Protein AF-A0A0N1HFM9-F1 (afdb_monomer_lite)

Sequence (389 aa):
MPGCRHRLQLLIASIRVRVDARHYHVRADRNLSPAQSTENRLKDEYAALIDPKDLRGTLESIRGANRANVIRKIGDTTERLSLPELEGIALEKPSKDALAIRRVESRLQRAERQEQRSRELRDPRNLDDALNRFQLHADRRRSRKGIPPNLLKSIMRRQKQQIEGLALLGVKGEASQKSLANDMGSEKRPAGMAPRLLPDWRHDRSLHIHRRAPWLRSLVDSDGGPRKVSHERLLTEIQAFEDFITPSAAEESAAEQAFADFQRMLQPLRPELDAELIGSRASGLASALSDIDINVRVRGQERYDTYEDREGALQLLSTVWKNLHNQVYRKTFSPMNYVSRPKVPILKLWHTNTGLRMDVQSSNGAFNSLVYIKSYQREFQQSSGYFWY

Secondary structure (DSSP, 8-state):
--STTHHHHHHHHHHHHHHHTTT--S--------HHHHHHHHHHHHHHHS-HHHHHHHHHHHHHHHHTT-----SSS------S--TT---PPPPHHHHHHHHHHHHHHHHHHHHHHHHHHHSHHHHHHHHHHHHHHHHHHHHHHT--HHHHHHHHHHHHHHHHHHHHHTTTHHHHTTSSSSSS------TT-PPPPPTT----TTS-HHHH-GGGHHHHTTTTS----HHHHHHHHHHHHHHHHSPPHHHHHHHHHHHHHHHHHHTTT-TTEEEEE-HHHHTT---TT--EEEEEEETT----SS---HHHHHHHHHHHHHHHTSHHHHTTEEEEEEE-SSSS-EEEEEETTT--EEEEE--SSHHHHHHHHHHHHHHHHHHTTSS--

Organism: NCBI:txid1664694

Radius of gyration: 28.78 Å; chains: 1; bounding box: 57×74×89 Å

Foldseek 3Di:
DPPQLALLVVVVVVVVVVVVVVVPDDDDDDDDDDPPVVVVVVVVVVVVVDDPVVVVVVVLVVVVVLVVQDDFDDDPDPDRPPDPPPPDDDDDDPDPVNVVVVVVVVVVVVVVVVVVVVVLCVPPVSVVVVVVVVVVVLVVVCVVPVDDPVVSVVVVVVVVVVSVVVVVVVVVVVVPVVVVVPPDPDPPDDPPDDPDDPPPSPPPPVDDVCVVQVLCPVVPVVVPDDDDDPVVVVSSSSSSVSVQFQADPVLLVLLVVLVVLLQVLCCVLDVQKDKDWFDCVLLVNHTSSDATEIAIDGHPDAQDQDQPPLVVFVVVVVSVVVSCPPPVNCCQKDWDDWASPDSWTWTWIAGNNGRGIYIYTYGSNRVPVSVVSNVVSVVSVVVVVDDDD

InterPro domains:
  IPR043519 Nucleotidyltransferase superfamily [G3DSA:3.30.460.10] (248-378)
  IPR043519 Nucleotidyltransferase superfamily [SSF81301] (237-360)
  IPR045862 Nucleotidyltransferase Trf4-like [PTHR23092] (172-380)
  IPR054708 Poly(A) RNA polymerase, mitochondrial-like, central palm domain [PF22600] (236-364)

pLDDT: mean 71.63, std 22.34, range [27.53, 98.44]

Structure (mmCIF, N/CA/C/O backbone):
data_AF-A0A0N1HFM9-F1
#
_entry.id   AF-A0A0N1HFM9-F1
#
loop_
_atom_site.group_PDB
_atom_site.id
_atom_site.type_symbol
_atom_site.label_atom_id
_atom_site.label_alt_id
_atom_site.label_comp_id
_atom_site.label_asym_id
_atom_site.label_entity_id
_atom_site.label_seq_id
_atom_site.pdbx_PDB_ins_code
_atom_site.Cartn_x
_atom_site.Cartn_y
_atom_site.Cartn_z
_atom_site.occupancy
_atom_site.B_iso_or_equiv
_atom_site.auth_seq_id
_atom_site.auth_comp_id
_atom_site.auth_asym_id
_atom_site.auth_atom_id
_atom_site.pdbx_PDB_model_num
ATOM 1 N N . MET A 1 1 ? 0.856 -1.833 -28.025 1.00 34.69 1 MET A N 1
ATOM 2 C CA . MET A 1 1 ? 0.875 -1.689 -26.551 1.00 34.69 1 MET A CA 1
ATOM 3 C C . MET A 1 1 ? 1.595 -0.383 -26.193 1.00 34.69 1 MET A C 1
ATOM 5 O O . MET A 1 1 ? 2.817 -0.398 -26.145 1.00 34.69 1 MET A O 1
ATOM 9 N N . PRO A 1 2 ? 0.901 0.761 -26.020 1.00 37.09 2 PRO A N 1
ATOM 10 C CA . PRO A 1 2 ? 1.545 2.063 -25.790 1.00 37.09 2 PRO A CA 1
ATOM 11 C C . PRO A 1 2 ? 1.796 2.418 -24.306 1.00 37.09 2 PRO A C 1
ATOM 13 O O . PRO A 1 2 ? 2.280 3.505 -24.018 1.00 37.09 2 PRO A O 1
ATOM 16 N N . GLY A 1 3 ? 1.507 1.525 -23.351 1.00 39.38 3 GLY A N 1
ATOM 17 C CA . GLY A 1 3 ? 1.581 1.836 -21.912 1.00 39.38 3 GLY A CA 1
ATOM 18 C C . GLY A 1 3 ? 2.984 1.860 -21.283 1.00 39.38 3 GLY A C 1
ATOM 19 O O . GLY A 1 3 ? 3.142 2.422 -20.204 1.00 39.38 3 GLY A O 1
ATOM 20 N N . CYS A 1 4 ? 3.999 1.278 -21.932 1.00 43.56 4 CYS A N 1
ATOM 21 C CA . CYS A 1 4 ? 5.268 0.933 -21.274 1.00 43.56 4 CYS A CA 1
ATOM 22 C C . CYS A 1 4 ? 6.333 2.043 -21.263 1.00 43.56 4 CYS A C 1
ATOM 24 O O . CYS A 1 4 ? 7.207 1.995 -20.420 1.00 43.56 4 CYS A O 1
ATOM 26 N N . ARG A 1 5 ? 6.278 3.060 -22.136 1.00 46.22 5 ARG A N 1
ATOM 27 C CA . ARG A 1 5 ? 7.275 4.163 -22.139 1.00 46.22 5 ARG A CA 1
ATOM 28 C C . ARG A 1 5 ? 6.978 5.267 -21.112 1.00 46.22 5 ARG A C 1
ATOM 30 O O . ARG A 1 5 ? 7.710 6.250 -21.006 1.00 46.22 5 ARG A O 1
ATOM 37 N N . HIS A 1 6 ? 5.857 5.147 -20.408 1.00 52.28 6 HIS A N 1
ATOM 38 C CA . HIS A 1 6 ? 5.193 6.260 -19.745 1.00 52.28 6 HIS A CA 1
ATOM 39 C C . HIS A 1 6 ? 5.456 6.325 -18.228 1.00 52.28 6 HIS A C 1
ATOM 41 O O . HIS A 1 6 ? 5.488 7.426 -17.670 1.00 52.28 6 HIS A O 1
ATOM 47 N N . ARG A 1 7 ? 5.722 5.204 -17.531 1.00 51.88 7 ARG A N 1
ATOM 48 C CA . ARG A 1 7 ? 6.036 5.270 -16.087 1.00 51.88 7 ARG A CA 1
ATOM 49 C C . ARG A 1 7 ? 7.465 5.746 -15.852 1.00 51.88 7 ARG A C 1
ATOM 51 O O . ARG A 1 7 ? 7.711 6.362 -14.815 1.00 51.88 7 ARG A O 1
ATOM 58 N N . LEU A 1 8 ? 8.381 5.583 -16.811 1.00 50.03 8 LEU A N 1
ATOM 59 C CA . LEU A 1 8 ? 9.713 6.182 -16.733 1.00 50.03 8 LEU A CA 1
ATOM 60 C C . LEU A 1 8 ? 9.683 7.715 -16.637 1.00 50.03 8 LEU A C 1
ATOM 62 O O . LEU A 1 8 ? 10.388 8.296 -15.808 1.00 50.03 8 LEU A O 1
ATOM 66 N N . GLN A 1 9 ? 8.865 8.383 -17.452 1.00 51.34 9 GLN A N 1
ATOM 67 C CA . GLN A 1 9 ? 8.758 9.846 -17.413 1.00 51.34 9 GLN A CA 1
ATOM 68 C C . GLN A 1 9 ? 8.193 10.327 -16.071 1.00 51.34 9 GLN A C 1
ATOM 70 O O . GLN A 1 9 ? 8.678 11.309 -15.511 1.00 51.34 9 GLN A O 1
ATOM 75 N N . LEU A 1 10 ? 7.246 9.579 -15.496 1.00 53.56 10 LEU A N 1
ATOM 76 C CA . LEU A 1 10 ? 6.689 9.856 -14.170 1.00 53.56 10 LEU A CA 1
ATOM 77 C C . LEU A 1 10 ? 7.699 9.602 -13.043 1.00 53.56 10 LEU A C 1
ATOM 79 O O . LEU A 1 10 ? 7.739 10.367 -12.080 1.00 53.56 10 LEU A O 1
ATOM 83 N N . LEU A 1 11 ? 8.561 8.587 -13.167 1.00 47.72 11 LEU A N 1
ATOM 84 C CA . LEU A 1 11 ? 9.645 8.332 -12.217 1.00 47.72 11 LEU A CA 1
ATOM 85 C C . LEU A 1 11 ? 10.658 9.490 -12.222 1.00 47.72 11 LEU A C 1
ATOM 87 O O . LEU A 1 11 ? 10.974 10.023 -11.158 1.00 47.72 11 LEU A O 1
ATOM 91 N N . ILE A 1 12 ? 11.099 9.937 -13.403 1.00 47.59 12 ILE A N 1
ATOM 92 C CA . ILE A 1 12 ? 12.038 11.061 -13.565 1.00 47.59 12 ILE A CA 1
ATOM 93 C C . ILE A 1 12 ? 11.411 12.382 -13.081 1.00 47.59 12 ILE A C 1
ATOM 95 O O . ILE A 1 12 ? 12.056 13.140 -12.352 1.00 47.59 12 ILE A O 1
ATOM 99 N N . ALA A 1 13 ? 10.140 12.640 -13.404 1.00 45.72 13 ALA A N 1
ATOM 100 C CA . ALA A 1 13 ? 9.417 13.827 -12.942 1.00 45.72 13 ALA A CA 1
ATOM 101 C C . ALA A 1 13 ? 9.186 13.825 -11.416 1.00 45.72 13 ALA A C 1
ATOM 103 O O . ALA A 1 13 ? 9.359 14.853 -10.761 1.00 45.72 13 ALA A O 1
ATOM 104 N N . SER A 1 14 ? 8.881 12.667 -10.814 1.00 38.31 14 SER A N 1
ATOM 105 C CA . SER A 1 14 ? 8.689 12.543 -9.358 1.00 38.31 14 SER A CA 1
ATOM 106 C C . SER A 1 14 ? 9.976 12.784 -8.556 1.00 38.31 14 SER A C 1
ATOM 108 O O . SER A 1 14 ? 9.923 13.303 -7.437 1.00 38.31 14 SER A O 1
ATOM 110 N N . ILE A 1 15 ? 11.139 12.460 -9.137 1.00 41.62 15 ILE A N 1
ATOM 111 C CA . ILE A 1 15 ? 12.453 12.771 -8.563 1.00 41.62 15 ILE A CA 1
ATOM 112 C C . ILE A 1 15 ? 12.701 14.288 -8.595 1.00 41.62 15 ILE A C 1
ATOM 114 O O . ILE A 1 15 ? 13.168 14.827 -7.592 1.00 41.62 15 ILE A O 1
ATOM 118 N N . ARG A 1 16 ? 12.310 14.993 -9.671 1.00 35.84 16 ARG A N 1
ATOM 119 C CA . ARG A 1 16 ? 12.398 16.467 -9.761 1.00 35.84 16 ARG A CA 1
ATOM 120 C C . ARG A 1 16 ? 11.520 17.184 -8.726 1.00 35.84 16 ARG A C 1
ATOM 122 O O . ARG A 1 16 ? 12.019 18.032 -7.994 1.00 35.84 16 ARG A O 1
ATOM 129 N N . VAL A 1 17 ? 10.258 16.778 -8.557 1.00 45.94 17 VAL A N 1
ATOM 130 C CA . VAL A 1 17 ? 9.325 17.431 -7.609 1.00 45.94 17 VAL A CA 1
ATOM 131 C C . VAL A 1 17 ? 9.800 17.347 -6.147 1.00 45.94 17 VAL A C 1
ATOM 133 O O . VAL A 1 17 ? 9.584 18.273 -5.364 1.00 45.94 17 VAL A O 1
ATOM 136 N N . ARG A 1 18 ? 10.504 16.273 -5.752 1.00 39.19 18 ARG A N 1
ATOM 137 C CA . ARG A 1 18 ? 11.087 16.154 -4.398 1.00 39.19 18 ARG A CA 1
ATOM 138 C C . ARG A 1 18 ? 12.249 17.118 -4.132 1.00 39.19 18 ARG A C 1
ATOM 140 O O . ARG A 1 18 ? 12.548 17.361 -2.961 1.00 39.19 18 ARG A O 1
ATOM 147 N N . VAL A 1 19 ? 12.892 17.638 -5.175 1.00 42.84 19 VAL A N 1
ATOM 148 C CA . VAL A 1 19 ? 13.980 18.623 -5.076 1.00 42.84 19 VAL A CA 1
ATOM 149 C C . VAL A 1 19 ? 13.409 20.045 -4.997 1.00 42.84 19 VAL A C 1
ATOM 151 O O . VAL A 1 19 ? 13.855 20.834 -4.160 1.00 42.84 19 VAL A O 1
ATOM 154 N N . ASP A 1 20 ? 12.349 20.334 -5.754 1.00 37.62 20 ASP A N 1
ATOM 155 C CA . ASP A 1 20 ? 11.724 21.666 -5.799 1.00 37.62 20 ASP A CA 1
ATOM 156 C C . ASP A 1 20 ? 10.836 21.967 -4.581 1.00 37.62 20 ASP A C 1
ATOM 158 O O . ASP A 1 20 ? 10.830 23.087 -4.068 1.00 37.62 20 ASP A O 1
ATOM 162 N N . ALA A 1 21 ? 10.167 20.958 -4.010 1.00 38.56 21 ALA A N 1
ATOM 163 C CA . ALA A 1 21 ? 9.354 21.130 -2.799 1.00 38.56 21 ALA A CA 1
ATOM 164 C C . ALA A 1 21 ? 10.172 21.503 -1.541 1.00 38.56 21 ALA A C 1
ATOM 166 O O . ALA A 1 21 ? 9.596 21.888 -0.526 1.00 38.56 21 ALA A O 1
ATOM 167 N N . ARG A 1 22 ? 11.512 21.415 -1.588 1.00 41.31 22 ARG A N 1
ATOM 168 C CA . ARG A 1 22 ? 12.402 21.907 -0.519 1.00 41.31 22 ARG A CA 1
ATOM 169 C C . ARG A 1 22 ? 12.775 23.387 -0.659 1.00 41.31 22 ARG A C 1
ATOM 171 O O . ARG A 1 22 ? 13.313 23.942 0.292 1.00 41.31 22 ARG A O 1
ATOM 178 N N . HIS A 1 23 ? 12.479 24.021 -1.795 1.00 40.00 23 HIS A N 1
ATOM 179 C CA . HIS A 1 23 ? 12.863 25.409 -2.077 1.00 40.00 23 HIS A CA 1
ATOM 180 C C . HIS A 1 23 ? 11.726 26.427 -1.890 1.00 40.00 23 HIS A C 1
ATOM 182 O O . HIS A 1 23 ? 11.983 27.625 -1.798 1.00 40.00 23 HIS A O 1
ATOM 188 N N . TYR A 1 24 ? 10.477 25.982 -1.731 1.00 33.81 24 TYR A N 1
ATOM 189 C CA . TYR A 1 24 ? 9.323 26.865 -1.527 1.00 33.81 24 TYR A CA 1
ATOM 190 C C . TYR A 1 24 ? 9.049 27.162 -0.046 1.00 33.81 24 TYR A C 1
ATOM 192 O O . TYR A 1 24 ? 7.992 26.842 0.483 1.00 33.81 24 TYR A O 1
ATOM 200 N N . HIS A 1 25 ? 10.003 27.800 0.634 1.00 36.66 25 HIS A N 1
ATOM 201 C CA . HIS A 1 25 ? 9.728 28.553 1.865 1.00 36.66 25 HIS A CA 1
ATOM 202 C C . HIS A 1 25 ? 10.740 29.688 2.091 1.00 36.66 25 HIS A C 1
ATOM 204 O O . HIS A 1 25 ? 11.240 29.860 3.194 1.00 36.66 25 HIS A O 1
ATOM 210 N N . VAL A 1 26 ? 11.027 30.512 1.074 1.00 36.47 26 VAL A N 1
ATOM 211 C CA . VAL A 1 26 ? 11.635 31.840 1.289 1.00 36.47 26 VAL A CA 1
ATOM 212 C C . VAL A 1 26 ? 11.100 32.859 0.269 1.00 36.47 26 VAL A C 1
ATOM 214 O O . VAL A 1 26 ? 11.393 32.770 -0.913 1.00 36.47 26 VAL A O 1
ATOM 217 N N . ARG A 1 27 ? 10.351 33.835 0.806 1.00 34.50 27 ARG A N 1
ATOM 218 C CA . ARG A 1 27 ? 10.067 35.216 0.351 1.00 34.50 27 ARG A CA 1
ATOM 219 C C . ARG A 1 27 ? 9.450 35.489 -1.032 1.00 34.50 27 ARG A C 1
ATOM 221 O O . ARG A 1 27 ? 10.050 35.283 -2.077 1.00 34.50 27 ARG A O 1
ATOM 228 N N . ALA A 1 28 ? 8.300 36.161 -0.965 1.00 37.34 28 ALA A N 1
ATOM 229 C CA . ALA A 1 28 ? 7.833 37.126 -1.951 1.00 37.34 28 ALA A CA 1
ATOM 230 C C . ALA A 1 28 ? 8.576 38.464 -1.768 1.00 37.34 28 ALA A C 1
ATOM 232 O O . ALA A 1 28 ? 8.609 38.980 -0.654 1.00 37.34 28 ALA A O 1
ATOM 233 N N . ASP A 1 29 ? 9.182 38.990 -2.834 1.00 32.34 29 ASP A N 1
ATOM 234 C CA . ASP A 1 29 ? 8.923 40.346 -3.342 1.00 32.34 29 ASP A CA 1
ATOM 235 C C . ASP A 1 29 ? 9.618 40.584 -4.699 1.00 32.34 29 ASP A C 1
ATOM 237 O O . ASP A 1 29 ? 10.552 39.890 -5.091 1.00 32.34 29 ASP A O 1
ATOM 241 N N . ARG A 1 30 ? 9.045 41.528 -5.448 1.00 38.53 30 ARG A N 1
ATOM 242 C CA . ARG A 1 30 ? 9.076 41.748 -6.906 1.00 38.53 30 ARG A CA 1
ATOM 243 C C . ARG A 1 30 ? 10.425 42.200 -7.504 1.00 38.53 30 ARG A C 1
ATOM 245 O O . ARG A 1 30 ? 11.045 43.113 -6.973 1.00 38.53 30 ARG A O 1
ATOM 252 N N . ASN A 1 31 ? 10.774 41.699 -8.699 1.00 34.38 31 ASN A N 1
ATOM 253 C CA . ASN A 1 31 ? 10.812 42.436 -9.989 1.00 34.38 31 ASN A CA 1
ATOM 254 C C . ASN A 1 31 ? 11.522 41.627 -11.106 1.00 34.38 31 ASN A C 1
ATOM 256 O O . ASN A 1 31 ? 12.396 40.807 -10.849 1.00 34.38 31 ASN A O 1
ATOM 260 N N . LEU A 1 32 ? 11.071 41.835 -12.347 1.00 40.59 32 LEU A N 1
ATOM 261 C CA . LEU A 1 32 ? 11.263 41.000 -13.544 1.00 40.59 32 LEU A CA 1
ATOM 262 C C . LEU A 1 32 ? 12.635 41.111 -14.256 1.00 40.59 32 LEU A C 1
ATOM 264 O O . LEU A 1 32 ? 13.117 42.212 -14.482 1.00 40.59 32 LEU A O 1
ATOM 268 N N . SER A 1 33 ? 13.095 39.939 -14.740 1.00 42.78 33 SER A N 1
ATOM 269 C CA . SER A 1 33 ? 13.937 39.596 -15.923 1.00 42.78 33 SER A CA 1
ATOM 270 C C . SER A 1 33 ? 15.376 40.154 -16.033 1.00 42.78 33 SER A C 1
ATOM 272 O O . SER A 1 33 ? 15.570 41.364 -16.004 1.00 42.78 33 SER A O 1
ATOM 274 N N . PRO A 1 34 ? 16.400 39.282 -16.206 1.00 42.62 34 PRO A N 1
ATOM 275 C CA . PRO A 1 34 ? 16.613 38.521 -17.445 1.00 42.62 34 PRO A CA 1
ATOM 276 C C . PRO A 1 34 ? 16.749 37.012 -17.172 1.00 42.62 34 PRO A C 1
ATOM 278 O O . PRO A 1 34 ? 17.836 36.506 -16.909 1.00 42.62 34 PRO A O 1
ATOM 281 N N . ALA A 1 35 ? 15.632 36.280 -17.206 1.00 48.03 35 ALA A N 1
ATOM 282 C CA . ALA A 1 35 ? 15.567 34.902 -16.694 1.00 48.03 35 ALA A CA 1
ATOM 283 C C . ALA A 1 35 ? 15.968 33.796 -17.694 1.00 48.03 35 ALA A C 1
ATOM 285 O O . ALA A 1 35 ? 16.076 32.640 -17.302 1.00 48.03 35 ALA A O 1
ATOM 286 N N . GLN A 1 36 ? 16.219 34.107 -18.969 1.00 43.84 36 GLN A N 1
ATOM 287 C CA . GLN A 1 36 ? 16.431 33.060 -19.982 1.00 43.84 36 GLN A CA 1
ATOM 288 C C . GLN A 1 36 ? 17.900 32.642 -20.181 1.00 43.84 36 GLN A C 1
ATOM 290 O O . GLN A 1 36 ? 18.143 31.553 -20.694 1.00 43.84 36 GLN A O 1
ATOM 295 N N . SER A 1 37 ? 18.892 33.432 -19.738 1.00 46.72 37 SER A N 1
ATOM 296 C CA . SER A 1 37 ? 20.311 33.023 -19.824 1.00 46.72 37 SER A CA 1
ATOM 297 C C . SER A 1 37 ? 20.819 32.319 -18.559 1.00 46.72 37 SER A C 1
ATOM 299 O O . SER A 1 37 ? 21.687 31.451 -18.637 1.00 46.72 37 SER A O 1
ATOM 301 N N . THR A 1 38 ? 20.235 32.619 -17.397 1.00 47.47 38 THR A N 1
ATOM 302 C CA . THR A 1 38 ? 20.556 31.977 -16.114 1.00 47.47 38 THR A CA 1
ATOM 303 C C . THR A 1 38 ? 19.943 30.588 -15.982 1.00 47.47 38 THR A C 1
ATOM 305 O O . THR A 1 38 ? 20.563 29.722 -15.375 1.00 47.47 38 THR A O 1
ATOM 308 N N . GLU A 1 39 ? 18.779 30.329 -16.584 1.00 47.09 39 GLU A N 1
ATOM 309 C CA . GLU A 1 39 ? 18.129 29.014 -16.497 1.00 47.09 39 GLU A CA 1
ATOM 310 C C . GLU A 1 39 ? 18.936 27.913 -17.208 1.00 47.09 39 GLU A C 1
ATOM 312 O O . GLU A 1 39 ? 19.044 26.798 -16.700 1.00 47.09 39 GLU A O 1
ATOM 317 N N . ASN A 1 40 ? 19.572 28.232 -18.340 1.00 42.47 40 ASN A N 1
ATOM 318 C CA . ASN A 1 40 ? 20.451 27.288 -19.039 1.00 42.47 40 ASN A CA 1
ATOM 319 C C . ASN A 1 40 ? 21.778 27.086 -18.292 1.00 42.47 40 ASN A C 1
ATOM 321 O O . ASN A 1 40 ? 22.250 25.960 -18.182 1.00 42.47 40 ASN A O 1
ATOM 325 N N . ARG A 1 41 ? 22.323 28.142 -17.674 1.00 40.16 41 ARG A N 1
ATOM 326 C CA . ARG A 1 41 ? 23.550 28.054 -16.868 1.00 40.16 41 ARG A CA 1
ATOM 327 C C . ARG A 1 41 ? 23.350 27.260 -15.569 1.00 40.16 41 ARG A C 1
ATOM 329 O O . ARG A 1 41 ? 24.219 26.485 -15.189 1.00 40.16 41 ARG A O 1
ATOM 336 N N . LEU A 1 42 ? 22.184 27.394 -14.932 1.00 45.66 42 LEU A N 1
ATOM 337 C CA . LEU A 1 42 ? 21.816 26.608 -13.753 1.00 45.66 42 LEU A CA 1
ATOM 338 C C . LEU A 1 42 ? 21.543 25.142 -14.114 1.00 45.66 42 LEU A C 1
ATOM 340 O O . LEU A 1 42 ? 21.947 24.262 -13.364 1.00 45.66 42 LEU A O 1
ATOM 344 N N . LYS A 1 43 ? 20.919 24.841 -15.263 1.00 46.12 43 LYS A N 1
ATOM 345 C CA . LYS A 1 43 ? 20.729 23.447 -15.716 1.00 46.12 43 LYS A CA 1
ATOM 346 C C . LYS A 1 43 ? 22.063 22.712 -15.895 1.00 46.12 43 LYS A C 1
ATOM 348 O O . LYS A 1 43 ? 22.154 21.552 -15.490 1.00 46.12 43 LYS A O 1
ATOM 353 N N . ASP A 1 44 ? 23.088 23.398 -16.395 1.00 45.19 44 ASP A N 1
ATOM 354 C CA . ASP A 1 44 ? 24.433 22.836 -16.553 1.00 45.19 44 ASP A CA 1
ATOM 355 C C . ASP A 1 44 ? 25.194 22.731 -15.213 1.00 45.19 44 ASP A C 1
ATOM 357 O O . ASP A 1 44 ? 25.846 21.717 -14.954 1.00 45.19 44 ASP A O 1
ATOM 361 N N . GLU A 1 45 ? 25.048 23.704 -14.303 1.00 43.56 45 GLU A N 1
ATOM 362 C CA . GLU A 1 45 ? 25.639 23.641 -12.952 1.00 43.56 45 GLU A CA 1
ATOM 363 C C . GLU A 1 45 ? 24.973 22.574 -12.056 1.00 43.56 45 GLU A C 1
ATOM 365 O O . GLU A 1 45 ? 25.663 21.867 -11.319 1.00 43.56 45 GLU A O 1
ATOM 370 N N . TYR A 1 46 ? 23.653 22.375 -12.149 1.00 45.56 46 TYR A N 1
ATOM 371 C CA . TYR A 1 46 ? 22.939 21.332 -11.398 1.00 45.56 46 TYR A CA 1
ATOM 372 C C . TYR A 1 46 ? 23.210 19.921 -11.934 1.00 45.56 46 TYR A C 1
ATOM 374 O O . TYR A 1 46 ? 23.270 18.975 -11.146 1.00 45.56 46 TYR A O 1
ATOM 382 N N . ALA A 1 47 ? 23.423 19.760 -13.245 1.00 45.72 47 ALA A N 1
ATOM 383 C CA . ALA A 1 47 ? 23.849 18.486 -13.826 1.00 45.72 47 ALA A CA 1
ATOM 384 C C . ALA A 1 47 ? 25.260 18.078 -13.360 1.00 45.72 47 ALA A C 1
ATOM 386 O O . ALA A 1 47 ? 25.536 16.886 -13.225 1.00 45.72 47 ALA A O 1
ATOM 387 N N . ALA A 1 48 ? 26.123 19.051 -13.047 1.00 46.72 48 ALA A N 1
ATOM 388 C CA . ALA A 1 48 ? 27.452 18.819 -12.482 1.00 46.72 48 ALA A CA 1
ATOM 389 C C . ALA A 1 48 ? 27.449 18.522 -10.964 1.00 46.72 48 ALA A C 1
ATOM 391 O O . ALA A 1 48 ? 28.418 17.963 -10.452 1.00 46.72 48 ALA A O 1
ATOM 392 N N . LEU A 1 49 ? 26.371 18.864 -10.244 1.00 40.34 49 LEU A N 1
ATOM 393 C CA . LEU A 1 49 ? 26.235 18.687 -8.787 1.00 40.34 49 LEU A CA 1
ATOM 394 C C . LEU A 1 49 ? 25.602 17.351 -8.362 1.00 40.34 49 LEU A C 1
ATOM 396 O O . LEU A 1 49 ? 25.663 16.992 -7.186 1.00 40.34 49 LEU A O 1
ATOM 400 N N . ILE A 1 50 ? 24.999 16.599 -9.286 1.00 41.00 50 ILE A N 1
ATOM 401 C CA . ILE A 1 50 ? 24.490 15.252 -9.003 1.00 41.00 50 ILE A CA 1
ATOM 402 C C . ILE A 1 50 ? 25.614 14.256 -9.290 1.00 41.00 50 ILE A C 1
ATOM 404 O O . ILE A 1 50 ? 25.785 13.844 -10.435 1.00 41.00 50 ILE A O 1
ATOM 408 N N . ASP A 1 51 ? 26.370 13.839 -8.265 1.00 47.03 51 ASP A N 1
ATOM 409 C CA . ASP A 1 51 ? 27.315 12.726 -8.419 1.00 47.03 51 ASP A CA 1
ATOM 410 C C . ASP A 1 51 ? 26.515 11.451 -8.765 1.00 47.03 51 ASP A C 1
ATOM 412 O O . ASP A 1 51 ? 25.725 10.962 -7.944 1.00 47.03 51 ASP A O 1
ATOM 416 N N . PRO A 1 52 ? 26.699 10.857 -9.960 1.00 42.53 52 PRO A N 1
ATOM 417 C CA . PRO A 1 52 ? 26.014 9.625 -10.345 1.00 42.53 52 PRO A CA 1
ATOM 418 C C . PRO A 1 52 ? 26.270 8.471 -9.363 1.00 42.53 52 PRO A C 1
ATOM 420 O O . PRO A 1 52 ? 25.486 7.519 -9.303 1.00 42.53 52 PRO A O 1
ATOM 423 N N . LYS A 1 53 ? 27.357 8.535 -8.583 1.00 42.34 53 LYS A N 1
ATOM 424 C CA . LYS A 1 53 ? 27.692 7.555 -7.545 1.00 42.34 53 LYS A CA 1
ATOM 425 C C . LYS A 1 53 ? 26.772 7.655 -6.321 1.00 42.34 53 LYS A C 1
ATOM 427 O O . LYS A 1 53 ? 26.444 6.608 -5.760 1.00 42.34 53 LYS A O 1
ATOM 432 N N . ASP A 1 54 ? 26.277 8.844 -5.972 1.00 41.72 54 ASP A N 1
ATOM 433 C CA . ASP A 1 54 ? 25.371 9.062 -4.830 1.00 41.72 54 ASP A CA 1
ATOM 434 C C . ASP A 1 54 ? 23.939 8.589 -5.120 1.00 41.72 54 ASP A C 1
ATOM 436 O O . ASP A 1 54 ? 23.294 7.934 -4.289 1.00 41.72 54 ASP A O 1
ATOM 440 N N . LEU A 1 55 ? 23.450 8.836 -6.341 1.00 41.28 55 LEU A N 1
ATOM 441 C CA . LEU A 1 55 ? 22.142 8.341 -6.783 1.00 41.28 55 LEU A CA 1
ATOM 442 C C . LEU A 1 55 ? 22.140 6.806 -6.871 1.00 41.28 55 LEU A C 1
ATOM 444 O O . LEU A 1 55 ? 21.186 6.135 -6.467 1.00 41.28 55 LEU A O 1
ATOM 448 N N . ARG A 1 56 ? 23.255 6.248 -7.353 1.00 44.22 56 ARG A N 1
ATOM 449 C CA . ARG A 1 56 ? 23.485 4.809 -7.448 1.00 44.22 56 ARG A CA 1
ATOM 450 C C . ARG A 1 56 ? 23.514 4.146 -6.071 1.00 44.22 56 ARG A C 1
ATOM 452 O O . ARG A 1 56 ? 22.778 3.183 -5.867 1.00 44.22 56 ARG A O 1
ATOM 459 N N . GLY A 1 57 ? 24.269 4.694 -5.117 1.00 45.12 57 GLY A N 1
ATOM 460 C CA . GLY A 1 57 ? 24.318 4.175 -3.746 1.00 45.12 57 GLY A CA 1
ATOM 461 C C . GLY A 1 57 ? 22.954 4.204 -3.045 1.00 45.12 57 GLY A C 1
ATOM 462 O O . GLY A 1 57 ? 22.577 3.249 -2.364 1.00 45.12 57 GLY A O 1
ATOM 463 N N . THR A 1 58 ? 22.160 5.252 -3.283 1.00 39.06 58 THR A N 1
ATOM 464 C CA . THR A 1 58 ? 20.815 5.400 -2.701 1.00 39.06 58 THR A CA 1
ATOM 465 C C . THR A 1 58 ? 19.819 4.381 -3.269 1.00 39.06 58 THR A C 1
ATOM 467 O O . THR A 1 58 ? 19.089 3.733 -2.516 1.00 39.06 58 THR A O 1
ATOM 470 N N . LEU A 1 59 ? 19.811 4.177 -4.590 1.00 46.41 59 LEU A N 1
ATOM 471 C CA . LEU A 1 59 ? 18.942 3.188 -5.241 1.00 46.41 59 LEU A CA 1
ATOM 472 C C . LEU A 1 59 ? 19.351 1.744 -4.914 1.00 46.41 59 LEU A C 1
ATOM 474 O O . LEU A 1 59 ? 18.498 0.861 -4.808 1.00 46.41 59 LEU A O 1
ATOM 478 N N . GLU A 1 60 ? 20.643 1.494 -4.720 1.00 46.12 60 GLU A N 1
ATOM 479 C CA . GLU A 1 60 ? 21.177 0.186 -4.334 1.00 46.12 60 GLU A CA 1
ATOM 480 C C . GLU A 1 60 ? 20.865 -0.151 -2.865 1.00 46.12 60 GLU A C 1
ATOM 482 O O . GLU A 1 60 ? 20.489 -1.289 -2.577 1.00 46.12 60 GLU A O 1
ATOM 487 N N . SER A 1 61 ? 20.881 0.842 -1.969 1.00 40.53 61 SER A N 1
ATOM 488 C CA . SER A 1 61 ? 20.433 0.713 -0.572 1.00 40.53 61 SER A CA 1
ATOM 489 C C . SER A 1 61 ? 18.952 0.311 -0.470 1.00 40.53 61 SER A C 1
ATOM 491 O O . SER A 1 61 ? 18.592 -0.624 0.251 1.00 40.53 61 SER A O 1
ATOM 493 N N . ILE A 1 62 ? 18.087 0.937 -1.279 1.00 44.78 62 ILE A N 1
ATOM 494 C CA . ILE A 1 62 ? 16.645 0.639 -1.317 1.00 44.78 62 ILE A CA 1
ATOM 495 C C . ILE A 1 62 ? 16.374 -0.763 -1.892 1.00 44.78 62 ILE A C 1
ATOM 497 O O . ILE A 1 62 ? 15.552 -1.511 -1.361 1.00 44.78 62 ILE A O 1
ATOM 501 N N . ARG A 1 63 ? 17.087 -1.167 -2.953 1.00 52.22 63 ARG A N 1
ATOM 502 C CA . ARG A 1 63 ? 16.951 -2.509 -3.558 1.00 52.22 63 ARG A CA 1
ATOM 503 C C . ARG A 1 63 ? 17.454 -3.622 -2.633 1.00 52.22 63 ARG A C 1
ATOM 505 O O . ARG A 1 63 ? 16.891 -4.718 -2.631 1.00 52.22 63 ARG A O 1
ATOM 512 N N . GLY A 1 64 ? 18.489 -3.341 -1.846 1.00 42.97 64 GLY A N 1
ATOM 513 C CA . GLY A 1 64 ? 19.069 -4.263 -0.879 1.00 42.97 64 GLY A CA 1
ATOM 514 C C . GLY A 1 64 ? 18.132 -4.613 0.277 1.00 42.97 64 GLY A C 1
ATOM 515 O O . GLY A 1 64 ? 17.866 -5.791 0.525 1.00 42.97 64 GLY A O 1
ATOM 516 N N . ALA A 1 65 ? 17.561 -3.597 0.927 1.00 38.94 65 ALA A N 1
ATOM 517 C CA . ALA A 1 65 ? 16.627 -3.772 2.043 1.00 38.94 65 ALA A CA 1
ATOM 518 C C . ALA A 1 65 ? 15.384 -4.609 1.673 1.00 38.94 65 ALA A C 1
ATOM 520 O O . ALA A 1 65 ? 14.818 -5.311 2.517 1.00 38.94 65 ALA A O 1
ATOM 521 N N . ASN A 1 66 ? 14.996 -4.578 0.396 1.00 45.53 66 ASN A N 1
ATOM 522 C CA . ASN A 1 66 ? 13.801 -5.253 -0.095 1.00 45.53 66 ASN A CA 1
ATOM 523 C C . ASN A 1 66 ? 14.066 -6.691 -0.579 1.00 45.53 66 ASN A C 1
ATOM 525 O O . ASN A 1 66 ? 13.180 -7.533 -0.468 1.00 45.53 66 ASN A O 1
ATOM 529 N N . ARG A 1 67 ? 15.283 -7.028 -1.037 1.00 43.56 67 ARG A N 1
ATOM 530 C CA . ARG A 1 67 ? 15.638 -8.406 -1.446 1.00 43.56 67 ARG A CA 1
ATOM 531 C C . ARG A 1 67 ? 15.769 -9.389 -0.280 1.00 43.56 67 ARG A C 1
ATOM 533 O O . ARG A 1 67 ? 15.498 -10.569 -0.467 1.00 43.56 67 ARG A O 1
ATOM 540 N N . ALA A 1 68 ? 16.142 -8.927 0.912 1.00 37.22 68 ALA A N 1
ATOM 541 C CA . ALA A 1 68 ? 16.323 -9.797 2.077 1.00 37.22 68 ALA A CA 1
ATOM 542 C C . ALA A 1 68 ? 15.006 -10.343 2.675 1.00 37.22 68 ALA A C 1
ATOM 544 O O . ALA A 1 68 ? 15.054 -11.229 3.521 1.00 37.22 68 ALA A O 1
ATOM 545 N N . ASN A 1 69 ? 13.838 -9.836 2.253 1.00 36.41 69 ASN A N 1
ATOM 546 C CA . ASN A 1 69 ? 12.561 -10.094 2.931 1.00 36.41 69 ASN A CA 1
ATOM 547 C C . ASN A 1 69 ? 11.481 -10.775 2.072 1.00 36.41 69 ASN A C 1
ATOM 549 O O . ASN A 1 69 ? 10.376 -10.980 2.560 1.00 36.41 69 ASN A O 1
ATOM 553 N N . VAL A 1 70 ? 11.749 -11.158 0.822 1.00 38.41 70 VAL A N 1
ATOM 554 C CA . VAL A 1 70 ? 10.710 -11.746 -0.045 1.00 38.41 70 VAL A CA 1
ATOM 555 C C . VAL A 1 70 ? 10.800 -13.274 -0.029 1.00 38.41 70 VAL A C 1
ATOM 557 O O . VAL A 1 70 ? 11.532 -13.876 -0.809 1.00 38.41 70 VAL A O 1
ATOM 560 N N . ILE A 1 71 ? 10.031 -13.907 0.860 1.00 43.25 71 ILE A N 1
ATOM 561 C CA . ILE A 1 71 ? 9.673 -15.330 0.765 1.00 43.25 71 ILE A CA 1
ATOM 562 C C . ILE A 1 71 ? 8.320 -15.389 0.047 1.00 43.25 71 ILE A C 1
ATOM 564 O O . ILE A 1 71 ? 7.321 -14.920 0.587 1.00 43.25 71 ILE A O 1
ATOM 568 N N . ARG A 1 72 ? 8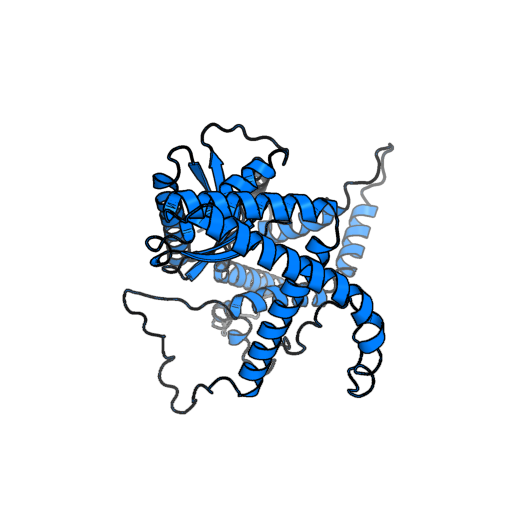.282 -15.929 -1.177 1.00 40.56 72 ARG A N 1
ATOM 569 C CA . ARG A 1 72 ? 7.033 -16.150 -1.928 1.00 40.56 72 ARG A CA 1
ATOM 570 C C . ARG A 1 72 ? 6.476 -17.535 -1.596 1.00 40.56 72 ARG A C 1
ATOM 572 O O . ARG A 1 72 ? 7.230 -18.503 -1.561 1.00 40.56 72 ARG A O 1
ATOM 579 N N . LYS A 1 73 ? 5.165 -17.615 -1.369 1.00 34.66 73 LYS A N 1
ATOM 580 C CA . LYS A 1 73 ? 4.395 -18.852 -1.196 1.00 34.66 73 LYS A CA 1
ATOM 581 C C . LYS A 1 73 ? 3.551 -19.049 -2.462 1.00 34.66 73 LYS A C 1
ATOM 583 O O . LYS A 1 73 ? 2.885 -18.105 -2.876 1.00 34.66 73 LYS A O 1
ATOM 588 N N . ILE A 1 74 ? 3.618 -20.220 -3.098 1.00 35.16 74 ILE A N 1
ATOM 589 C CA . ILE A 1 74 ? 2.828 -20.567 -4.293 1.00 35.16 74 ILE A CA 1
ATOM 590 C C . ILE A 1 74 ? 2.028 -21.835 -3.956 1.00 35.16 74 ILE A C 1
ATOM 592 O O . ILE A 1 74 ? 2.633 -22.880 -3.749 1.00 35.16 74 ILE A O 1
ATOM 596 N N . GLY A 1 75 ? 0.694 -21.736 -3.889 1.00 47.41 75 GLY A N 1
ATOM 597 C CA . GLY A 1 75 ? -0.226 -22.867 -3.666 1.00 47.41 75 GLY A CA 1
ATOM 598 C C . GLY A 1 75 ? -0.617 -23.166 -2.204 1.00 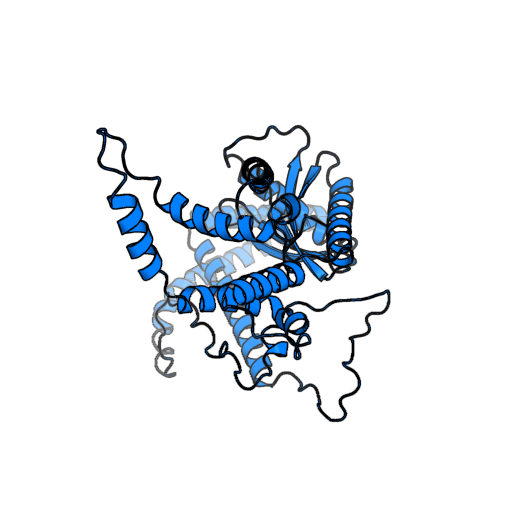47.41 75 GLY A C 1
ATOM 599 O O . GLY A 1 75 ? -0.272 -22.425 -1.280 1.00 47.41 75 GLY A O 1
ATOM 600 N N . ASP A 1 76 ? -1.357 -24.270 -2.016 1.00 39.66 76 ASP A N 1
ATOM 601 C CA . ASP A 1 76 ? -1.892 -24.751 -0.722 1.00 39.66 76 ASP A CA 1
ATOM 602 C C . ASP A 1 76 ? -0.894 -25.580 0.107 1.00 39.66 76 ASP A C 1
ATOM 604 O O . ASP A 1 76 ? -1.159 -25.932 1.259 1.00 39.66 76 ASP A O 1
ATOM 608 N N . THR A 1 77 ? 0.300 -25.837 -0.423 1.00 27.53 77 THR A N 1
ATOM 609 C CA . THR A 1 77 ? 1.406 -26.459 0.305 1.00 27.53 77 THR A CA 1
ATOM 610 C C . THR A 1 77 ? 2.423 -25.393 0.724 1.00 27.53 77 THR A C 1
ATOM 612 O O . THR A 1 77 ? 2.922 -24.604 -0.075 1.00 27.53 77 THR A O 1
ATOM 615 N N . THR A 1 78 ? 2.778 -25.344 2.014 1.00 36.47 78 THR A N 1
ATOM 616 C CA . THR A 1 78 ? 4.025 -24.697 2.464 1.00 36.47 78 THR A CA 1
ATOM 617 C C . THR A 1 78 ? 5.204 -25.601 2.118 1.00 36.47 78 THR A C 1
ATOM 619 O O . THR A 1 78 ? 5.884 -26.105 3.009 1.00 36.47 78 THR A O 1
ATOM 622 N N . GLU A 1 79 ? 5.446 -25.832 0.833 1.00 30.00 79 GLU A N 1
ATOM 623 C CA . GLU A 1 79 ? 6.742 -26.334 0.404 1.00 30.00 79 GLU A CA 1
ATOM 624 C C . GLU A 1 79 ? 7.677 -25.138 0.294 1.00 30.00 79 GLU A C 1
ATOM 626 O O . GLU A 1 79 ? 7.486 -24.203 -0.486 1.00 30.00 79 GLU A O 1
ATOM 631 N N . ARG A 1 80 ? 8.694 -25.135 1.157 1.00 32.22 80 ARG A N 1
ATOM 632 C CA . ARG A 1 80 ? 9.881 -24.320 0.941 1.00 32.22 80 ARG A CA 1
ATOM 633 C C . ARG A 1 80 ? 10.389 -24.772 -0.423 1.00 32.22 80 ARG A C 1
ATOM 635 O O . ARG A 1 80 ? 10.760 -25.933 -0.527 1.00 32.22 80 ARG A O 1
ATOM 642 N N . LEU A 1 81 ? 10.363 -23.904 -1.438 1.00 34.22 81 LEU A N 1
ATOM 643 C CA . LEU A 1 81 ? 11.070 -24.156 -2.692 1.00 34.22 81 LEU A CA 1
ATOM 644 C C . LEU A 1 81 ? 12.522 -24.461 -2.312 1.00 34.22 81 LEU A C 1
ATOM 646 O O . LEU A 1 81 ? 13.322 -23.551 -2.077 1.00 34.22 81 LEU A O 1
ATOM 650 N N . SER A 1 82 ? 12.852 -25.743 -2.178 1.00 32.72 82 SER A N 1
ATOM 651 C CA . SER A 1 82 ? 14.198 -26.207 -2.402 1.00 32.72 82 SER A CA 1
ATOM 652 C C . SER A 1 82 ? 14.477 -25.770 -3.826 1.00 32.72 82 SER A C 1
ATOM 654 O O . SER A 1 82 ? 13.824 -26.214 -4.771 1.00 32.72 82 SER A O 1
ATOM 656 N N . LEU A 1 83 ? 15.409 -24.825 -3.960 1.00 38.00 83 LEU A N 1
ATOM 657 C CA . LEU A 1 83 ? 16.180 -24.698 -5.187 1.00 38.00 83 LEU A CA 1
ATOM 658 C C . LEU A 1 83 ? 16.474 -26.126 -5.680 1.00 38.00 83 LEU A C 1
ATOM 660 O O . LEU A 1 83 ? 16.752 -26.969 -4.817 1.00 38.00 83 LEU A O 1
ATOM 664 N N . PRO A 1 84 ? 16.369 -26.407 -6.995 1.00 35.28 84 PRO A N 1
ATOM 665 C CA . PRO A 1 84 ? 16.675 -27.736 -7.528 1.00 35.28 84 PRO A CA 1
ATOM 666 C C . PRO A 1 84 ? 17.958 -28.213 -6.864 1.00 35.28 84 PRO A C 1
ATOM 668 O O . PRO A 1 84 ? 18.879 -27.397 -6.782 1.00 35.28 84 PRO A O 1
ATOM 671 N N . GLU A 1 85 ? 17.945 -29.428 -6.299 1.00 38.41 85 GLU A N 1
ATOM 672 C CA . GLU A 1 85 ? 19.025 -29.983 -5.480 1.00 38.41 85 GLU A CA 1
ATOM 673 C C . GLU A 1 85 ? 20.377 -29.687 -6.135 1.00 38.41 85 GLU A C 1
ATOM 675 O O . GLU A 1 85 ? 20.855 -30.396 -7.012 1.00 38.41 85 GLU A O 1
ATOM 680 N N . LEU A 1 86 ? 20.991 -28.580 -5.720 1.00 44.81 86 LEU A N 1
ATOM 681 C CA . LEU A 1 86 ? 22.406 -28.349 -5.889 1.00 44.81 86 LEU A CA 1
ATOM 682 C C . LEU A 1 86 ? 23.005 -29.196 -4.785 1.00 44.81 86 LEU A C 1
ATOM 684 O O . LEU A 1 86 ? 23.119 -28.752 -3.638 1.00 44.81 86 LEU A O 1
ATOM 688 N N . GLU A 1 87 ? 23.254 -30.455 -5.135 1.00 38.59 87 GLU A N 1
ATOM 689 C CA . GLU A 1 87 ? 24.035 -31.399 -4.354 1.00 38.59 87 GLU A CA 1
ATOM 690 C C . GLU A 1 87 ? 25.197 -30.647 -3.681 1.00 38.59 87 GLU A C 1
ATOM 692 O O . GLU A 1 87 ? 26.083 -30.109 -4.344 1.00 38.59 87 GLU A O 1
ATOM 697 N N . GLY A 1 88 ? 25.161 -30.549 -2.346 1.00 42.22 88 GLY A N 1
ATOM 698 C CA . GLY A 1 88 ? 26.350 -30.223 -1.556 1.00 42.22 88 GLY A CA 1
ATOM 699 C C . GLY A 1 88 ? 26.371 -28.954 -0.695 1.00 42.22 88 GLY A C 1
ATOM 700 O O . GLY A 1 88 ? 27.385 -28.753 -0.033 1.00 42.22 88 GLY A O 1
ATOM 701 N N . ILE A 1 89 ? 25.326 -28.116 -0.606 1.00 43.19 89 ILE A N 1
ATOM 702 C CA . ILE A 1 89 ? 25.373 -26.939 0.300 1.00 43.19 89 ILE A CA 1
ATOM 703 C C . ILE A 1 89 ? 24.403 -27.090 1.478 1.00 43.19 89 ILE A C 1
ATOM 705 O O . ILE A 1 89 ? 23.210 -26.801 1.384 1.00 43.19 89 ILE A O 1
ATOM 709 N N . ALA A 1 90 ? 24.941 -27.516 2.624 1.00 41.62 90 ALA A N 1
ATOM 710 C CA . ALA A 1 90 ? 24.224 -27.541 3.892 1.00 41.62 90 ALA A CA 1
ATOM 711 C C . ALA A 1 90 ? 23.870 -26.112 4.344 1.00 41.62 90 ALA A C 1
ATOM 713 O O . ALA A 1 90 ? 24.744 -25.262 4.506 1.00 41.62 90 ALA A O 1
ATOM 714 N N . LEU A 1 91 ? 22.584 -25.845 4.591 1.00 45.03 91 LEU A N 1
ATOM 715 C CA . LEU A 1 91 ? 22.149 -24.622 5.268 1.00 45.03 91 LEU A CA 1
ATOM 716 C C . LEU A 1 91 ? 22.672 -24.639 6.710 1.00 45.03 91 LEU A C 1
ATOM 718 O O . LEU A 1 91 ? 22.184 -25.401 7.550 1.00 45.03 91 LEU A O 1
ATOM 722 N N . GLU A 1 92 ? 23.667 -23.799 6.989 1.00 51.81 92 GLU A N 1
ATOM 723 C CA . GLU A 1 92 ? 24.263 -23.677 8.315 1.00 51.81 92 GLU A CA 1
ATOM 724 C C . GLU A 1 92 ? 23.220 -23.241 9.351 1.00 51.81 92 GLU A C 1
ATOM 726 O O . GLU A 1 92 ? 22.453 -22.289 9.170 1.00 51.81 92 GLU A O 1
ATOM 731 N N . LYS A 1 93 ? 23.193 -23.958 10.479 1.00 70.25 93 LYS A N 1
ATOM 732 C CA . LYS A 1 93 ? 22.448 -23.530 11.664 1.00 70.25 93 LYS A CA 1
ATOM 733 C C . LYS A 1 93 ? 22.981 -22.156 12.090 1.00 70.25 93 LYS A C 1
ATOM 735 O O . LYS A 1 93 ? 24.192 -21.950 12.026 1.00 70.25 93 LYS A O 1
ATOM 740 N N . PRO A 1 94 ? 22.118 -21.237 12.566 1.00 56.44 94 PRO A N 1
ATOM 741 C CA . PRO A 1 94 ? 22.576 -19.946 13.066 1.00 56.44 94 PRO A CA 1
ATOM 742 C C . PRO A 1 94 ? 23.683 -20.171 14.095 1.00 56.44 94 PRO A C 1
ATOM 744 O O . PRO A 1 94 ? 23.520 -20.982 15.015 1.00 56.44 94 PRO A O 1
ATOM 747 N N . SER A 1 95 ? 24.813 -19.488 13.903 1.00 84.00 95 SER A N 1
ATOM 748 C CA . SER A 1 95 ? 25.985 -19.656 14.756 1.00 84.00 95 SER A CA 1
ATOM 749 C C . SER A 1 95 ? 25.621 -19.401 16.222 1.00 84.00 95 SER A C 1
ATOM 751 O O . SER A 1 95 ? 24.688 -18.652 16.547 1.00 84.00 95 SER A O 1
ATOM 753 N N . LYS A 1 96 ? 26.363 -20.030 17.141 1.00 82.31 96 LYS A N 1
ATOM 754 C CA . LYS A 1 96 ? 26.188 -19.797 18.584 1.00 82.31 96 LYS A CA 1
ATOM 755 C C . LYS A 1 96 ? 26.282 -18.302 18.923 1.00 82.31 96 LYS A C 1
ATOM 757 O O . LYS A 1 96 ? 25.556 -17.841 19.804 1.00 82.31 96 LYS A O 1
ATOM 762 N N . ASP A 1 97 ? 27.069 -17.549 18.160 1.00 77.94 97 ASP A N 1
ATOM 763 C CA . ASP A 1 97 ? 27.244 -16.106 18.314 1.00 77.94 97 ASP A CA 1
ATOM 764 C C . ASP A 1 97 ? 25.988 -15.324 17.919 1.00 77.94 97 ASP A C 1
ATOM 766 O O . ASP A 1 97 ? 25.549 -14.453 18.667 1.00 77.94 97 ASP A O 1
ATOM 770 N N . ALA A 1 98 ? 25.319 -15.690 16.819 1.00 62.53 98 ALA A N 1
ATOM 771 C CA . ALA A 1 98 ? 24.051 -15.072 16.425 1.00 62.53 98 ALA A CA 1
ATOM 772 C C . ALA A 1 98 ? 22.956 -15.274 17.492 1.00 62.53 98 ALA A C 1
ATOM 774 O O . ALA A 1 98 ? 22.165 -14.371 17.786 1.00 62.53 98 ALA A O 1
ATOM 775 N N . LEU A 1 99 ? 22.930 -16.448 18.132 1.00 78.69 99 LEU A N 1
ATOM 776 C CA . LEU A 1 99 ? 22.023 -16.724 19.250 1.00 78.69 99 LEU A CA 1
ATOM 777 C C . LEU A 1 99 ? 22.406 -15.949 20.520 1.00 78.69 99 LEU A C 1
ATOM 779 O O . LEU A 1 99 ? 21.517 -15.509 21.256 1.00 78.69 99 LEU A O 1
ATOM 783 N N . ALA A 1 100 ? 23.701 -15.766 20.782 1.00 82.94 100 ALA A N 1
ATOM 784 C CA . ALA A 1 100 ? 24.190 -14.971 21.903 1.00 82.94 100 ALA A CA 1
ATOM 785 C C . ALA A 1 100 ? 23.820 -13.487 21.742 1.00 82.94 100 ALA A C 1
ATOM 787 O O . ALA A 1 100 ? 23.262 -12.902 22.673 1.00 82.94 100 ALA A O 1
ATOM 788 N N . ILE A 1 101 ? 24.009 -12.918 20.547 1.00 81.50 101 ILE A N 1
ATOM 789 C CA . ILE A 1 101 ? 23.631 -11.535 20.214 1.00 81.50 101 ILE A CA 1
ATOM 790 C C . ILE A 1 101 ? 22.137 -11.311 20.480 1.00 81.50 101 ILE A C 1
ATOM 792 O O . ILE A 1 101 ? 21.765 -10.406 21.226 1.00 81.50 101 ILE A O 1
ATOM 796 N N . ARG A 1 102 ? 21.270 -12.211 20.000 1.00 75.62 102 ARG A N 1
ATOM 797 C CA . ARG A 1 102 ? 19.812 -12.102 20.189 1.00 75.62 102 ARG A CA 1
ATOM 798 C C . ARG A 1 102 ? 19.383 -12.160 21.663 1.00 75.62 102 ARG A C 1
ATOM 800 O O . ARG A 1 102 ? 18.402 -11.527 22.069 1.00 75.62 102 ARG A O 1
ATOM 807 N N . ARG A 1 103 ? 20.112 -12.915 22.496 1.00 85.06 103 ARG A N 1
ATOM 808 C CA . ARG A 1 103 ? 19.892 -12.961 23.955 1.00 85.06 103 ARG A CA 1
ATOM 809 C C . ARG A 1 103 ? 20.314 -11.659 24.632 1.00 85.06 103 ARG A C 1
ATOM 811 O O . ARG A 1 103 ? 19.615 -11.217 25.545 1.00 85.06 103 ARG A O 1
ATOM 818 N N . VAL A 1 104 ? 21.416 -11.053 24.194 1.00 88.56 104 VAL A N 1
ATOM 819 C CA . VAL A 1 104 ? 21.887 -9.756 24.702 1.00 88.56 104 VAL A CA 1
ATOM 820 C C . VAL A 1 104 ? 20.894 -8.649 24.343 1.00 88.56 104 VAL A C 1
ATOM 822 O O . VAL A 1 104 ? 20.457 -7.931 25.238 1.00 88.56 104 VAL A O 1
ATOM 825 N N . GLU A 1 105 ? 20.427 -8.586 23.094 1.00 78.06 105 GLU A N 1
ATOM 826 C CA . GLU A 1 105 ? 19.400 -7.625 22.656 1.00 78.06 105 GLU A CA 1
ATOM 827 C C . GLU A 1 105 ? 18.106 -7.745 23.474 1.00 78.06 105 GLU A C 1
ATOM 829 O O . GLU A 1 105 ? 17.548 -6.753 23.944 1.00 78.06 105 GLU A O 1
ATOM 834 N N . SER A 1 106 ? 17.657 -8.980 23.720 1.00 80.69 106 SER A N 1
ATOM 835 C CA . SER A 1 106 ? 16.463 -9.239 24.534 1.00 80.69 106 SER A CA 1
ATOM 836 C C . SER A 1 106 ? 16.629 -8.779 25.988 1.00 80.69 106 SER A C 1
ATOM 838 O O . SER A 1 106 ? 15.657 -8.359 26.620 1.00 80.69 106 SER A O 1
ATOM 840 N N . ARG A 1 107 ? 17.844 -8.871 26.549 1.00 86.94 107 ARG A N 1
ATOM 841 C CA . ARG A 1 107 ? 18.156 -8.375 27.899 1.00 86.94 107 ARG A CA 1
ATOM 842 C C . ARG A 1 107 ? 18.212 -6.849 27.931 1.00 86.94 107 ARG A C 1
ATOM 844 O O . ARG A 1 107 ? 17.637 -6.266 28.847 1.00 86.94 107 ARG A O 1
ATOM 851 N N . LEU A 1 108 ? 18.812 -6.222 26.919 1.00 87.94 108 LEU A N 1
ATOM 852 C CA . LEU A 1 108 ? 18.892 -4.766 26.793 1.00 87.94 108 LEU A CA 1
ATOM 853 C C . LEU A 1 108 ? 17.493 -4.138 26.711 1.00 87.94 108 LEU A C 1
ATOM 855 O O . LEU A 1 108 ? 17.166 -3.269 27.511 1.00 87.94 108 LEU A O 1
ATOM 859 N N . GLN A 1 109 ? 16.610 -4.677 25.863 1.00 81.81 109 GLN A N 1
ATOM 860 C CA . GLN A 1 109 ? 15.222 -4.203 25.762 1.00 81.81 109 GLN A CA 1
ATOM 861 C C . GLN A 1 109 ? 14.439 -4.338 27.078 1.00 81.81 109 GLN A C 1
ATOM 863 O O . GLN A 1 109 ? 13.554 -3.533 27.370 1.00 81.81 109 GLN A O 1
ATOM 868 N N . AR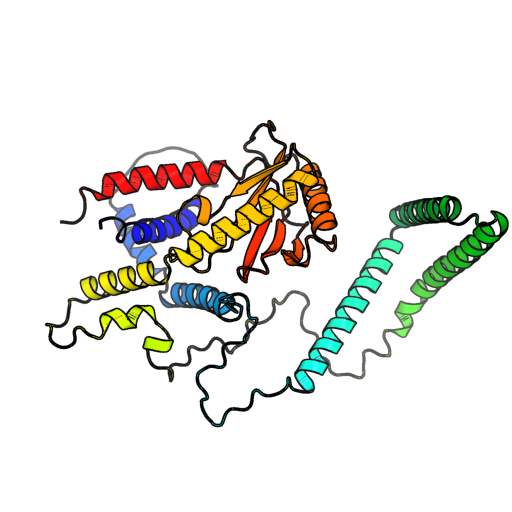G A 1 110 ? 14.719 -5.372 27.886 1.00 85.50 110 ARG A N 1
ATOM 869 C CA . ARG A 1 110 ? 14.094 -5.527 29.212 1.00 85.50 110 ARG A CA 1
ATOM 870 C C . ARG A 1 110 ? 14.613 -4.487 30.202 1.00 85.50 110 ARG A C 1
ATOM 872 O O . ARG A 1 110 ? 13.803 -3.950 30.955 1.00 85.50 110 ARG A O 1
ATOM 879 N N . ALA A 1 111 ? 15.914 -4.203 30.180 1.00 84.06 111 ALA A N 1
ATOM 880 C CA . ALA A 1 111 ? 16.532 -3.182 31.019 1.00 84.06 111 ALA A CA 1
ATOM 881 C C . ALA A 1 111 ? 16.008 -1.778 30.671 1.00 84.06 111 ALA A C 1
ATOM 883 O O . ALA A 1 111 ? 15.557 -1.070 31.566 1.00 84.06 111 ALA A O 1
ATOM 884 N N . GLU A 1 112 ? 15.928 -1.427 29.384 1.00 85.31 112 GLU A N 1
ATOM 885 C CA . GLU A 1 112 ? 15.363 -0.149 28.922 1.00 85.31 112 GLU A CA 1
ATOM 886 C C . GLU A 1 112 ? 13.907 0.032 29.370 1.00 85.31 112 GLU A C 1
ATOM 888 O O . GLU A 1 112 ? 13.531 1.088 29.876 1.00 85.31 112 GLU A O 1
ATOM 893 N N . ARG A 1 113 ? 13.076 -1.017 29.267 1.00 83.62 113 ARG A N 1
ATOM 894 C CA . ARG A 1 113 ? 11.688 -0.976 29.763 1.00 83.62 113 ARG A CA 1
ATOM 895 C C . ARG A 1 113 ? 11.614 -0.800 31.280 1.00 83.62 113 ARG A C 1
ATOM 897 O O . ARG A 1 113 ? 10.710 -0.123 31.766 1.00 83.62 113 ARG A O 1
ATOM 904 N N . GLN A 1 114 ? 12.520 -1.422 32.036 1.00 82.69 114 GLN A N 1
ATOM 905 C CA . GLN A 1 114 ? 12.586 -1.254 33.490 1.00 82.69 114 GLN A CA 1
ATOM 906 C C . GLN A 1 114 ? 13.036 0.156 33.878 1.00 82.69 114 GLN A C 1
ATOM 908 O O . GLN A 1 114 ? 12.455 0.747 34.789 1.00 82.69 114 GLN A O 1
ATOM 913 N N . GLU A 1 115 ? 14.017 0.716 33.174 1.00 84.56 115 GLU A N 1
ATOM 914 C CA . GLU A 1 115 ? 14.491 2.079 33.398 1.00 84.56 115 GLU A CA 1
ATOM 915 C C . GLU A 1 115 ? 13.408 3.098 33.045 1.00 84.56 115 GLU A C 1
ATOM 917 O O . GLU A 1 115 ? 13.111 3.976 33.851 1.00 84.56 115 GLU A O 1
ATOM 922 N N . GLN A 1 116 ? 12.747 2.940 31.897 1.00 78.00 116 GLN A N 1
ATOM 923 C CA . GLN A 1 116 ? 11.640 3.802 31.494 1.00 78.00 116 GLN A CA 1
ATOM 924 C C . GLN A 1 116 ? 10.508 3.771 32.528 1.00 78.00 116 GLN A C 1
ATOM 926 O O . GLN A 1 116 ? 10.036 4.822 32.951 1.00 78.00 116 GLN A O 1
ATOM 931 N N . ARG A 1 117 ? 10.147 2.582 33.025 1.00 77.12 117 ARG A N 1
ATOM 932 C CA . ARG A 1 117 ? 9.159 2.436 34.103 1.00 77.12 117 ARG A CA 1
ATOM 933 C C . ARG A 1 117 ? 9.612 3.101 35.406 1.00 77.12 117 ARG A C 1
ATOM 935 O O . ARG A 1 117 ? 8.796 3.675 36.117 1.00 77.12 117 ARG A O 1
ATOM 942 N N . SER A 1 118 ? 10.903 3.035 35.719 1.00 76.94 118 SER A N 1
ATOM 943 C CA . SER A 1 118 ? 11.476 3.696 36.896 1.00 76.94 118 SER A CA 1
ATOM 944 C C . SER A 1 118 ? 11.463 5.219 36.750 1.00 76.94 118 SER A C 1
ATOM 946 O O . SER A 1 118 ? 11.186 5.913 37.721 1.00 76.94 118 SER A O 1
ATOM 948 N N . ARG A 1 119 ? 11.710 5.748 35.544 1.00 79.25 119 ARG A N 1
ATOM 949 C CA . ARG A 1 119 ? 11.613 7.185 35.240 1.00 79.25 119 ARG A CA 1
ATOM 950 C C . ARG A 1 119 ? 10.174 7.687 35.334 1.00 79.25 119 ARG A C 1
ATOM 952 O O . ARG A 1 119 ? 9.947 8.725 35.940 1.00 79.25 119 ARG A O 1
ATOM 959 N N . GLU A 1 120 ? 9.212 6.930 34.808 1.00 72.25 120 GLU A N 1
ATOM 960 C CA . GLU A 1 120 ? 7.782 7.249 34.925 1.00 72.25 120 GLU A CA 1
ATOM 961 C C . GLU A 1 120 ? 7.329 7.308 36.393 1.00 72.25 120 GLU A C 1
ATOM 963 O O . GLU A 1 120 ? 6.563 8.194 36.752 1.00 72.25 120 GLU A O 1
ATOM 968 N N . LEU A 1 121 ? 7.855 6.431 37.257 1.00 74.62 121 LEU A N 1
ATOM 969 C CA . LEU A 1 121 ? 7.550 6.406 38.695 1.00 74.62 121 LEU A CA 1
ATOM 970 C C . LEU A 1 121 ? 8.265 7.490 39.524 1.00 74.62 121 LEU A C 1
ATOM 972 O O . LEU A 1 121 ? 7.901 7.686 40.681 1.00 74.62 121 LEU A O 1
ATOM 976 N N . ARG A 1 122 ? 9.280 8.176 38.975 1.00 76.62 122 ARG A N 1
ATOM 977 C CA . ARG A 1 122 ? 9.982 9.278 39.663 1.00 76.62 122 ARG A CA 1
ATOM 978 C C . ARG A 1 122 ? 9.236 10.611 39.575 1.00 76.62 122 ARG A C 1
ATOM 980 O O . ARG A 1 122 ? 9.515 11.488 40.385 1.00 76.62 122 ARG A O 1
ATOM 987 N N . ASP A 1 123 ? 8.318 10.781 38.622 1.00 78.94 123 ASP A N 1
ATOM 988 C CA . ASP A 1 123 ? 7.480 11.982 38.557 1.00 78.94 123 ASP A CA 1
ATOM 989 C C . ASP A 1 123 ? 6.307 11.838 39.548 1.00 78.94 123 ASP A C 1
ATOM 991 O O . ASP A 1 123 ? 5.460 10.958 39.357 1.00 78.94 123 ASP A O 1
ATOM 995 N N . PRO A 1 124 ? 6.220 12.676 40.598 1.00 68.94 124 PRO A N 1
ATOM 996 C CA . PRO A 1 124 ? 5.162 12.577 41.602 1.00 68.94 124 PRO A CA 1
ATOM 997 C C . PRO A 1 124 ? 3.754 12.711 41.003 1.00 68.94 124 PRO A C 1
ATOM 999 O O . PRO A 1 124 ? 2.824 12.093 41.513 1.00 68.94 124 PRO A O 1
ATOM 1002 N N . ARG A 1 125 ? 3.591 13.416 39.872 1.00 75.94 125 ARG A N 1
ATOM 1003 C CA . ARG A 1 125 ? 2.296 13.520 39.171 1.00 75.94 125 ARG A CA 1
ATOM 1004 C C . ARG A 1 125 ? 1.872 12.206 38.509 1.00 75.94 125 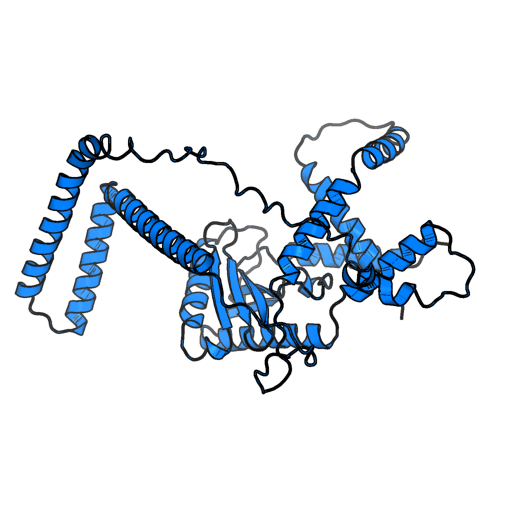ARG A C 1
ATOM 1006 O O . ARG A 1 125 ? 0.682 11.928 38.395 1.00 75.94 125 ARG A O 1
ATOM 1013 N N . ASN A 1 126 ? 2.835 11.378 38.109 1.00 73.44 126 ASN A N 1
ATOM 1014 C CA . ASN A 1 126 ? 2.575 10.057 37.539 1.00 73.44 126 ASN A CA 1
ATOM 1015 C C . ASN A 1 126 ? 2.387 8.983 38.616 1.00 73.44 126 ASN A C 1
ATOM 1017 O O . ASN A 1 126 ? 1.795 7.942 38.331 1.00 73.44 126 ASN A O 1
ATOM 1021 N N . LEU A 1 127 ? 2.867 9.213 39.844 1.00 75.56 127 LEU A N 1
ATOM 1022 C CA . LEU A 1 127 ? 2.698 8.276 40.954 1.00 75.56 127 LEU A CA 1
ATOM 1023 C C . LEU A 1 127 ? 1.225 8.159 41.367 1.00 75.56 127 LEU A C 1
ATOM 1025 O O . LEU A 1 127 ? 0.728 7.041 41.512 1.00 75.56 127 LEU A O 1
ATOM 1029 N N . ASP A 1 128 ? 0.520 9.287 41.475 1.00 76.94 128 ASP A N 1
ATOM 1030 C CA . ASP A 1 128 ? -0.915 9.309 41.782 1.00 76.94 128 ASP A CA 1
ATOM 1031 C C . ASP A 1 128 ? -1.744 8.683 40.655 1.00 76.94 128 ASP A C 1
ATOM 1033 O O . ASP A 1 128 ? -2.642 7.878 40.912 1.00 76.94 128 ASP A O 1
ATOM 1037 N N . ASP A 1 129 ? -1.397 8.956 39.392 1.00 76.12 129 ASP A N 1
ATOM 1038 C CA . ASP A 1 129 ? -2.070 8.337 38.244 1.00 76.12 129 ASP A CA 1
ATOM 1039 C C . ASP A 1 129 ? -1.802 6.819 38.175 1.00 76.12 129 ASP A C 1
ATOM 1041 O O . ASP A 1 129 ? -2.702 6.019 37.900 1.00 76.12 129 ASP A O 1
ATOM 1045 N N . ALA A 1 130 ? -0.585 6.377 38.509 1.00 73.50 130 ALA A N 1
ATOM 1046 C CA . ALA A 1 130 ? -0.239 4.961 38.611 1.00 73.50 130 ALA A CA 1
ATOM 1047 C C . ALA A 1 130 ? -0.986 4.260 39.759 1.00 73.50 130 ALA A C 1
ATOM 1049 O O . ALA A 1 130 ? -1.487 3.146 39.566 1.00 73.50 130 ALA A O 1
ATOM 1050 N N . LEU A 1 131 ? -1.107 4.908 40.923 1.00 79.50 131 LEU A N 1
ATOM 1051 C CA . LEU A 1 131 ? -1.904 4.438 42.061 1.00 79.50 131 LEU A CA 1
ATOM 1052 C C . LEU A 1 131 ? -3.388 4.329 41.690 1.00 79.50 131 LEU A C 1
ATOM 1054 O O . LEU A 1 131 ? -3.989 3.280 41.925 1.00 79.50 131 LEU A O 1
ATOM 1058 N N . ASN A 1 132 ? -3.952 5.338 41.023 1.00 81.56 132 ASN A N 1
ATOM 1059 C CA . ASN A 1 132 ? -5.346 5.344 40.571 1.00 81.56 132 ASN A CA 1
ATOM 1060 C C . ASN A 1 132 ? -5.632 4.234 39.548 1.00 81.56 132 ASN A C 1
ATOM 1062 O O . ASN A 1 132 ? -6.610 3.492 39.683 1.00 81.56 132 ASN A O 1
ATOM 1066 N N . ARG A 1 133 ? -4.752 4.040 38.556 1.00 77.25 133 ARG A N 1
ATOM 1067 C CA . ARG A 1 133 ? -4.866 2.931 37.588 1.00 77.25 133 ARG A CA 1
ATOM 1068 C C . ARG A 1 133 ? -4.782 1.573 38.271 1.00 77.25 133 ARG A C 1
ATOM 1070 O O . ARG A 1 133 ? -5.491 0.642 37.881 1.00 77.25 133 ARG A O 1
ATOM 1077 N N . PHE A 1 134 ? -3.921 1.448 39.277 1.00 79.38 134 PHE A N 1
ATOM 1078 C CA . PHE A 1 134 ? -3.770 0.216 40.035 1.00 79.38 134 PHE A CA 1
ATOM 1079 C C . PHE A 1 134 ? -5.015 -0.089 40.880 1.00 79.38 134 PHE A C 1
ATOM 1081 O O . PHE A 1 134 ? -5.515 -1.216 40.833 1.00 79.38 134 PHE A O 1
ATOM 1088 N N . GLN A 1 135 ? -5.562 0.919 41.563 1.00 80.38 135 GLN A N 1
ATOM 1089 C CA . GLN A 1 135 ? -6.817 0.844 42.315 1.00 80.38 135 GLN A CA 1
ATOM 1090 C C . GLN A 1 135 ? -7.972 0.382 41.410 1.00 80.38 135 GLN A C 1
ATOM 1092 O O . GLN A 1 135 ? -8.631 -0.617 41.695 1.00 80.38 135 GLN A O 1
ATOM 1097 N N . LEU A 1 136 ? -8.123 1.008 40.238 1.00 82.88 136 LEU A N 1
ATOM 1098 C CA . LEU A 1 136 ? -9.144 0.651 39.251 1.00 82.88 136 LEU A CA 1
ATOM 1099 C C . LEU A 1 136 ? -8.996 -0.801 38.756 1.00 82.88 136 LEU A C 1
ATOM 1101 O O . LEU A 1 136 ? -9.982 -1.518 38.556 1.00 82.88 136 LEU A O 1
ATOM 1105 N N . HIS A 1 137 ? -7.760 -1.270 38.563 1.00 75.56 137 HIS A N 1
ATOM 1106 C CA . HIS A 1 137 ? -7.493 -2.649 38.156 1.00 75.56 137 HIS A CA 1
ATOM 1107 C C . HIS A 1 137 ? -7.793 -3.664 39.267 1.00 75.56 137 HIS A C 1
ATOM 1109 O O . HIS A 1 137 ? -8.270 -4.769 38.979 1.00 75.56 137 HIS A O 1
ATOM 1115 N N . ALA A 1 138 ? -7.510 -3.299 40.518 1.00 75.12 138 ALA A N 1
ATOM 1116 C CA . ALA A 1 138 ? -7.827 -4.083 41.703 1.00 75.12 138 ALA A CA 1
ATOM 1117 C C . ALA A 1 138 ? -9.345 -4.214 41.894 1.00 75.12 138 ALA A C 1
ATOM 1119 O O . ALA A 1 138 ? -9.835 -5.330 42.083 1.00 75.12 138 ALA A O 1
ATOM 1120 N N . ASP A 1 139 ? -10.098 -3.129 41.717 1.00 77.31 139 ASP A N 1
ATOM 1121 C CA . ASP A 1 139 ? -11.561 -3.126 41.817 1.00 77.31 139 ASP A CA 1
ATOM 1122 C C . ASP A 1 139 ? -12.221 -3.963 40.711 1.00 77.31 139 ASP A C 1
ATOM 1124 O O . ASP A 1 139 ? -13.113 -4.775 40.979 1.00 77.31 139 ASP A O 1
ATOM 1128 N N . ARG A 1 140 ? -11.705 -3.899 39.475 1.00 80.00 140 ARG A N 1
ATOM 1129 C CA . ARG A 1 140 ? -12.143 -4.790 38.381 1.00 80.00 140 ARG A CA 1
ATOM 1130 C C . ARG A 1 140 ? -11.881 -6.267 38.680 1.00 80.00 140 ARG A C 1
ATOM 1132 O O . ARG A 1 140 ? -12.684 -7.128 38.319 1.00 80.00 140 ARG A O 1
ATOM 1139 N N . ARG A 1 141 ? -10.760 -6.592 39.333 1.00 74.69 141 ARG A N 1
ATOM 1140 C CA . ARG A 1 141 ? -10.459 -7.970 39.762 1.00 74.69 141 ARG A CA 1
ATOM 1141 C C . ARG A 1 141 ? -11.345 -8.410 40.924 1.00 74.69 141 ARG A C 1
ATOM 1143 O O . ARG A 1 141 ? -11.757 -9.566 40.936 1.00 74.69 141 ARG A O 1
ATOM 1150 N N . ARG A 1 142 ? -11.667 -7.505 41.852 1.00 73.31 142 ARG A N 1
ATOM 1151 C CA . ARG A 1 142 ? -12.586 -7.743 42.973 1.00 73.31 142 ARG A CA 1
ATOM 1152 C C . ARG A 1 142 ? -13.981 -8.111 42.474 1.00 73.31 142 ARG A C 1
ATOM 1154 O O . ARG A 1 142 ? -14.500 -9.142 42.886 1.00 73.31 142 ARG A O 1
ATOM 1161 N N . SER A 1 143 ? -14.518 -7.335 41.529 1.00 75.31 143 SER A N 1
ATOM 1162 C CA . SER A 1 143 ? -15.815 -7.602 40.889 1.00 75.31 143 SER A CA 1
ATOM 1163 C C . SER A 1 143 ? -15.860 -8.972 40.197 1.00 75.31 143 SER A C 1
ATOM 1165 O O . SER A 1 143 ? -16.877 -9.651 40.251 1.00 75.31 143 SER A O 1
ATOM 1167 N N . ARG A 1 144 ? -14.743 -9.429 39.614 1.00 76.62 144 ARG A N 1
ATOM 1168 C CA . ARG A 1 144 ? -14.679 -10.723 38.913 1.00 76.62 144 ARG A CA 1
ATOM 1169 C C . ARG A 1 144 ? -14.396 -11.941 39.793 1.00 76.62 144 ARG A C 1
ATOM 1171 O O . ARG A 1 144 ? -14.696 -13.047 39.366 1.00 76.62 144 ARG A O 1
ATOM 1178 N N . LYS A 1 145 ? -13.743 -11.779 40.948 1.00 80.38 145 LYS A N 1
ATOM 1179 C CA . LYS A 1 145 ? -13.211 -12.912 41.736 1.00 80.38 145 LYS A CA 1
ATOM 1180 C C . LYS A 1 145 ? -13.764 -13.029 43.158 1.00 80.38 145 LYS A C 1
ATOM 1182 O O . LYS A 1 145 ? -13.290 -13.886 43.893 1.00 80.38 145 LYS A O 1
ATOM 1187 N N . GLY A 1 146 ? -14.706 -12.174 43.568 1.00 85.88 146 GLY A N 1
ATOM 1188 C CA . GLY A 1 146 ? -15.309 -12.254 44.906 1.00 85.88 146 GLY A CA 1
ATOM 1189 C C . GLY A 1 146 ? -14.293 -12.111 46.046 1.00 85.88 146 GLY A C 1
ATOM 1190 O O . GLY A 1 146 ? -14.447 -12.724 47.096 1.00 85.88 146 GLY A O 1
ATOM 1191 N N . ILE A 1 147 ? -13.214 -11.345 45.837 1.00 80.69 147 ILE A N 1
ATOM 1192 C CA . ILE A 1 147 ? -12.129 -11.237 46.823 1.00 80.69 147 ILE A CA 1
ATOM 1193 C C . ILE A 1 147 ? -12.624 -10.439 48.044 1.00 80.69 147 ILE A C 1
ATOM 1195 O O . ILE A 1 147 ? -13.084 -9.302 47.868 1.00 80.69 147 ILE A O 1
ATOM 1199 N N . PRO A 1 148 ? -12.487 -10.971 49.276 1.00 80.38 148 PRO A N 1
ATOM 1200 C CA . PRO A 1 148 ? -12.887 -10.270 50.490 1.00 80.38 148 PRO A CA 1
ATOM 1201 C C . PRO A 1 148 ? -12.136 -8.935 50.651 1.00 80.38 148 PRO A C 1
ATOM 1203 O O . PRO A 1 148 ? -10.917 -8.883 50.448 1.00 80.38 148 PRO A O 1
ATOM 1206 N N . PRO A 1 149 ? -12.815 -7.847 51.063 1.00 74.50 149 PRO A N 1
ATOM 1207 C CA . PRO A 1 149 ? -12.230 -6.502 51.125 1.00 74.50 149 PRO A CA 1
ATOM 1208 C C . PRO A 1 149 ? -11.002 -6.398 52.044 1.00 74.50 149 PRO A C 1
ATOM 1210 O O . PRO A 1 149 ? -10.101 -5.597 51.790 1.00 74.50 149 PRO A O 1
ATOM 1213 N N . ASN A 1 150 ? -10.924 -7.240 53.075 1.00 78.81 150 ASN A N 1
ATOM 1214 C CA . ASN A 1 150 ? -9.824 -7.234 54.041 1.00 78.81 150 ASN A CA 1
ATOM 1215 C C . ASN A 1 150 ? -8.522 -7.800 53.450 1.00 78.81 150 ASN A C 1
ATOM 1217 O O . ASN A 1 150 ? -7.439 -7.280 53.727 1.00 78.81 150 ASN A O 1
ATOM 1221 N N . LEU A 1 151 ? -8.620 -8.802 52.568 1.00 76.75 151 LEU A N 1
ATOM 1222 C CA . LEU A 1 151 ? -7.462 -9.387 51.890 1.00 76.75 151 LEU A CA 1
ATOM 1223 C C . LEU A 1 151 ? -6.870 -8.412 50.864 1.00 76.75 151 LEU A C 1
ATOM 1225 O O . LEU A 1 151 ? -5.652 -8.291 50.748 1.00 76.75 151 LEU A O 1
ATOM 1229 N N . LEU A 1 152 ? -7.723 -7.654 50.170 1.00 73.88 152 LEU A N 1
ATOM 1230 C CA . LEU A 1 152 ? -7.269 -6.655 49.205 1.00 73.88 152 LEU A CA 1
ATOM 1231 C C . LEU A 1 152 ? -6.523 -5.503 49.889 1.00 73.88 152 LEU A C 1
ATOM 1233 O O . LEU A 1 152 ? -5.435 -5.143 49.449 1.00 73.88 152 LEU A O 1
ATOM 1237 N N . LYS A 1 153 ? -7.048 -4.980 51.006 1.00 77.19 153 LYS A N 1
ATOM 1238 C CA . LYS A 1 153 ? -6.361 -3.943 51.801 1.00 77.19 153 LYS A CA 1
ATOM 1239 C C . LYS A 1 153 ? -4.977 -4.403 52.275 1.00 77.19 153 LYS A C 1
ATOM 1241 O O . LYS A 1 153 ? -4.032 -3.619 52.236 1.00 77.19 153 LYS A O 1
ATOM 1246 N N . SER A 1 154 ? -4.846 -5.671 52.672 1.00 79.81 154 SER A N 1
ATOM 1247 C CA . SER A 1 154 ? -3.566 -6.298 53.034 1.00 79.81 154 SER A CA 1
ATOM 1248 C C . SER A 1 154 ? -2.580 -6.333 51.854 1.00 79.81 154 SER A C 1
ATOM 1250 O O . SER A 1 154 ? -1.445 -5.867 51.981 1.00 79.81 154 SER A O 1
ATOM 1252 N N . ILE A 1 155 ? -3.029 -6.789 50.678 1.00 76.50 155 ILE A N 1
ATOM 1253 C CA . ILE A 1 155 ? -2.205 -6.848 49.459 1.00 76.50 155 ILE A CA 1
ATOM 1254 C C . ILE A 1 155 ? -1.756 -5.446 49.029 1.00 76.50 155 ILE A C 1
ATOM 1256 O O . ILE A 1 155 ? -0.581 -5.249 48.714 1.00 76.50 155 ILE A O 1
ATOM 1260 N N . MET A 1 156 ? -2.662 -4.464 49.063 1.00 77.88 156 MET A N 1
ATOM 1261 C CA . MET A 1 156 ? -2.347 -3.084 48.687 1.00 77.88 156 MET A CA 1
ATOM 1262 C C . MET A 1 156 ? -1.365 -2.430 49.661 1.00 77.88 156 MET A C 1
ATOM 1264 O O . MET A 1 156 ? -0.430 -1.772 49.212 1.00 77.88 156 MET A O 1
ATOM 1268 N N . ARG A 1 157 ? -1.502 -2.656 50.977 1.00 81.56 157 ARG A N 1
ATOM 1269 C CA . ARG A 1 157 ? -0.520 -2.180 51.969 1.00 81.56 157 ARG A CA 1
ATOM 1270 C C . ARG A 1 157 ? 0.864 -2.780 51.727 1.00 81.56 157 ARG A C 1
ATOM 1272 O O . ARG A 1 157 ? 1.843 -2.041 51.720 1.00 81.56 157 ARG A O 1
ATOM 1279 N N . ARG A 1 158 ? 0.945 -4.089 51.461 1.00 81.06 158 ARG A N 1
ATOM 1280 C CA . ARG A 1 158 ? 2.222 -4.777 51.207 1.00 81.06 158 ARG A CA 1
ATOM 1281 C C . ARG A 1 158 ? 2.906 -4.280 49.932 1.00 81.06 158 ARG A C 1
ATOM 1283 O O . ARG A 1 158 ? 4.118 -4.099 49.920 1.00 81.06 158 ARG A O 1
ATOM 1290 N N . GLN A 1 159 ? 2.142 -4.025 48.870 1.00 76.75 159 GLN A N 1
ATOM 1291 C CA . GLN A 1 159 ? 2.690 -3.484 47.623 1.00 76.75 159 GLN A CA 1
ATOM 1292 C C . GLN A 1 159 ? 3.064 -2.006 47.723 1.00 76.75 159 GLN A C 1
ATOM 1294 O O . GLN A 1 159 ? 4.102 -1.624 47.189 1.00 76.75 159 GLN A O 1
ATOM 1299 N N . LYS A 1 160 ? 2.284 -1.190 48.442 1.00 81.19 160 LYS A N 1
ATOM 1300 C CA . LYS A 1 160 ? 2.648 0.201 48.738 1.00 81.19 160 LYS A CA 1
ATOM 1301 C C . LYS A 1 160 ? 3.982 0.263 49.491 1.00 81.19 160 LYS A C 1
ATOM 1303 O O . LYS A 1 160 ? 4.885 0.954 49.040 1.00 81.19 160 LYS A O 1
ATOM 1308 N N . GLN A 1 161 ? 4.156 -0.568 50.522 1.00 79.81 161 GLN A N 1
ATOM 1309 C CA . GLN A 1 161 ? 5.427 -0.693 51.250 1.00 79.81 161 GLN A CA 1
ATOM 1310 C C . GLN A 1 161 ? 6.589 -1.169 50.360 1.00 79.81 161 GLN A C 1
ATOM 1312 O O . GLN A 1 161 ? 7.714 -0.708 50.528 1.00 79.81 161 GLN A O 1
ATOM 1317 N N . GLN A 1 162 ? 6.345 -2.059 49.388 1.00 73.88 162 GLN A N 1
ATOM 1318 C CA . GLN A 1 162 ? 7.371 -2.462 48.414 1.00 73.88 162 GLN A CA 1
ATOM 1319 C C . GLN A 1 162 ? 7.761 -1.324 47.463 1.00 73.88 162 GLN A C 1
ATOM 1321 O O . GLN A 1 162 ? 8.943 -1.159 47.176 1.00 73.88 162 GLN A O 1
ATOM 1326 N N . ILE A 1 163 ? 6.794 -0.541 46.976 1.00 71.44 163 ILE A N 1
ATOM 1327 C CA . ILE A 1 163 ? 7.050 0.600 46.083 1.00 71.44 163 ILE A CA 1
ATOM 1328 C C . ILE A 1 163 ? 7.791 1.710 46.839 1.00 71.44 163 ILE A C 1
ATOM 1330 O O . ILE A 1 163 ? 8.792 2.217 46.340 1.00 71.44 163 ILE A O 1
ATOM 1334 N N . GLU A 1 164 ? 7.361 2.030 48.059 1.00 75.12 164 GLU A N 1
ATOM 1335 C CA . GLU A 1 164 ? 8.022 3.011 48.929 1.00 75.12 164 GLU A CA 1
ATOM 1336 C C . GLU A 1 164 ? 9.437 2.554 49.322 1.00 75.12 164 GLU A C 1
ATOM 1338 O O . GLU A 1 164 ? 10.381 3.342 49.273 1.00 75.12 164 GLU A O 1
ATOM 1343 N N . GLY A 1 165 ? 9.626 1.261 49.613 1.00 74.31 165 GLY A N 1
ATOM 1344 C CA . GLY A 1 165 ? 10.945 0.680 49.872 1.00 74.31 165 GLY A CA 1
ATOM 1345 C C . GLY A 1 165 ? 11.885 0.745 48.662 1.00 74.31 165 GLY A C 1
ATOM 1346 O O . GLY A 1 165 ? 13.066 1.057 48.814 1.00 74.31 165 GLY A O 1
ATOM 1347 N N . LEU A 1 166 ? 11.372 0.514 47.448 1.00 67.25 166 LEU A N 1
ATOM 1348 C CA . LEU A 1 166 ? 12.144 0.652 46.207 1.00 67.25 166 LEU A CA 1
ATOM 1349 C C . LEU A 1 166 ? 12.481 2.116 45.887 1.00 67.25 166 LEU A C 1
ATOM 1351 O O . LEU A 1 166 ? 13.582 2.388 45.408 1.00 67.25 166 LEU A O 1
ATOM 1355 N N . ALA A 1 167 ? 11.582 3.057 46.187 1.00 64.75 167 ALA A N 1
ATOM 1356 C CA . ALA A 1 167 ? 11.840 4.488 46.038 1.00 64.75 167 ALA A CA 1
ATOM 1357 C C . ALA A 1 167 ? 12.954 4.967 46.989 1.00 64.75 167 ALA A C 1
ATOM 1359 O O . ALA A 1 167 ? 13.841 5.709 46.570 1.00 64.75 167 ALA A O 1
ATOM 1360 N N . LEU A 1 168 ? 12.975 4.471 48.233 1.00 64.31 168 LEU A N 1
ATOM 1361 C CA . LEU A 1 168 ? 14.022 4.770 49.220 1.00 64.31 168 LEU A CA 1
ATOM 1362 C C . LEU A 1 168 ? 15.381 4.138 48.869 1.00 64.31 168 LEU A C 1
ATOM 1364 O O . LEU A 1 168 ? 16.426 4.750 49.091 1.00 64.31 168 LEU A O 1
ATOM 1368 N N . LEU A 1 169 ? 15.390 2.939 48.277 1.00 57.84 169 LEU A N 1
ATOM 1369 C CA . LEU A 1 169 ? 16.616 2.286 47.795 1.00 57.84 169 LEU A CA 1
ATOM 1370 C C . LEU A 1 169 ? 17.179 2.946 46.524 1.00 57.84 169 LEU A C 1
ATOM 1372 O O . LEU A 1 169 ? 18.395 2.956 46.326 1.00 57.84 169 LEU A O 1
ATOM 1376 N N . GLY A 1 170 ? 16.323 3.561 45.701 1.00 49.41 170 GLY A N 1
ATOM 1377 C CA . GLY A 1 170 ? 16.717 4.299 44.497 1.00 49.41 170 GLY A CA 1
ATOM 1378 C C . GLY A 1 170 ? 17.572 5.546 44.757 1.00 49.41 170 GLY A C 1
ATOM 1379 O O . GLY A 1 170 ? 18.287 5.970 43.855 1.00 49.41 170 GLY A O 1
ATOM 1380 N N . VAL A 1 171 ? 17.555 6.093 45.980 1.00 51.91 171 VAL A N 1
ATOM 1381 C CA . VAL A 1 171 ? 18.365 7.262 46.381 1.00 51.91 171 VAL A CA 1
ATOM 1382 C C . VAL A 1 171 ? 19.783 6.861 46.821 1.00 51.91 171 VAL A C 1
ATOM 1384 O O . VAL A 1 171 ? 20.711 7.655 46.715 1.00 51.91 171 VAL A O 1
ATOM 1387 N N . LYS A 1 172 ? 20.003 5.610 47.252 1.00 46.03 172 LYS A N 1
ATOM 1388 C CA . LYS A 1 172 ? 21.339 5.112 47.652 1.00 46.03 172 LYS A CA 1
ATOM 1389 C C . LYS A 1 172 ? 22.113 4.414 46.522 1.00 46.03 172 LYS A C 1
ATOM 1391 O O . LYS A 1 172 ? 23.295 4.119 46.684 1.00 46.03 172 LYS A O 1
ATOM 1396 N N . GLY A 1 173 ? 21.477 4.174 45.373 1.00 42.19 173 GLY A N 1
ATOM 1397 C CA . GLY A 1 173 ? 22.074 3.465 44.233 1.00 42.19 173 GLY A CA 1
ATOM 1398 C C . GLY A 1 173 ? 23.138 4.246 43.448 1.00 42.19 173 GLY A C 1
ATOM 1399 O O . GLY A 1 173 ? 23.963 3.628 42.777 1.00 42.19 173 GLY A O 1
ATOM 1400 N N . GLU A 1 174 ? 23.181 5.578 43.558 1.00 47.78 174 GLU A N 1
ATOM 1401 C CA . GLU A 1 174 ? 24.129 6.405 42.789 1.00 47.78 174 GLU A CA 1
ATOM 1402 C C . GLU A 1 174 ? 25.568 6.364 43.339 1.00 47.78 174 GLU A C 1
ATOM 1404 O O . GLU A 1 174 ? 26.520 6.591 42.592 1.00 47.78 174 GLU A O 1
ATOM 1409 N N . ALA A 1 175 ? 25.761 5.993 44.611 1.00 47.22 175 ALA A N 1
ATOM 1410 C CA . ALA A 1 175 ? 27.093 5.880 45.214 1.00 47.22 175 ALA A CA 1
ATOM 1411 C C . ALA A 1 175 ? 27.780 4.527 44.935 1.00 47.22 175 ALA A C 1
ATOM 1413 O O . ALA A 1 175 ? 29.005 4.450 44.935 1.00 47.22 175 ALA A O 1
ATOM 1414 N N . SER A 1 176 ? 27.015 3.464 44.655 1.00 42.69 176 SER A N 1
ATOM 1415 C CA . SER A 1 176 ? 27.555 2.101 44.494 1.00 42.69 176 SER A CA 1
ATOM 1416 C C . SER A 1 176 ? 27.747 1.681 43.026 1.00 42.69 176 SER A C 1
ATOM 1418 O O . SER A 1 176 ? 28.533 0.786 42.735 1.00 42.69 176 SER A O 1
ATOM 1420 N N . GLN A 1 177 ? 27.122 2.373 42.064 1.00 45.38 177 GLN A N 1
ATOM 1421 C CA . GLN A 1 177 ? 27.351 2.118 40.630 1.00 45.38 177 GLN A CA 1
ATOM 1422 C C . GLN A 1 177 ? 28.655 2.722 40.078 1.00 45.38 177 GLN A C 1
ATOM 1424 O O . GLN A 1 177 ? 29.074 2.352 38.982 1.00 45.38 177 GLN A O 1
ATOM 1429 N N . LYS A 1 178 ? 29.341 3.599 40.827 1.00 49.12 178 LYS A N 1
ATOM 1430 C CA . LYS A 1 178 ? 30.638 4.161 40.410 1.00 49.12 178 LYS A CA 1
ATOM 1431 C C . LYS A 1 178 ? 31.835 3.224 40.626 1.00 49.12 178 LYS A C 1
ATOM 1433 O O . LYS A 1 178 ? 32.867 3.470 40.015 1.00 49.12 178 LYS A O 1
ATOM 1438 N N . SER A 1 179 ? 31.724 2.151 41.419 1.00 43.91 179 SER A N 1
ATOM 1439 C CA . SER A 1 179 ? 32.855 1.229 41.658 1.00 43.91 179 SER A CA 1
ATOM 1440 C C . SER A 1 179 ? 32.868 -0.021 40.768 1.00 43.91 179 SER A C 1
ATOM 1442 O O . SER A 1 179 ? 33.911 -0.646 40.633 1.00 43.91 179 SER A O 1
ATOM 1444 N N . LEU A 1 180 ? 31.756 -0.361 40.105 1.00 41.41 180 LEU A N 1
ATOM 1445 C CA . LEU A 1 180 ? 31.650 -1.529 39.209 1.00 41.41 180 LEU A CA 1
ATOM 1446 C C . LEU A 1 180 ? 31.818 -1.195 37.716 1.00 41.41 180 LEU A C 1
ATOM 1448 O O . LEU A 1 180 ? 31.868 -2.095 36.885 1.00 41.41 180 LEU A O 1
ATOM 1452 N N . ALA A 1 181 ? 31.926 0.090 37.365 1.00 42.09 181 ALA A N 1
ATOM 1453 C CA . ALA A 1 181 ? 32.106 0.550 35.986 1.00 42.09 181 ALA A CA 1
ATOM 1454 C C . ALA A 1 181 ? 33.582 0.681 35.552 1.00 42.09 181 ALA A C 1
ATOM 1456 O O . ALA A 1 181 ? 33.837 1.111 34.429 1.00 42.09 181 ALA A O 1
ATOM 1457 N N . ASN A 1 182 ? 34.541 0.324 36.416 1.00 43.75 182 ASN A N 1
ATOM 1458 C CA . ASN A 1 182 ? 35.973 0.519 36.159 1.00 43.75 182 ASN A CA 1
ATOM 1459 C C . ASN A 1 182 ? 36.725 -0.711 35.622 1.00 43.75 182 ASN A C 1
ATOM 1461 O O . ASN A 1 182 ? 37.906 -0.567 35.337 1.00 43.75 182 ASN A O 1
ATOM 1465 N N . ASP A 1 183 ? 36.086 -1.873 35.436 1.00 45.00 183 ASP A N 1
ATOM 1466 C CA . ASP A 1 183 ? 36.836 -3.117 35.154 1.00 45.00 183 ASP A CA 1
ATOM 1467 C C . ASP A 1 183 ? 36.454 -3.858 33.863 1.00 45.00 183 ASP A C 1
ATOM 1469 O O . ASP A 1 183 ? 36.792 -5.017 33.653 1.00 45.00 183 ASP A O 1
ATOM 1473 N N . MET A 1 184 ? 35.756 -3.194 32.943 1.00 41.47 184 MET A N 1
ATOM 1474 C CA . MET A 1 184 ? 35.526 -3.726 31.597 1.00 41.47 184 MET A CA 1
ATOM 1475 C C . MET A 1 184 ? 35.712 -2.583 30.608 1.00 41.47 184 MET A C 1
ATOM 1477 O O . MET A 1 184 ? 34.848 -1.707 30.516 1.00 41.47 184 MET A O 1
ATOM 1481 N N . GLY A 1 185 ? 36.844 -2.598 29.895 1.00 43.16 185 GLY A N 1
ATOM 1482 C CA . GLY A 1 185 ? 37.234 -1.666 28.829 1.00 43.16 185 GLY A CA 1
ATOM 1483 C C . GLY A 1 185 ? 36.244 -1.646 27.665 1.00 43.16 185 GLY A C 1
ATOM 1484 O O . GLY A 1 185 ? 36.533 -2.096 26.561 1.00 43.16 185 GLY A O 1
ATOM 1485 N N . SER A 1 186 ? 35.046 -1.137 27.928 1.00 43.44 186 SER A N 1
ATOM 1486 C CA . SER A 1 186 ? 34.010 -0.883 26.948 1.00 43.44 186 SER A CA 1
ATOM 1487 C C . SER A 1 186 ? 34.193 0.540 26.453 1.00 43.44 186 SER A C 1
ATOM 1489 O O . SER A 1 186 ? 33.962 1.525 27.155 1.00 43.44 186 SER A O 1
ATOM 1491 N N . GLU A 1 187 ? 34.681 0.625 25.225 1.00 43.31 187 GLU A N 1
ATOM 1492 C CA . GLU A 1 187 ? 34.754 1.838 24.433 1.00 43.31 187 GLU A CA 1
ATOM 1493 C C . GLU A 1 187 ? 33.370 2.512 24.454 1.00 43.31 187 GLU A C 1
ATOM 1495 O O . GLU A 1 187 ? 32.406 2.037 23.843 1.00 43.31 187 GLU A O 1
ATOM 1500 N N . LYS A 1 188 ? 33.235 3.582 25.250 1.00 43.91 188 LYS A N 1
ATOM 1501 C CA . LYS A 1 188 ? 31.999 4.357 25.376 1.00 43.91 188 LYS A CA 1
ATOM 1502 C C . LYS A 1 188 ? 31.695 4.988 24.024 1.00 43.91 188 LYS A C 1
ATOM 1504 O O . LYS A 1 188 ? 32.203 6.058 23.700 1.00 43.91 188 LYS A O 1
ATOM 1509 N N . ARG A 1 189 ? 30.857 4.329 23.224 1.00 45.38 189 ARG A N 1
ATOM 1510 C CA . ARG A 1 189 ? 30.328 4.934 22.002 1.00 45.38 189 ARG A CA 1
ATOM 1511 C C . ARG A 1 189 ? 29.460 6.137 22.387 1.00 45.38 189 ARG A C 1
ATOM 1513 O O . ARG A 1 189 ? 28.607 5.998 23.266 1.00 45.38 189 ARG A O 1
ATOM 1520 N N . PRO A 1 190 ? 29.655 7.307 21.758 1.00 60.06 190 PRO A N 1
ATOM 1521 C CA . PRO A 1 190 ? 28.849 8.482 22.045 1.00 60.06 190 PRO A CA 1
ATOM 1522 C C . PRO A 1 190 ? 27.380 8.200 21.715 1.00 60.06 190 PRO A C 1
ATOM 1524 O O . PRO A 1 190 ? 27.041 7.732 20.623 1.00 60.06 190 PRO A O 1
ATOM 1527 N N . ALA A 1 191 ? 26.506 8.479 22.682 1.00 42.75 191 ALA A N 1
ATOM 1528 C CA . ALA A 1 191 ? 25.065 8.421 22.501 1.00 42.75 191 ALA A CA 1
ATOM 1529 C C . ALA A 1 191 ? 24.668 9.388 21.374 1.00 42.75 191 ALA A C 1
ATOM 1531 O O . ALA A 1 191 ? 24.847 10.596 21.503 1.00 42.75 191 ALA A O 1
ATOM 1532 N N . GLY A 1 192 ? 24.174 8.850 20.255 1.00 55.16 192 GLY A N 1
ATOM 1533 C CA . GLY A 1 192 ? 23.720 9.642 19.105 1.00 55.16 192 GLY A CA 1
ATOM 1534 C C . GLY A 1 192 ? 24.303 9.240 17.749 1.00 55.16 192 GLY A C 1
ATOM 1535 O O . GLY A 1 192 ? 23.799 9.702 16.729 1.00 55.16 192 GLY A O 1
ATOM 1536 N N . MET A 1 193 ? 25.305 8.355 17.686 1.00 39.38 193 MET A N 1
ATOM 1537 C CA . MET A 1 193 ? 25.728 7.803 16.394 1.00 39.38 193 MET A CA 1
ATOM 1538 C C . MET A 1 193 ? 24.720 6.759 15.906 1.00 39.38 193 MET A C 1
ATOM 1540 O O . MET A 1 193 ? 24.556 5.703 16.520 1.00 39.38 193 MET A O 1
ATOM 1544 N N . ALA A 1 194 ? 24.057 7.056 14.785 1.00 4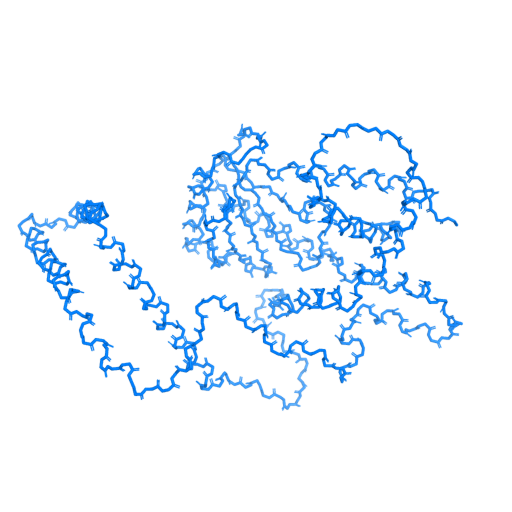3.62 194 ALA A N 1
ATOM 1545 C CA . ALA A 1 194 ? 23.288 6.071 14.033 1.00 43.62 194 ALA A CA 1
ATOM 1546 C C . ALA A 1 194 ? 24.151 4.815 13.791 1.00 43.62 194 ALA A C 1
ATOM 1548 O O . ALA A 1 194 ? 25.368 4.947 13.608 1.00 43.62 194 ALA A O 1
ATOM 1549 N N . PRO A 1 195 ? 23.565 3.602 13.787 1.00 50.47 195 PRO A N 1
ATOM 1550 C CA . PRO A 1 195 ? 24.307 2.391 13.462 1.00 50.47 195 PRO A CA 1
ATOM 1551 C C . PRO A 1 195 ? 25.061 2.617 12.150 1.00 50.47 195 PRO A C 1
ATOM 1553 O O . PRO A 1 195 ? 24.438 2.979 11.150 1.00 50.47 195 PRO A O 1
ATOM 1556 N N . ARG A 1 196 ? 26.392 2.445 12.148 1.00 50.69 196 ARG A N 1
ATOM 1557 C CA . ARG A 1 196 ? 27.154 2.401 10.894 1.00 50.69 196 ARG A CA 1
ATOM 1558 C C . ARG A 1 196 ? 26.456 1.372 10.010 1.00 50.69 196 ARG A C 1
ATOM 1560 O O . ARG A 1 196 ? 26.331 0.219 10.423 1.00 50.69 196 ARG A O 1
ATOM 1567 N N . LEU A 1 197 ? 25.961 1.807 8.847 1.00 46.59 197 LEU A N 1
ATOM 1568 C CA . LEU A 1 197 ? 25.447 0.906 7.819 1.00 46.59 197 LEU A CA 1
ATOM 1569 C C . LEU A 1 197 ? 26.476 -0.216 7.661 1.00 46.59 197 LEU A C 1
ATOM 1571 O O . LEU A 1 197 ? 27.670 0.075 7.543 1.00 46.59 197 LEU A O 1
ATOM 1575 N N . LEU A 1 198 ? 26.031 -1.472 7.772 1.00 49.84 198 LEU A N 1
ATOM 1576 C CA . LEU A 1 198 ? 26.925 -2.627 7.707 1.00 49.84 198 LEU A CA 1
ATOM 1577 C C . LEU A 1 198 ? 27.836 -2.480 6.469 1.00 49.84 198 LEU A C 1
ATOM 1579 O O . LEU A 1 198 ? 27.308 -2.206 5.386 1.00 49.84 198 LEU A O 1
ATOM 1583 N N . PRO A 1 199 ? 29.170 -2.641 6.601 1.00 53.50 199 PRO A N 1
ATOM 1584 C CA . PRO A 1 199 ? 30.137 -2.482 5.505 1.00 53.50 199 PRO A CA 1
ATOM 1585 C C . PRO A 1 199 ? 29.912 -3.395 4.286 1.00 53.50 199 PRO A C 1
ATOM 1587 O O . PRO A 1 199 ? 30.589 -3.237 3.269 1.00 53.50 199 PRO A O 1
ATOM 1590 N N . ASP A 1 200 ? 28.968 -4.332 4.379 1.00 51.03 200 ASP A N 1
ATOM 1591 C CA . ASP A 1 200 ? 28.848 -5.490 3.495 1.00 51.03 200 ASP A CA 1
ATOM 1592 C C . ASP A 1 200 ? 27.884 -5.288 2.320 1.00 51.03 200 ASP A C 1
ATOM 1594 O O . ASP A 1 200 ? 27.686 -6.194 1.517 1.00 51.03 200 ASP A O 1
ATOM 1598 N N . TRP A 1 201 ? 27.354 -4.078 2.115 1.00 53.62 201 TRP A N 1
ATOM 1599 C CA . TRP A 1 201 ? 26.662 -3.725 0.864 1.00 53.62 201 TRP A CA 1
ATOM 1600 C C . TRP A 1 201 ? 27.645 -3.409 -0.273 1.00 53.62 201 TRP A C 1
ATOM 1602 O O . TRP A 1 201 ? 27.417 -2.524 -1.098 1.00 53.62 201 TRP A O 1
ATOM 1612 N N . ARG A 1 202 ? 28.774 -4.123 -0.334 1.00 63.38 202 ARG A N 1
ATOM 1613 C CA . ARG A 1 202 ? 29.646 -4.079 -1.505 1.00 63.38 202 ARG A CA 1
ATOM 1614 C C . ARG A 1 202 ? 28.965 -4.877 -2.602 1.00 63.38 202 ARG A C 1
ATOM 1616 O O . ARG A 1 202 ? 28.642 -6.045 -2.412 1.00 63.38 202 ARG A O 1
ATOM 1623 N N . HIS A 1 203 ? 28.766 -4.254 -3.765 1.00 63.97 203 HIS A N 1
ATOM 1624 C CA . HIS A 1 203 ? 28.427 -5.011 -4.966 1.00 63.97 203 HIS A CA 1
ATOM 1625 C C . HIS A 1 203 ? 29.486 -6.063 -5.152 1.00 63.97 203 HIS A C 1
ATOM 1627 O O . HIS A 1 203 ? 30.637 -5.726 -5.440 1.00 63.97 203 HIS A O 1
ATOM 1633 N N . ASP A 1 204 ? 29.086 -7.314 -5.000 1.00 77.00 204 ASP A N 1
ATOM 1634 C CA . ASP A 1 204 ? 29.935 -8.413 -5.371 1.00 77.00 204 ASP A CA 1
ATOM 1635 C C . ASP A 1 204 ? 30.118 -8.355 -6.890 1.00 77.00 204 ASP A C 1
ATOM 1637 O O . ASP A 1 204 ? 29.293 -8.824 -7.678 1.00 77.00 204 ASP A O 1
ATOM 1641 N N . ARG A 1 205 ? 31.186 -7.670 -7.309 1.00 81.31 205 ARG A N 1
ATOM 1642 C CA . ARG A 1 205 ? 31.543 -7.496 -8.716 1.00 81.31 205 ARG A CA 1
ATOM 1643 C C . ARG A 1 205 ? 31.895 -8.835 -9.359 1.00 81.31 205 ARG A C 1
ATOM 1645 O O . ARG A 1 205 ? 31.894 -8.888 -10.585 1.00 81.31 205 ARG A O 1
ATOM 1652 N N . SER A 1 206 ? 32.143 -9.880 -8.559 1.00 86.06 206 SER A N 1
ATOM 1653 C CA . SER A 1 206 ? 32.350 -11.240 -9.055 1.00 86.06 206 SER A CA 1
ATOM 1654 C C . SER A 1 206 ? 31.058 -11.866 -9.586 1.00 86.06 206 SER A C 1
ATOM 1656 O O . SER A 1 206 ? 31.106 -12.731 -10.459 1.00 86.06 206 SER A O 1
ATOM 1658 N N . LEU A 1 207 ? 29.881 -11.392 -9.152 1.00 83.00 207 LEU A N 1
ATOM 1659 C CA . LEU A 1 207 ? 28.617 -11.881 -9.685 1.00 83.00 207 LEU A CA 1
ATOM 1660 C C . LEU A 1 207 ? 28.421 -11.428 -11.133 1.00 83.00 207 LEU A C 1
ATOM 1662 O O . LEU A 1 207 ? 28.511 -10.239 -11.472 1.00 83.00 207 LEU A O 1
ATOM 1666 N N . HIS A 1 208 ? 28.033 -12.389 -11.972 1.00 87.12 208 HIS A N 1
ATOM 1667 C CA . HIS A 1 208 ? 27.638 -12.144 -13.354 1.00 87.12 208 HIS A CA 1
ATOM 1668 C C . HIS A 1 208 ? 26.620 -10.995 -13.451 1.00 87.12 208 HIS A C 1
ATOM 1670 O O . HIS A 1 208 ? 25.727 -10.867 -12.602 1.00 87.12 208 HIS A O 1
ATOM 1676 N N . ILE A 1 209 ? 26.721 -10.164 -14.496 1.00 84.88 209 ILE A N 1
ATOM 1677 C CA . ILE A 1 209 ? 25.898 -8.951 -14.641 1.00 84.88 209 ILE A CA 1
ATOM 1678 C C . ILE A 1 209 ? 24.394 -9.254 -14.547 1.00 84.88 209 ILE A C 1
ATOM 1680 O O . ILE A 1 209 ? 23.671 -8.528 -13.880 1.00 84.88 209 ILE A O 1
ATOM 1684 N N . HIS A 1 210 ? 23.942 -10.398 -15.064 1.00 85.94 210 HIS A N 1
ATOM 1685 C CA . HIS A 1 210 ? 22.547 -10.864 -15.003 1.00 85.94 210 HIS A CA 1
ATOM 1686 C C . HIS A 1 210 ? 22.032 -11.282 -13.620 1.00 85.94 210 HIS A C 1
ATOM 1688 O O . HIS A 1 210 ? 20.826 -11.480 -13.444 1.00 85.94 210 HIS A O 1
ATOM 1694 N N . ARG A 1 211 ? 22.915 -11.477 -12.637 1.00 86.25 211 ARG A N 1
ATOM 1695 C CA . ARG A 1 211 ? 22.522 -11.672 -11.232 1.00 86.25 211 ARG A CA 1
ATOM 1696 C C . ARG A 1 211 ? 22.382 -10.325 -10.517 1.00 86.25 211 ARG A C 1
ATOM 1698 O O . ARG A 1 211 ? 21.477 -10.142 -9.699 1.00 86.25 211 ARG A O 1
ATOM 1705 N N . ARG A 1 212 ? 23.236 -9.360 -10.874 1.00 87.81 212 ARG A N 1
ATOM 1706 C CA . ARG A 1 212 ? 23.219 -7.991 -10.332 1.00 87.81 212 ARG A CA 1
ATOM 1707 C C . ARG A 1 212 ? 22.098 -7.136 -10.925 1.00 87.81 212 ARG A C 1
ATOM 1709 O O . ARG A 1 212 ? 21.416 -6.431 -10.190 1.00 87.81 212 ARG A O 1
ATOM 1716 N N . ALA A 1 213 ? 21.875 -7.263 -12.227 1.00 90.69 213 ALA A N 1
ATOM 1717 C CA . ALA A 1 213 ? 20.894 -6.533 -13.013 1.00 90.69 213 ALA A CA 1
ATOM 1718 C C . ALA A 1 213 ? 20.059 -7.521 -13.850 1.00 90.69 213 ALA A C 1
ATOM 1720 O O . ALA A 1 213 ? 20.333 -7.728 -15.034 1.00 90.69 213 ALA A O 1
ATOM 1721 N N . PRO A 1 214 ? 19.061 -8.188 -13.237 1.00 92.88 214 PRO A N 1
ATOM 1722 C CA . PRO A 1 214 ? 18.256 -9.204 -13.917 1.00 92.88 214 PRO A CA 1
ATOM 1723 C C . PRO A 1 214 ? 17.503 -8.665 -15.135 1.00 92.88 214 PRO A C 1
ATOM 1725 O O . PRO A 1 214 ? 17.320 -9.398 -16.098 1.00 92.88 214 PRO A O 1
ATOM 1728 N N . TRP A 1 215 ? 17.135 -7.382 -15.118 1.00 93.75 215 TRP A N 1
ATOM 1729 C CA . TRP A 1 215 ? 16.465 -6.706 -16.231 1.00 93.75 215 TRP A CA 1
ATOM 1730 C C . TRP A 1 215 ? 17.334 -6.586 -17.490 1.00 93.75 215 TRP A C 1
ATOM 1732 O O . TRP A 1 215 ? 16.804 -6.379 -18.569 1.00 93.75 215 TRP A O 1
ATOM 1742 N N . LEU A 1 216 ? 18.657 -6.759 -17.390 1.00 92.19 216 LEU A N 1
ATOM 1743 C CA . LEU A 1 216 ? 19.540 -6.768 -18.561 1.00 92.19 216 LEU A CA 1
ATOM 1744 C C . LEU A 1 216 ? 19.555 -8.117 -19.294 1.00 92.19 216 LEU A C 1
ATOM 1746 O O . LEU A 1 216 ? 20.195 -8.223 -20.333 1.00 92.19 216 LEU A O 1
ATOM 1750 N N . ARG A 1 217 ? 18.904 -9.166 -18.765 1.00 90.06 217 ARG A N 1
ATOM 1751 C CA . ARG A 1 217 ? 18.875 -10.492 -19.414 1.00 90.06 217 ARG A CA 1
ATOM 1752 C C . ARG A 1 217 ? 18.219 -10.437 -20.789 1.00 90.06 217 ARG A C 1
ATOM 1754 O O . ARG A 1 217 ? 18.771 -10.984 -21.726 1.00 90.06 217 ARG A O 1
ATOM 1761 N N . SER A 1 218 ? 17.116 -9.702 -20.918 1.00 83.69 218 SER A N 1
ATOM 1762 C CA . SER A 1 218 ? 16.399 -9.530 -22.188 1.00 83.69 218 SER A CA 1
ATOM 1763 C C . SER A 1 218 ? 17.157 -8.693 -23.225 1.00 83.69 218 SER A C 1
ATOM 1765 O O . SER A 1 218 ? 16.700 -8.583 -24.358 1.00 83.69 218 SER A O 1
ATOM 1767 N N . LEU A 1 219 ? 18.290 -8.082 -22.855 1.00 85.50 219 LEU A N 1
ATOM 1768 C CA . LEU A 1 219 ? 19.045 -7.172 -23.720 1.00 85.50 219 LEU A CA 1
ATOM 1769 C C . LEU A 1 219 ? 20.299 -7.794 -24.334 1.00 85.50 219 LEU A C 1
ATOM 1771 O O . LEU A 1 219 ? 20.864 -7.196 -25.245 1.00 85.50 219 LEU A O 1
ATOM 1775 N N . VAL A 1 220 ? 20.750 -8.944 -23.826 1.00 76.12 220 VAL A N 1
ATOM 1776 C CA . VAL A 1 220 ? 22.006 -9.580 -24.259 1.00 76.12 220 VAL A CA 1
ATOM 1777 C C . VAL A 1 220 ? 21.807 -10.515 -25.455 1.00 76.12 220 VAL A C 1
ATOM 1779 O O . VAL A 1 220 ? 22.715 -10.665 -26.254 1.00 76.12 220 VAL A O 1
ATOM 1782 N N . ASP A 1 221 ? 20.595 -11.011 -25.704 1.00 61.59 221 ASP A N 1
ATOM 1783 C CA . ASP A 1 221 ? 20.351 -11.985 -26.782 1.00 61.59 221 ASP A CA 1
ATOM 1784 C C . ASP A 1 221 ? 20.207 -11.368 -28.195 1.00 61.59 221 ASP A C 1
ATOM 1786 O O . ASP A 1 221 ? 19.798 -12.039 -29.137 1.00 61.59 221 ASP A O 1
ATOM 1790 N N . SER A 1 222 ? 20.540 -10.085 -28.386 1.00 60.50 222 SER A N 1
ATOM 1791 C CA . SER A 1 222 ? 20.499 -9.420 -29.709 1.00 60.50 222 SER A CA 1
ATOM 1792 C C . SER A 1 222 ? 21.852 -9.432 -30.446 1.00 60.50 222 SER A C 1
ATOM 1794 O O . SER A 1 222 ? 22.073 -8.612 -31.340 1.00 60.50 222 SER A O 1
ATOM 1796 N N . ASP A 1 223 ? 22.749 -10.349 -30.069 1.00 53.94 223 ASP A N 1
ATOM 1797 C CA . ASP A 1 223 ? 24.196 -10.402 -30.363 1.00 53.94 223 ASP A CA 1
ATOM 1798 C C . ASP A 1 223 ? 24.610 -10.627 -31.841 1.00 53.94 223 ASP A C 1
ATOM 1800 O O . ASP A 1 223 ? 25.726 -11.047 -32.134 1.00 53.94 223 ASP A O 1
ATOM 1804 N N . GLY A 1 224 ? 23.756 -10.282 -32.807 1.00 66.25 224 GLY A N 1
ATOM 1805 C CA . GLY A 1 224 ? 24.136 -10.160 -34.223 1.00 66.25 224 GLY A CA 1
ATOM 1806 C C . GLY A 1 224 ? 24.009 -8.747 -34.802 1.00 66.25 224 GLY A C 1
ATOM 1807 O O . GLY A 1 224 ? 24.423 -8.511 -35.935 1.00 66.25 224 GLY A O 1
ATOM 1808 N N . GLY A 1 225 ? 23.404 -7.808 -34.068 1.00 70.06 225 GLY A N 1
ATOM 1809 C CA . GLY A 1 225 ? 23.104 -6.468 -34.574 1.00 70.06 225 GLY A CA 1
ATOM 1810 C C . GLY A 1 225 ? 24.255 -5.464 -34.419 1.00 70.06 225 GLY A C 1
ATOM 1811 O O . GLY A 1 225 ? 25.104 -5.616 -33.537 1.00 70.06 225 GLY A O 1
ATOM 1812 N N . PRO A 1 226 ? 24.277 -4.386 -35.228 1.00 73.62 226 PRO A N 1
ATOM 1813 C CA . PRO A 1 226 ? 25.192 -3.273 -35.012 1.00 73.62 226 PRO A CA 1
ATOM 1814 C C . PRO A 1 226 ? 25.021 -2.712 -33.595 1.00 73.62 226 PRO A C 1
ATOM 1816 O O . PRO A 1 226 ? 23.911 -2.573 -33.076 1.00 73.62 226 PRO A O 1
ATOM 1819 N N . ARG A 1 227 ? 26.148 -2.395 -32.953 1.00 74.69 227 ARG A N 1
ATOM 1820 C CA . ARG A 1 227 ? 26.191 -1.867 -31.588 1.00 74.69 227 ARG A CA 1
ATOM 1821 C C . ARG A 1 227 ? 25.369 -0.571 -31.521 1.00 74.69 227 ARG A C 1
ATOM 1823 O O . ARG A 1 227 ? 25.766 0.426 -32.116 1.00 74.69 227 ARG A O 1
ATOM 1830 N N . LYS A 1 228 ? 24.238 -0.589 -30.803 1.00 76.38 228 LYS A N 1
ATOM 1831 C CA . LYS A 1 228 ? 23.382 0.596 -30.590 1.00 76.38 228 LYS A CA 1
ATOM 1832 C C . LYS A 1 228 ? 24.191 1.782 -30.054 1.00 76.38 228 LYS A C 1
ATOM 1834 O O . LYS A 1 228 ? 25.125 1.593 -29.266 1.00 76.38 228 LYS A O 1
ATOM 1839 N N . VAL A 1 229 ? 23.788 3.000 -30.421 1.00 81.56 229 VAL A N 1
ATOM 1840 C CA . VAL A 1 229 ? 24.361 4.241 -29.870 1.00 81.56 229 VAL A CA 1
ATOM 1841 C C . VAL A 1 229 ? 24.127 4.275 -28.352 1.00 81.56 229 VAL A C 1
ATOM 1843 O O . VAL A 1 229 ? 23.129 3.750 -27.853 1.00 81.56 229 VAL A O 1
ATOM 1846 N N . SER A 1 230 ? 25.046 4.881 -27.590 1.00 85.06 230 SER A N 1
ATOM 1847 C CA . SER A 1 230 ? 25.005 4.908 -26.116 1.00 85.06 230 SER A CA 1
ATOM 1848 C C . SER A 1 230 ? 23.654 5.365 -25.547 1.00 85.06 230 SER A C 1
ATOM 1850 O O . SER A 1 230 ? 23.168 4.777 -24.582 1.00 85.06 230 SER A O 1
ATOM 1852 N N . HIS A 1 231 ? 23.024 6.361 -26.176 1.00 88.62 231 HIS A N 1
ATOM 1853 C CA . HIS A 1 231 ? 21.714 6.884 -25.790 1.00 88.62 231 HIS A CA 1
ATOM 1854 C C . HIS A 1 231 ? 20.578 5.867 -25.988 1.00 88.62 231 HIS A C 1
ATOM 1856 O O . HIS A 1 231 ? 19.799 5.618 -25.070 1.00 88.62 231 HIS A O 1
ATOM 1862 N N . GLU A 1 232 ? 20.505 5.218 -27.151 1.00 86.56 232 GLU A N 1
ATOM 1863 C CA . GLU A 1 232 ? 19.486 4.198 -27.439 1.00 86.56 232 GLU A CA 1
ATOM 1864 C C . GLU A 1 232 ? 19.618 2.990 -26.518 1.00 86.56 232 GLU A C 1
ATOM 1866 O O . GLU A 1 232 ? 18.622 2.423 -26.058 1.00 86.56 232 GLU A O 1
ATOM 1871 N N . ARG A 1 233 ? 20.862 2.601 -26.225 1.00 86.62 233 ARG A N 1
ATOM 1872 C CA . ARG A 1 233 ? 21.145 1.556 -25.250 1.00 86.62 233 ARG A CA 1
ATOM 1873 C C . ARG A 1 233 ? 20.621 1.953 -23.875 1.00 86.62 233 ARG A C 1
ATOM 1875 O O . ARG A 1 233 ? 19.919 1.151 -23.271 1.00 86.62 233 ARG A O 1
ATOM 1882 N N . LEU A 1 234 ? 20.907 3.169 -23.408 1.00 88.69 234 LEU A N 1
ATOM 1883 C CA . LEU A 1 234 ? 20.410 3.655 -22.121 1.00 88.69 234 LEU A CA 1
ATOM 1884 C C . LEU A 1 234 ? 18.876 3.636 -22.070 1.00 88.69 234 LEU A C 1
ATOM 1886 O O . LEU A 1 234 ? 18.317 3.093 -21.125 1.00 88.69 234 LEU A O 1
ATOM 1890 N N . LEU A 1 235 ? 18.189 4.143 -23.098 1.00 89.62 235 LEU A N 1
ATOM 1891 C CA . LEU A 1 235 ? 16.724 4.087 -23.165 1.00 89.62 235 LEU A CA 1
ATOM 1892 C C . LEU A 1 235 ? 16.195 2.648 -23.124 1.00 89.62 235 LEU A C 1
ATOM 1894 O O . LEU A 1 235 ? 15.229 2.364 -22.420 1.00 89.62 235 LEU A O 1
ATOM 1898 N N . THR A 1 236 ? 16.857 1.730 -23.832 1.00 89.81 236 THR A N 1
ATOM 1899 C CA . THR A 1 236 ? 16.500 0.306 -23.822 1.00 89.81 236 THR A CA 1
ATOM 1900 C C . THR A 1 236 ? 16.705 -0.307 -22.427 1.00 89.81 236 THR A C 1
ATOM 1902 O O . THR A 1 236 ? 15.846 -1.039 -21.942 1.00 89.81 236 THR A O 1
ATOM 1905 N N . GLU A 1 237 ? 17.815 0.009 -21.755 1.00 91.44 237 GLU A N 1
ATOM 1906 C CA . GLU A 1 237 ? 18.103 -0.454 -20.391 1.00 91.44 237 GLU A CA 1
ATOM 1907 C C . GLU A 1 237 ? 17.090 0.076 -19.377 1.00 91.44 237 GLU A C 1
ATOM 1909 O O . GLU A 1 237 ? 16.659 -0.662 -18.488 1.00 91.44 237 GLU A O 1
ATOM 1914 N N . ILE A 1 238 ? 16.689 1.338 -19.521 1.00 91.19 238 ILE A N 1
ATOM 1915 C CA . ILE A 1 238 ? 15.694 1.944 -18.651 1.00 91.19 238 ILE A CA 1
ATOM 1916 C C . ILE A 1 238 ? 14.316 1.306 -18.870 1.00 91.19 238 ILE A C 1
ATOM 1918 O O . ILE A 1 238 ? 13.662 0.960 -17.888 1.00 91.19 238 ILE A O 1
ATOM 1922 N N . GLN A 1 239 ? 13.899 1.097 -20.122 1.00 92.06 239 GLN A N 1
ATOM 1923 C CA . GLN A 1 239 ? 12.641 0.414 -20.435 1.00 92.06 239 GLN A CA 1
ATOM 1924 C C . GLN A 1 239 ? 12.620 -1.001 -19.851 1.00 92.06 239 GLN A C 1
ATOM 1926 O O . GLN A 1 239 ? 11.673 -1.383 -19.172 1.00 92.06 239 GLN A O 1
ATOM 1931 N N . ALA A 1 240 ? 13.701 -1.761 -20.042 1.00 92.12 240 ALA A N 1
ATOM 1932 C CA . ALA A 1 240 ? 13.807 -3.104 -19.489 1.00 92.12 240 ALA A CA 1
ATOM 1933 C C . ALA A 1 240 ? 13.743 -3.098 -17.953 1.00 92.12 240 ALA A C 1
ATOM 1935 O O . ALA A 1 240 ? 13.164 -3.999 -17.345 1.00 92.12 240 ALA A O 1
ATOM 1936 N N . PHE A 1 241 ? 14.322 -2.079 -17.306 1.00 93.75 241 PHE A N 1
ATOM 1937 C CA . PHE A 1 241 ? 14.197 -1.905 -15.864 1.00 93.75 241 PHE A CA 1
ATOM 1938 C C . PHE A 1 241 ? 12.758 -1.581 -15.442 1.00 93.75 241 PHE A C 1
ATOM 1940 O O . PHE A 1 241 ? 12.294 -2.163 -14.464 1.00 93.75 241 PHE A O 1
ATOM 1947 N N . GLU A 1 242 ? 12.056 -0.701 -16.162 1.00 92.06 242 GLU A N 1
ATOM 1948 C CA . GLU A 1 242 ? 10.643 -0.370 -15.923 1.00 92.06 242 GLU A CA 1
ATOM 1949 C C . GLU A 1 242 ? 9.746 -1.607 -16.025 1.00 92.06 242 GLU A C 1
ATOM 1951 O O . GLU A 1 242 ? 8.946 -1.862 -15.121 1.00 92.06 242 GLU A O 1
ATOM 1956 N N . ASP A 1 243 ? 9.926 -2.409 -17.073 1.00 91.81 243 ASP A N 1
ATOM 1957 C CA . ASP A 1 243 ? 9.185 -3.655 -17.271 1.00 91.81 243 ASP A CA 1
ATOM 1958 C C . ASP A 1 243 ? 9.481 -4.647 -16.136 1.00 91.81 243 ASP A C 1
ATOM 1960 O O . ASP A 1 243 ? 8.575 -5.272 -15.592 1.00 91.81 243 ASP A O 1
ATOM 1964 N N . PHE A 1 244 ? 10.747 -4.744 -15.714 1.00 94.75 244 PHE A N 1
ATOM 1965 C CA . PHE A 1 244 ? 11.163 -5.635 -14.631 1.00 94.75 244 PHE A CA 1
ATOM 1966 C C . PHE A 1 244 ? 10.590 -5.251 -13.259 1.00 94.75 244 PHE A C 1
ATOM 1968 O O . PHE A 1 244 ? 10.314 -6.134 -12.448 1.00 94.75 244 PHE A O 1
ATOM 1975 N N . ILE A 1 245 ? 10.458 -3.955 -12.957 1.00 94.62 245 ILE A N 1
ATOM 1976 C CA . ILE A 1 245 ? 9.887 -3.507 -11.676 1.00 94.62 245 ILE A CA 1
ATOM 1977 C C . ILE A 1 245 ? 8.373 -3.353 -11.714 1.00 94.62 245 ILE A C 1
ATOM 1979 O O . ILE A 1 245 ? 7.779 -3.155 -10.655 1.00 94.62 245 ILE A O 1
ATOM 1983 N N . THR A 1 246 ? 7.754 -3.392 -12.890 1.00 93.44 246 THR A N 1
ATOM 1984 C CA . THR A 1 246 ? 6.304 -3.309 -13.030 1.00 93.44 246 THR A CA 1
ATOM 1985 C C . THR A 1 246 ? 5.664 -4.551 -12.403 1.00 93.44 246 THR A C 1
ATOM 1987 O O . THR A 1 246 ? 6.094 -5.664 -12.704 1.00 93.44 246 THR A O 1
ATOM 1990 N N . PRO A 1 247 ? 4.661 -4.391 -11.516 1.00 95.06 247 PRO A N 1
ATOM 1991 C CA . PRO A 1 247 ? 3.906 -5.520 -10.994 1.00 95.06 247 PRO A CA 1
ATOM 1992 C C . PRO A 1 247 ? 3.354 -6.383 -12.128 1.00 95.06 247 PRO A C 1
ATOM 1994 O O . PRO A 1 247 ? 2.760 -5.878 -13.078 1.00 95.06 247 PRO A O 1
ATOM 1997 N N . SER A 1 248 ? 3.536 -7.691 -12.013 1.00 96.00 248 SER A N 1
ATOM 1998 C CA . SER A 1 248 ? 2.827 -8.655 -12.855 1.00 96.00 248 SER A CA 1
ATOM 1999 C C . SER A 1 248 ? 1.349 -8.747 -12.456 1.00 96.00 248 SER A C 1
ATOM 2001 O O . SER A 1 248 ? 0.992 -8.461 -11.314 1.00 96.00 248 SER A O 1
ATOM 2003 N N . ALA A 1 249 ? 0.490 -9.245 -13.351 1.00 96.44 249 ALA A N 1
ATOM 2004 C CA . ALA A 1 249 ? -0.936 -9.446 -13.059 1.00 96.44 249 ALA A CA 1
ATOM 2005 C C . ALA A 1 249 ? -1.178 -10.326 -11.813 1.00 96.44 249 ALA A C 1
ATOM 2007 O O . ALA A 1 249 ? -2.100 -10.086 -11.039 1.00 96.44 249 ALA A O 1
ATOM 2008 N N . ALA A 1 250 ? -0.314 -11.320 -11.575 1.00 96.62 250 ALA A N 1
ATOM 2009 C CA . ALA A 1 250 ? -0.377 -12.152 -10.375 1.00 96.62 250 ALA A CA 1
ATOM 2010 C C . ALA A 1 250 ? -0.030 -11.365 -9.095 1.00 96.62 250 ALA A C 1
ATOM 2012 O O . ALA A 1 250 ? -0.660 -11.562 -8.058 1.00 96.62 250 ALA A O 1
ATOM 2013 N N . GLU A 1 251 ? 0.951 -10.459 -9.153 1.00 96.31 251 GLU A N 1
ATOM 2014 C CA . GLU A 1 251 ? 1.319 -9.591 -8.025 1.00 96.31 251 GLU A CA 1
ATOM 2015 C C . GLU A 1 251 ? 0.264 -8.506 -7.760 1.00 96.31 251 GLU A C 1
ATOM 2017 O O . GLU A 1 251 ? 0.048 -8.132 -6.604 1.00 96.31 251 GLU A O 1
ATOM 2022 N N . GLU A 1 252 ? -0.410 -8.011 -8.802 1.00 96.75 252 GLU A N 1
ATOM 2023 C CA . GLU A 1 252 ? -1.563 -7.113 -8.676 1.00 96.75 252 GLU A CA 1
ATOM 2024 C C . GLU A 1 252 ? -2.744 -7.834 -8.023 1.00 96.75 252 GLU A C 1
ATOM 2026 O O . GLU A 1 252 ? -3.222 -7.385 -6.982 1.00 96.75 252 GLU A O 1
ATOM 2031 N N . SER A 1 253 ? -3.113 -9.012 -8.533 1.00 97.50 253 SER A N 1
ATOM 2032 C CA . SER A 1 253 ? -4.172 -9.849 -7.959 1.00 97.50 253 SER A CA 1
ATOM 2033 C C . SER A 1 253 ? -3.892 -10.224 -6.497 1.00 97.50 253 SER A C 1
ATOM 2035 O O . SER A 1 253 ? -4.777 -10.147 -5.645 1.00 97.50 253 SER A O 1
ATOM 2037 N N . ALA A 1 254 ? -2.640 -10.543 -6.150 1.00 97.50 254 ALA A N 1
ATOM 2038 C CA . ALA A 1 254 ? -2.248 -10.804 -4.766 1.00 97.50 254 ALA A CA 1
ATOM 2039 C C . ALA A 1 254 ? -2.416 -9.571 -3.858 1.00 97.50 254 ALA A C 1
ATOM 2041 O O . ALA A 1 254 ? -2.770 -9.700 -2.683 1.00 97.50 254 ALA A O 1
ATOM 2042 N N . ALA A 1 255 ? -2.168 -8.366 -4.370 1.00 97.88 255 ALA A N 1
ATOM 2043 C CA . ALA A 1 255 ? -2.377 -7.142 -3.605 1.00 97.88 255 ALA A CA 1
ATOM 2044 C C . ALA A 1 255 ? -3.862 -6.800 -3.446 1.00 97.88 255 ALA A C 1
ATOM 2046 O O . ALA A 1 255 ? -4.277 -6.412 -2.353 1.00 97.88 255 ALA A O 1
ATOM 2047 N N . GLU A 1 256 ? -4.661 -6.995 -4.494 1.00 97.94 256 GLU A N 1
ATOM 2048 C CA . GLU A 1 256 ? -6.120 -6.853 -4.450 1.00 97.94 256 GLU A CA 1
ATOM 2049 C C . GLU A 1 256 ? -6.738 -7.823 -3.444 1.00 97.94 256 GLU A C 1
ATOM 2051 O O . GLU A 1 256 ? -7.538 -7.410 -2.605 1.00 97.94 256 GLU A O 1
ATOM 2056 N N . GLN A 1 257 ? -6.295 -9.083 -3.447 1.00 98.19 257 GLN A N 1
ATOM 2057 C CA . GLN A 1 257 ? -6.720 -10.080 -2.471 1.00 98.19 257 GLN A CA 1
ATOM 2058 C C . GLN A 1 257 ? -6.378 -9.644 -1.041 1.00 98.19 257 GLN A C 1
ATOM 2060 O O . GLN A 1 257 ? -7.243 -9.659 -0.170 1.00 98.19 257 GLN A O 1
ATOM 2065 N N . ALA A 1 258 ? -5.139 -9.212 -0.783 1.00 98.19 258 ALA A N 1
ATOM 2066 C CA . ALA A 1 258 ? -4.726 -8.749 0.544 1.00 98.19 258 ALA A CA 1
ATOM 2067 C C . ALA A 1 258 ? -5.554 -7.548 1.036 1.00 98.19 258 ALA A C 1
ATOM 2069 O O . ALA A 1 258 ? -5.915 -7.468 2.213 1.00 98.19 258 ALA A O 1
ATOM 2070 N N . PHE A 1 259 ? -5.879 -6.621 0.134 1.00 98.31 259 PHE A N 1
ATOM 2071 C CA . PHE A 1 259 ? -6.732 -5.477 0.434 1.00 98.31 259 PHE A CA 1
ATOM 2072 C C . PHE A 1 259 ? -8.186 -5.893 0.707 1.00 98.31 259 PHE A C 1
ATOM 2074 O O . PHE A 1 259 ? -8.766 -5.459 1.704 1.00 98.31 259 PHE A O 1
ATOM 2081 N N . ALA A 1 260 ? -8.754 -6.788 -0.105 1.00 98.06 260 ALA A N 1
ATOM 2082 C CA . ALA A 1 260 ? -10.101 -7.319 0.089 1.00 98.06 260 ALA A CA 1
ATOM 2083 C C . ALA A 1 260 ? -10.231 -8.089 1.416 1.00 98.06 260 ALA A C 1
ATOM 2085 O O . ALA A 1 260 ? -11.216 -7.934 2.139 1.00 98.06 260 ALA A O 1
ATOM 2086 N N . ASP A 1 261 ? -9.225 -8.884 1.788 1.00 97.56 261 ASP A N 1
ATOM 2087 C CA . ASP A 1 261 ? -9.159 -9.574 3.084 1.00 97.56 261 ASP A CA 1
ATOM 2088 C C . ASP A 1 261 ? -9.173 -8.571 4.238 1.00 97.56 261 ASP A C 1
ATOM 2090 O O . ASP A 1 261 ? -9.847 -8.782 5.251 1.00 97.56 261 ASP A O 1
ATOM 2094 N N . PHE A 1 262 ? -8.463 -7.453 4.078 1.00 97.62 262 PHE A N 1
ATOM 2095 C CA . PHE A 1 262 ? -8.413 -6.403 5.085 1.00 97.62 262 PHE A CA 1
ATOM 2096 C C . PHE A 1 262 ? -9.765 -5.691 5.219 1.00 97.62 262 PHE A C 1
ATOM 2098 O O . PHE A 1 262 ? -10.248 -5.506 6.336 1.00 97.62 262 PHE A O 1
ATOM 2105 N N . GLN A 1 263 ? -10.429 -5.375 4.103 1.00 97.31 263 GLN A N 1
ATOM 2106 C CA . GLN A 1 263 ? -11.787 -4.823 4.110 1.00 97.31 263 GLN A CA 1
ATOM 2107 C C . GLN A 1 263 ? -12.783 -5.769 4.798 1.00 97.31 263 GLN A C 1
ATOM 2109 O O . GLN A 1 263 ? -13.556 -5.331 5.652 1.00 97.31 263 GLN A O 1
ATOM 2114 N N . ARG A 1 264 ? -12.727 -7.074 4.498 1.00 96.12 264 ARG A N 1
ATOM 2115 C CA . ARG A 1 264 ? -13.571 -8.095 5.147 1.00 96.12 264 ARG A CA 1
ATOM 2116 C C . ARG A 1 264 ? -13.327 -8.188 6.652 1.00 96.12 264 ARG A C 1
ATOM 2118 O O . ARG A 1 264 ? -14.275 -8.399 7.400 1.00 96.12 264 ARG A O 1
ATOM 2125 N N . MET A 1 265 ? -12.086 -7.997 7.100 1.00 95.75 265 MET A N 1
ATOM 2126 C CA . MET A 1 265 ? -11.743 -7.959 8.524 1.00 95.75 265 MET A CA 1
ATOM 2127 C C . MET A 1 265 ? -12.327 -6.733 9.238 1.00 95.75 265 MET A C 1
ATOM 2129 O O . MET A 1 265 ? -12.726 -6.854 10.394 1.00 95.75 265 MET A O 1
ATOM 2133 N N . LEU A 1 266 ? -12.429 -5.579 8.567 1.00 96.06 266 LEU A N 1
ATOM 2134 C CA . LEU A 1 266 ? -12.991 -4.360 9.163 1.00 96.06 266 LEU A CA 1
ATOM 2135 C C . LEU A 1 266 ? -14.513 -4.410 9.349 1.00 96.06 266 LEU A C 1
ATOM 2137 O O . LEU A 1 266 ? -15.004 -3.892 10.352 1.00 96.06 266 LEU A O 1
ATOM 2141 N N . GLN A 1 267 ? -15.247 -5.047 8.429 1.00 94.62 267 GLN A N 1
ATOM 2142 C CA . GLN A 1 267 ? -16.718 -5.112 8.451 1.00 94.62 267 GLN A CA 1
ATOM 2143 C C . GLN A 1 267 ? -17.321 -5.524 9.812 1.00 94.62 267 GLN A C 1
ATOM 2145 O O . GLN A 1 267 ? -18.159 -4.786 10.332 1.00 94.62 267 GLN A O 1
ATOM 2150 N N . PRO A 1 268 ? -16.903 -6.637 10.449 1.00 94.19 268 PRO A N 1
ATOM 2151 C CA . PRO A 1 268 ? -17.449 -7.043 11.744 1.00 94.19 268 PRO A CA 1
ATOM 2152 C C . PRO A 1 268 ? -16.967 -6.181 12.918 1.00 94.19 268 PRO A C 1
ATOM 2154 O O . PRO A 1 268 ? -17.507 -6.313 14.014 1.00 94.19 268 PRO A O 1
ATOM 2157 N N . LEU A 1 269 ? -15.943 -5.336 12.738 1.00 93.12 269 LEU A N 1
ATOM 2158 C CA . LEU A 1 269 ? -15.488 -4.445 13.806 1.00 93.12 269 LEU A CA 1
ATOM 2159 C C . LEU A 1 269 ? -16.460 -3.291 13.986 1.00 93.12 269 LEU A C 1
ATOM 2161 O O . LEU A 1 269 ? -16.872 -3.016 15.112 1.00 93.12 269 LEU A O 1
ATOM 2165 N N . ARG A 1 270 ? -16.767 -2.618 12.876 1.00 92.38 270 ARG A N 1
ATOM 2166 C CA . ARG A 1 270 ? -17.616 -1.430 12.788 1.00 92.38 270 ARG A CA 1
ATOM 2167 C C . ARG A 1 270 ? -18.077 -1.278 11.331 1.00 92.38 270 ARG A C 1
ATOM 2169 O O . ARG A 1 270 ? -17.232 -0.968 10.489 1.00 92.38 270 ARG A O 1
ATOM 2176 N N . PRO A 1 271 ? -19.369 -1.480 11.016 1.00 94.19 271 PRO A N 1
ATOM 2177 C CA . PRO A 1 271 ? -19.899 -1.344 9.654 1.00 94.19 271 PRO A CA 1
ATOM 2178 C C . PRO A 1 271 ? -19.713 0.056 9.053 1.00 94.19 271 PRO A C 1
ATOM 2180 O O . PRO A 1 271 ? -19.707 0.226 7.833 1.00 94.19 271 PRO A O 1
ATOM 2183 N N . GLU A 1 272 ? -19.557 1.067 9.909 1.00 95.56 272 GLU A N 1
ATOM 2184 C CA . GLU A 1 272 ? -19.245 2.431 9.511 1.00 95.56 272 GLU A CA 1
ATOM 2185 C C . GLU A 1 272 ? -17.788 2.622 9.076 1.00 95.56 272 GLU A C 1
ATOM 2187 O O . GLU A 1 272 ? -17.476 3.675 8.537 1.00 95.56 272 GLU A O 1
ATOM 2192 N N . LEU A 1 273 ? -16.882 1.663 9.287 1.00 95.56 273 LEU A N 1
ATOM 2193 C CA . LEU A 1 273 ? -15.505 1.796 8.818 1.00 95.56 273 LEU A CA 1
ATOM 2194 C C . LEU A 1 273 ? -15.378 1.469 7.336 1.00 95.56 273 LEU A C 1
ATOM 2196 O O . LEU A 1 273 ? -15.974 0.525 6.816 1.00 95.56 273 LEU A O 1
ATOM 2200 N N . ASP A 1 274 ? -14.524 2.239 6.678 1.00 95.44 274 ASP A N 1
ATOM 2201 C CA . ASP A 1 274 ? -14.099 2.006 5.311 1.00 95.44 274 ASP A CA 1
ATOM 2202 C C . ASP A 1 274 ? -12.575 1.994 5.220 1.00 95.44 274 ASP A C 1
ATOM 2204 O O . ASP A 1 274 ? -11.882 2.641 6.013 1.00 95.44 274 ASP A O 1
ATOM 2208 N N . ALA A 1 275 ? -12.062 1.246 4.250 1.00 96.56 275 ALA A N 1
ATOM 2209 C CA . ALA A 1 275 ? -10.646 1.218 3.928 1.00 96.56 275 ALA A CA 1
ATOM 2210 C C . ALA A 1 275 ? -10.446 1.598 2.471 1.00 96.56 275 ALA A C 1
ATOM 2212 O O . ALA A 1 275 ? -11.107 1.070 1.578 1.00 96.56 275 ALA A O 1
ATOM 2213 N N . GLU A 1 276 ? -9.484 2.482 2.250 1.00 96.12 276 GLU A N 1
ATOM 2214 C CA . GLU A 1 276 ? -9.130 3.005 0.943 1.00 96.12 276 GLU A CA 1
ATOM 2215 C C . GLU A 1 276 ? -7.667 2.714 0.657 1.00 96.12 276 GLU A C 1
ATOM 2217 O O . GLU A 1 276 ? -6.792 2.959 1.493 1.00 96.12 276 GLU A O 1
ATOM 2222 N N . LEU A 1 277 ? -7.398 2.216 -0.546 1.00 96.81 277 LEU A N 1
ATOM 2223 C CA . LEU A 1 277 ? -6.040 2.084 -1.038 1.00 96.81 277 LEU A CA 1
ATOM 2224 C C . LEU A 1 277 ? -5.466 3.482 -1.295 1.00 96.81 277 LEU A C 1
ATOM 2226 O O . LEU A 1 277 ? -6.095 4.313 -1.955 1.00 96.81 277 LEU A O 1
ATOM 2230 N N . ILE A 1 278 ? -4.259 3.732 -0.800 1.00 96.19 278 ILE A N 1
ATOM 2231 C CA . ILE A 1 278 ? -3.519 4.981 -1.005 1.00 96.19 278 ILE A CA 1
ATOM 2232 C C . ILE A 1 278 ? -2.111 4.675 -1.544 1.00 96.19 278 ILE A C 1
ATOM 2234 O O . ILE A 1 278 ? -1.798 3.547 -1.933 1.00 96.19 278 ILE A O 1
ATOM 2238 N N . GLY A 1 279 ? -1.262 5.699 -1.630 1.00 94.75 279 GLY A N 1
ATOM 2239 C CA . GLY A 1 279 ? 0.145 5.529 -1.985 1.00 94.75 279 GLY A CA 1
ATOM 2240 C C . GLY A 1 279 ? 0.370 5.076 -3.428 1.00 94.75 279 GLY A C 1
ATOM 2241 O O . GLY A 1 279 ? -0.381 5.425 -4.341 1.00 94.75 279 GLY A O 1
ATOM 2242 N N . SER A 1 280 ? 1.456 4.326 -3.635 1.00 95.31 280 SER A N 1
ATOM 2243 C CA . SER A 1 280 ? 1.953 3.988 -4.980 1.00 95.31 280 SER A CA 1
ATOM 2244 C C . SER A 1 280 ? 0.994 3.105 -5.783 1.00 95.31 280 SER A C 1
ATOM 2246 O O . SER A 1 280 ? 0.867 3.270 -6.995 1.00 95.31 280 SER A O 1
ATOM 2248 N N . ARG A 1 281 ? 0.272 2.196 -5.118 1.00 95.75 281 ARG A N 1
ATOM 2249 C CA . ARG A 1 281 ? -0.701 1.313 -5.780 1.00 95.75 281 ARG A CA 1
ATOM 2250 C C . ARG A 1 281 ? -1.936 2.081 -6.225 1.00 95.75 281 ARG A C 1
ATOM 2252 O O . ARG A 1 281 ? -2.339 1.961 -7.376 1.00 95.75 281 ARG A O 1
ATOM 2259 N N . ALA A 1 282 ? -2.471 2.950 -5.370 1.00 95.44 282 ALA A N 1
ATOM 2260 C CA . ALA A 1 282 ? -3.623 3.772 -5.724 1.00 95.44 282 ALA A CA 1
ATOM 2261 C C . ALA A 1 282 ? -3.337 4.762 -6.866 1.00 95.44 282 ALA A C 1
ATOM 2263 O O . ALA A 1 282 ? -4.261 5.137 -7.596 1.00 95.44 282 ALA A O 1
ATOM 2264 N N . SER A 1 283 ? -2.081 5.207 -7.013 1.00 94.25 283 SER A N 1
ATOM 2265 C CA . SER A 1 283 ? -1.639 6.108 -8.086 1.00 94.25 283 SER A CA 1
ATOM 2266 C C . SER A 1 283 ? -1.179 5.391 -9.358 1.00 94.25 283 SER A C 1
ATOM 2268 O O . SER A 1 283 ? -0.832 6.051 -10.332 1.00 94.25 283 SER A O 1
ATOM 2270 N N . GLY A 1 284 ? -1.138 4.055 -9.381 1.00 92.81 284 GLY A N 1
ATOM 2271 C CA . GLY A 1 284 ? -0.623 3.301 -10.530 1.00 92.81 284 GLY A CA 1
ATOM 2272 C C . GLY A 1 284 ? 0.894 3.423 -10.739 1.00 92.81 284 GLY A C 1
ATOM 2273 O O . GLY A 1 284 ? 1.395 3.054 -11.803 1.00 92.81 284 GLY A O 1
ATOM 2274 N N . LEU A 1 285 ? 1.627 3.920 -9.735 1.00 93.31 285 LEU A N 1
ATOM 2275 C CA . LEU A 1 285 ? 3.093 4.039 -9.706 1.00 93.31 285 LEU A CA 1
ATOM 2276 C C . LEU A 1 285 ? 3.754 2.936 -8.867 1.00 93.31 285 LEU A C 1
ATOM 2278 O O . LEU A 1 285 ? 4.908 3.061 -8.456 1.00 93.31 285 LEU A O 1
ATOM 2282 N N . ALA A 1 286 ? 3.012 1.880 -8.541 1.00 95.44 286 ALA A N 1
ATOM 2283 C CA . ALA A 1 286 ? 3.542 0.769 -7.776 1.00 95.44 286 ALA A CA 1
ATOM 2284 C C . ALA A 1 286 ? 4.600 0.001 -8.565 1.00 95.44 286 ALA A C 1
ATOM 2286 O O . ALA A 1 286 ? 4.476 -0.213 -9.769 1.00 95.44 286 ALA A O 1
ATOM 2287 N N . SER A 1 287 ? 5.611 -0.453 -7.833 1.00 95.19 287 SER A N 1
ATOM 2288 C CA . SER A 1 287 ? 6.547 -1.478 -8.276 1.00 95.19 287 SER A CA 1
ATOM 2289 C C . SER A 1 287 ? 6.138 -2.841 -7.710 1.00 95.19 287 SER A C 1
ATOM 2291 O O . SER A 1 287 ? 5.361 -2.911 -6.754 1.00 95.19 287 SER A O 1
ATOM 2293 N N . ALA A 1 288 ? 6.705 -3.928 -8.230 1.00 92.44 288 ALA A N 1
ATOM 2294 C CA . ALA A 1 288 ? 6.491 -5.291 -7.739 1.00 92.44 288 ALA A CA 1
ATOM 2295 C C . ALA A 1 288 ? 6.835 -5.461 -6.243 1.00 92.44 288 ALA A C 1
ATOM 2297 O O . ALA A 1 288 ? 6.351 -6.379 -5.586 1.00 92.44 288 ALA A O 1
ATOM 2298 N N . LEU A 1 289 ? 7.656 -4.559 -5.689 1.00 91.88 289 LEU A N 1
ATOM 2299 C CA . LEU A 1 289 ? 8.068 -4.546 -4.283 1.00 91.88 289 LEU A CA 1
ATOM 2300 C C . LEU A 1 289 ? 7.341 -3.487 -3.447 1.00 91.88 289 LEU A C 1
ATOM 2302 O O . LEU A 1 289 ? 7.691 -3.291 -2.288 1.00 91.88 289 LEU A O 1
ATOM 2306 N N . SER A 1 290 ? 6.375 -2.771 -4.024 1.00 96.06 290 SER A N 1
ATOM 2307 C CA . SER A 1 290 ? 5.608 -1.777 -3.282 1.00 96.06 290 SER A CA 1
ATOM 2308 C C . SER A 1 290 ? 4.724 -2.447 -2.231 1.00 96.06 290 SER A C 1
ATOM 2310 O O . SER A 1 290 ? 3.908 -3.322 -2.554 1.00 96.06 290 SER A O 1
ATOM 2312 N N . ASP A 1 291 ? 4.848 -1.967 -0.995 1.00 97.50 291 ASP A N 1
ATOM 2313 C CA . ASP A 1 291 ? 3.937 -2.268 0.109 1.00 97.50 291 ASP A CA 1
ATOM 2314 C C . ASP A 1 291 ? 2.494 -1.820 -0.240 1.00 97.50 291 ASP A C 1
ATOM 2316 O O . ASP A 1 291 ? 2.248 -1.104 -1.220 1.00 97.50 291 ASP A O 1
ATOM 2320 N N . ILE A 1 292 ? 1.513 -2.292 0.531 1.00 98.31 292 ILE A N 1
ATOM 2321 C CA . ILE A 1 292 ? 0.106 -1.891 0.404 1.00 98.31 292 ILE A CA 1
ATOM 2322 C C . ILE A 1 292 ? -0.188 -0.803 1.437 1.00 98.31 292 ILE A C 1
ATOM 2324 O O . ILE A 1 292 ? -0.326 -1.091 2.626 1.00 98.31 292 ILE A O 1
ATOM 2328 N N . ASP A 1 293 ? -0.307 0.438 0.979 1.00 97.75 293 ASP A N 1
ATOM 2329 C CA . ASP A 1 293 ? -0.658 1.573 1.830 1.00 97.75 293 ASP A CA 1
ATOM 2330 C C . ASP A 1 293 ? -2.188 1.711 1.920 1.00 97.75 293 ASP A C 1
ATOM 2332 O O . ASP A 1 293 ? -2.871 1.818 0.897 1.00 97.75 293 ASP A O 1
ATOM 2336 N N . ILE A 1 294 ? -2.744 1.723 3.134 1.00 98.00 294 ILE A N 1
ATOM 2337 C CA . ILE A 1 294 ? -4.196 1.767 3.374 1.00 98.00 294 ILE A CA 1
ATOM 2338 C C . ILE A 1 294 ? -4.544 2.910 4.319 1.00 98.00 294 ILE A C 1
ATOM 2340 O O . ILE A 1 294 ? -3.932 3.061 5.374 1.00 98.00 294 ILE A O 1
ATOM 2344 N N . ASN A 1 295 ? -5.583 3.670 3.983 1.00 96.75 295 ASN A N 1
ATOM 2345 C CA . ASN A 1 295 ? -6.211 4.627 4.884 1.00 96.75 295 ASN A CA 1
ATOM 2346 C C . ASN A 1 295 ? -7.537 4.060 5.405 1.00 96.75 295 ASN A C 1
ATOM 2348 O O . ASN A 1 295 ? -8.407 3.711 4.611 1.00 96.75 295 ASN A O 1
ATOM 2352 N N . VAL A 1 296 ? -7.699 3.981 6.724 1.00 96.19 296 VAL A N 1
ATOM 2353 C CA . VAL A 1 296 ? -8.953 3.582 7.380 1.00 96.19 296 VAL A CA 1
ATOM 2354 C C . VAL A 1 296 ? -9.661 4.829 7.887 1.00 96.19 296 VAL A C 1
ATOM 2356 O O . VAL A 1 296 ? -9.024 5.691 8.492 1.00 96.19 296 VAL A O 1
ATOM 2359 N N . ARG A 1 297 ? -10.971 4.923 7.655 1.00 93.81 297 ARG A N 1
ATOM 2360 C CA . ARG A 1 297 ? -11.795 6.061 8.084 1.00 93.81 297 ARG A CA 1
ATOM 2361 C C . ARG A 1 297 ? -13.217 5.645 8.433 1.00 93.81 297 ARG A C 1
ATOM 2363 O O . ARG A 1 297 ? -13.636 4.537 8.112 1.00 93.81 297 ARG A O 1
ATOM 2370 N N . VAL A 1 298 ? -13.962 6.552 9.056 1.00 93.06 298 VAL A N 1
ATOM 2371 C CA . VAL A 1 298 ? -15.410 6.408 9.239 1.00 93.06 298 VAL A CA 1
ATOM 2372 C C . VAL A 1 298 ? -16.123 6.905 7.974 1.00 93.06 298 VAL A C 1
ATOM 2374 O O . VAL A 1 298 ? -15.793 7.958 7.427 1.00 93.06 298 VAL A O 1
ATOM 2377 N N . ARG A 1 299 ? -17.093 6.141 7.470 1.00 91.50 299 ARG A N 1
ATOM 2378 C CA . ARG A 1 299 ? -17.940 6.501 6.327 1.00 91.50 299 ARG A CA 1
ATOM 2379 C C . ARG A 1 299 ? -18.706 7.781 6.635 1.00 91.50 299 ARG A C 1
ATOM 2381 O O . ARG A 1 299 ? -19.214 7.960 7.735 1.00 91.50 299 ARG A O 1
ATOM 2388 N N . GLY A 1 300 ? -18.785 8.670 5.649 1.00 88.06 300 GLY A N 1
ATOM 2389 C CA . GLY A 1 300 ? -19.431 9.976 5.801 1.00 88.06 300 GLY A CA 1
ATOM 2390 C C . GLY A 1 300 ? -18.595 11.022 6.543 1.00 88.06 300 GLY A C 1
ATOM 2391 O O . GLY A 1 300 ? -18.984 12.182 6.556 1.00 88.06 300 GLY A O 1
ATOM 2392 N N . GLN A 1 301 ? -17.435 10.660 7.105 1.00 86.94 301 GLN A N 1
ATOM 2393 C CA . GLN A 1 301 ? -16.512 11.644 7.662 1.00 86.94 301 GLN A CA 1
ATOM 2394 C C . GLN A 1 301 ? -15.949 12.524 6.536 1.00 86.94 301 GLN A C 1
ATOM 2396 O O . GLN A 1 301 ? -15.420 12.012 5.538 1.00 86.94 301 GLN A O 1
ATOM 2401 N N . GLU A 1 302 ? -16.082 13.842 6.700 1.00 84.69 302 GLU A N 1
ATOM 2402 C CA . GLU A 1 302 ? -15.557 14.832 5.762 1.00 84.69 302 GLU A CA 1
ATOM 2403 C C . GLU A 1 302 ? -14.030 14.741 5.653 1.00 84.69 302 GLU A C 1
ATOM 2405 O O . GLU A 1 302 ? -13.315 14.409 6.604 1.00 84.69 302 GLU A O 1
ATOM 2410 N N . ARG A 1 303 ? -13.524 15.017 4.448 1.00 80.69 303 ARG A N 1
ATOM 2411 C CA . ARG A 1 303 ? -12.090 15.045 4.166 1.00 80.69 303 ARG A CA 1
ATOM 2412 C C . ARG A 1 303 ? -11.609 16.483 4.293 1.00 80.69 303 ARG A C 1
ATOM 2414 O O . ARG A 1 303 ? -11.948 17.313 3.457 1.00 80.69 303 ARG A O 1
ATOM 2421 N N . TYR A 1 304 ? -10.823 16.747 5.327 1.00 77.12 304 TYR A N 1
ATOM 2422 C CA . TYR A 1 304 ? -10.149 18.027 5.515 1.00 77.12 304 TYR A CA 1
ATOM 2423 C C . TYR A 1 304 ? -8.670 17.918 5.138 1.00 77.12 304 TYR A C 1
ATOM 2425 O O . TYR A 1 304 ? -8.037 16.876 5.330 1.00 77.12 304 TYR A O 1
ATOM 2433 N N . ASP A 1 305 ? -8.106 19.030 4.673 1.00 69.88 305 ASP A N 1
ATOM 2434 C CA . ASP A 1 305 ? -6.686 19.163 4.317 1.00 69.88 305 ASP A CA 1
ATOM 2435 C C . ASP A 1 305 ? -5.756 19.139 5.543 1.00 69.88 305 ASP A C 1
ATOM 2437 O O . ASP A 1 305 ? -4.528 19.104 5.416 1.00 69.88 305 ASP A O 1
ATOM 2441 N N . THR A 1 306 ? -6.327 19.143 6.747 1.00 72.62 306 THR A N 1
ATOM 2442 C CA . THR A 1 306 ? -5.597 19.215 8.007 1.00 72.62 306 THR A CA 1
ATOM 2443 C C . THR A 1 306 ? -5.567 17.872 8.742 1.00 72.62 306 THR A C 1
ATOM 2445 O O . THR A 1 306 ? -6.409 16.987 8.587 1.00 72.62 306 THR A O 1
ATOM 2448 N N . TYR A 1 307 ? -4.529 17.696 9.561 1.00 70.31 307 TYR A N 1
ATOM 2449 C CA . TYR A 1 307 ? -4.287 16.486 10.358 1.00 70.31 307 TYR A CA 1
ATOM 2450 C C . TYR A 1 307 ? -4.816 16.647 11.791 1.00 70.31 307 TYR A C 1
ATOM 2452 O O . TYR A 1 307 ? -4.122 16.299 12.746 1.00 70.31 307 TYR A O 1
ATOM 2460 N N . GLU A 1 308 ? -5.988 17.254 11.950 1.00 70.94 308 GLU A N 1
ATOM 2461 C CA . GLU A 1 308 ? -6.445 17.741 13.258 1.00 70.94 308 GLU A CA 1
ATOM 2462 C C . GLU A 1 308 ? -6.859 16.614 14.213 1.00 70.94 308 GLU A C 1
ATOM 2464 O O . GLU A 1 308 ? -6.585 16.700 15.408 1.00 70.94 308 GLU A O 1
ATOM 2469 N N . ASP A 1 309 ? -7.385 15.496 13.704 1.00 86.69 309 ASP A N 1
ATOM 2470 C CA . ASP A 1 309 ? -7.878 14.397 14.546 1.00 86.69 309 ASP A CA 1
ATOM 2471 C C . ASP A 1 309 ? -6.865 13.252 14.734 1.00 86.69 309 ASP A C 1
ATOM 2473 O O . ASP A 1 309 ? -7.088 12.084 14.390 1.00 86.69 309 ASP A O 1
ATOM 2477 N N . ARG A 1 310 ? -5.688 13.578 15.280 1.00 90.19 310 ARG A N 1
ATOM 2478 C CA . ARG A 1 310 ? -4.678 12.551 15.590 1.00 90.19 310 ARG A CA 1
ATOM 2479 C C . ARG A 1 310 ? -5.149 11.593 16.688 1.00 90.19 310 ARG A C 1
ATOM 2481 O O . ARG A 1 310 ? -4.769 10.420 16.678 1.00 90.19 310 ARG A O 1
ATOM 2488 N N . GLU A 1 311 ? -5.918 12.077 17.657 1.00 92.06 311 GLU A N 1
ATOM 2489 C CA . GLU A 1 311 ? -6.397 11.242 18.758 1.00 92.06 311 GLU A CA 1
ATOM 2490 C C . GLU A 1 311 ? -7.419 10.210 18.272 1.00 92.06 311 GLU A C 1
ATOM 2492 O O . GLU A 1 311 ? -7.243 9.021 18.555 1.00 92.06 311 GLU A O 1
ATOM 2497 N N . GLY A 1 312 ? -8.399 10.618 17.460 1.00 92.56 312 GLY A N 1
ATOM 2498 C CA . GLY A 1 312 ? -9.337 9.707 16.811 1.00 92.56 312 GLY A CA 1
ATOM 2499 C C . GLY A 1 312 ? -8.621 8.675 15.944 1.00 92.56 312 GLY A C 1
ATOM 2500 O O . GLY A 1 312 ? -8.893 7.477 16.061 1.00 92.56 312 GLY A O 1
ATOM 2501 N N . ALA A 1 313 ? -7.604 9.089 15.180 1.00 93.31 313 ALA A N 1
ATOM 2502 C CA . ALA A 1 313 ? -6.767 8.168 14.408 1.00 93.31 313 ALA A CA 1
ATOM 2503 C C . ALA A 1 313 ? -6.059 7.117 15.287 1.00 93.31 313 ALA A C 1
ATOM 2505 O O . ALA A 1 313 ? -6.060 5.926 14.966 1.00 93.31 313 ALA A O 1
ATOM 2506 N N . LEU A 1 314 ? -5.477 7.523 16.422 1.00 95.06 314 LEU A N 1
ATOM 2507 C CA . LEU A 1 314 ? -4.845 6.597 17.369 1.00 95.06 314 LEU A CA 1
ATOM 2508 C C . LEU A 1 314 ? -5.858 5.645 18.013 1.00 95.06 314 LEU A C 1
ATOM 2510 O O . LEU A 1 314 ? -5.553 4.462 18.193 1.00 95.06 314 LEU A O 1
ATOM 2514 N N . GLN A 1 315 ? -7.040 6.139 18.382 1.00 95.25 315 GLN A N 1
ATOM 2515 C CA . GLN A 1 315 ? -8.105 5.325 18.969 1.00 95.25 315 GLN A CA 1
ATOM 2516 C C . GLN A 1 315 ? -8.628 4.291 17.961 1.00 95.25 315 GLN A C 1
ATOM 2518 O O . GLN A 1 315 ? -8.785 3.111 18.303 1.00 95.25 315 GLN A O 1
ATOM 2523 N N . LEU A 1 316 ? -8.818 4.703 16.705 1.00 95.00 316 LEU A N 1
ATOM 2524 C CA . LEU A 1 316 ? -9.236 3.834 15.613 1.00 95.00 316 LEU A CA 1
ATOM 2525 C C . LEU A 1 316 ? -8.191 2.750 15.331 1.00 95.00 316 LEU A C 1
ATOM 2527 O O . LEU A 1 316 ? -8.501 1.560 15.417 1.00 95.00 316 LEU A O 1
ATOM 2531 N N . LEU A 1 317 ? -6.932 3.128 15.093 1.00 96.06 317 LEU A N 1
ATOM 2532 C CA . LEU A 1 317 ? -5.860 2.164 14.821 1.00 96.06 317 LEU A CA 1
ATOM 2533 C C . LEU A 1 317 ? -5.575 1.247 16.016 1.00 96.06 317 LEU A C 1
ATOM 2535 O O . LEU A 1 317 ? -5.279 0.071 15.823 1.00 96.06 317 LEU A O 1
ATOM 2539 N N . SER A 1 318 ? -5.720 1.731 17.253 1.00 95.44 318 SER A N 1
ATOM 2540 C CA . SER A 1 318 ? -5.642 0.895 18.461 1.00 95.44 318 SER A CA 1
ATOM 2541 C C . SER A 1 318 ? -6.756 -0.155 18.500 1.00 95.44 318 SER A C 1
ATOM 2543 O O . SER A 1 318 ? -6.523 -1.298 18.901 1.00 95.44 318 SER A O 1
ATOM 2545 N N . THR A 1 319 ? -7.959 0.201 18.046 1.00 95.31 319 THR A N 1
ATOM 2546 C CA . THR A 1 319 ? -9.089 -0.730 17.928 1.00 95.31 319 THR A CA 1
ATOM 2547 C C . THR A 1 319 ? -8.820 -1.787 16.859 1.00 95.31 319 THR A C 1
ATOM 2549 O O . THR A 1 319 ? -8.987 -2.978 17.130 1.00 95.31 319 THR A O 1
ATOM 2552 N N . VAL A 1 320 ? -8.323 -1.386 15.685 1.00 95.44 320 VAL A N 1
ATOM 2553 C CA . VAL A 1 320 ? -7.909 -2.320 14.622 1.00 95.44 320 VAL A CA 1
ATOM 2554 C C . VAL A 1 320 ? -6.793 -3.246 15.121 1.00 95.44 320 VAL A C 1
ATOM 2556 O O . VAL A 1 320 ? -6.907 -4.466 15.025 1.00 95.44 320 VAL A O 1
ATOM 2559 N N . TRP A 1 321 ? -5.753 -2.696 15.754 1.00 95.44 321 TRP A N 1
ATOM 2560 C CA . TRP A 1 321 ? -4.626 -3.454 16.307 1.00 95.44 321 TRP A CA 1
ATOM 2561 C C . TRP A 1 321 ? -5.063 -4.523 17.309 1.00 95.44 321 TRP A C 1
ATOM 2563 O O . TRP A 1 321 ? -4.637 -5.676 17.213 1.00 95.44 321 TRP A O 1
ATOM 2573 N N . LYS A 1 322 ? -5.927 -4.166 18.267 1.00 93.81 322 LYS A N 1
ATOM 2574 C CA . LYS A 1 322 ? -6.458 -5.117 19.257 1.00 93.81 322 LYS A CA 1
ATOM 2575 C C . LYS A 1 322 ? -7.235 -6.245 18.586 1.00 93.81 322 LYS A C 1
ATOM 2577 O O . LYS A 1 322 ? -7.097 -7.393 18.995 1.00 93.81 322 LYS A O 1
ATOM 2582 N N . ASN A 1 323 ? -7.995 -5.938 17.539 1.00 92.44 323 ASN A N 1
ATOM 2583 C CA . ASN A 1 323 ? -8.763 -6.944 16.819 1.00 92.44 323 ASN A CA 1
ATOM 2584 C C . ASN A 1 323 ? -7.902 -7.871 15.964 1.00 92.44 323 ASN A C 1
ATOM 2586 O O . ASN A 1 323 ? -8.165 -9.069 15.940 1.00 92.44 323 ASN A O 1
ATOM 2590 N N . LEU A 1 324 ? -6.818 -7.379 15.363 1.00 92.75 324 LEU A N 1
ATOM 2591 C CA . LEU A 1 324 ? -5.842 -8.235 14.676 1.00 92.75 324 LEU A CA 1
ATOM 2592 C C . LEU A 1 324 ? -5.195 -9.270 15.617 1.00 92.75 324 LEU A C 1
ATOM 2594 O O . LEU A 1 324 ? -4.710 -10.307 15.169 1.00 92.75 324 LEU A O 1
ATOM 2598 N N . HIS A 1 325 ? -5.213 -9.029 16.933 1.00 90.06 325 HIS A N 1
ATOM 2599 C CA . HIS A 1 325 ? -4.751 -10.002 17.921 1.00 90.06 325 HIS A CA 1
ATOM 2600 C C . HIS A 1 325 ? -5.773 -11.107 18.226 1.00 90.06 325 HIS A C 1
ATOM 2602 O O . HIS A 1 325 ? -5.387 -12.068 18.901 1.00 90.06 325 HIS A O 1
ATOM 2608 N N . ASN A 1 326 ? -7.013 -11.028 17.731 1.00 89.12 326 ASN A N 1
ATOM 2609 C CA . ASN A 1 326 ? -7.988 -12.116 17.825 1.00 89.12 326 ASN A CA 1
ATOM 2610 C C . ASN A 1 326 ? -7.531 -13.317 16.984 1.00 89.12 326 ASN A C 1
ATOM 2612 O O . ASN A 1 326 ? -7.013 -13.157 15.879 1.00 89.12 326 ASN A O 1
ATOM 2616 N N . GLN A 1 327 ? -7.738 -14.536 17.495 1.00 79.56 327 GLN A N 1
ATOM 2617 C CA . GLN A 1 327 ? -7.221 -15.762 16.864 1.00 79.56 327 GLN A CA 1
ATOM 2618 C C . GLN A 1 327 ? -7.708 -15.967 15.423 1.00 79.56 327 GLN A C 1
ATOM 2620 O O . GLN A 1 327 ? -6.966 -16.519 14.614 1.00 79.56 327 GLN A O 1
ATOM 2625 N N . VAL A 1 328 ? -8.914 -15.489 15.102 1.00 87.88 328 VAL A N 1
ATOM 2626 C CA . VAL A 1 328 ? -9.507 -15.586 13.761 1.00 87.88 328 VAL A CA 1
ATOM 2627 C C . VAL A 1 328 ? -8.630 -14.889 12.717 1.00 87.88 328 VAL A C 1
ATOM 2629 O O . VAL A 1 328 ? -8.329 -15.476 11.683 1.00 87.88 328 VAL A O 1
ATOM 2632 N N . TYR A 1 329 ? -8.142 -13.680 13.010 1.00 90.56 329 TYR A N 1
ATOM 2633 C CA . TYR A 1 329 ? -7.414 -12.862 12.034 1.00 90.56 329 TYR A CA 1
ATOM 2634 C C . TYR A 1 329 ? -5.908 -13.107 12.020 1.00 90.56 329 TYR A C 1
ATOM 2636 O O . TYR A 1 329 ? -5.268 -12.810 11.017 1.00 90.56 329 TYR A O 1
ATOM 2644 N N . ARG A 1 330 ? -5.334 -13.710 13.071 1.00 89.88 330 ARG A N 1
ATOM 2645 C CA . ARG A 1 330 ? -3.895 -14.042 13.117 1.00 89.88 330 ARG A CA 1
ATOM 2646 C C . ARG A 1 330 ? -3.445 -15.006 12.022 1.00 89.88 330 ARG A C 1
ATOM 2648 O O . ARG A 1 330 ? -2.260 -15.055 11.709 1.00 89.88 330 ARG A O 1
ATOM 2655 N N . LYS A 1 331 ? -4.371 -15.798 11.471 1.00 93.69 331 LYS A N 1
ATOM 2656 C CA . LYS A 1 331 ? -4.079 -16.690 10.343 1.00 93.69 331 LYS A CA 1
ATOM 2657 C C . LYS A 1 331 ? -3.897 -15.927 9.033 1.00 93.69 331 LYS A C 1
ATOM 2659 O O . LYS A 1 331 ? -3.130 -16.398 8.204 1.00 93.69 331 LYS A O 1
ATOM 2664 N N . THR A 1 332 ? -4.553 -14.776 8.878 1.00 96.81 332 THR A N 1
ATOM 2665 C CA . THR A 1 332 ? -4.555 -13.944 7.659 1.00 96.81 332 THR A CA 1
ATOM 2666 C C . THR A 1 332 ? -3.590 -12.761 7.764 1.00 96.81 332 THR A C 1
ATOM 2668 O O . THR A 1 332 ? -2.959 -12.366 6.787 1.00 96.81 332 THR A O 1
ATOM 2671 N N . PHE A 1 333 ? -3.438 -12.203 8.964 1.00 97.50 333 PHE A N 1
ATOM 2672 C CA . PHE A 1 333 ? -2.605 -11.039 9.227 1.00 97.50 333 PHE A CA 1
ATOM 2673 C C . PHE A 1 333 ? -1.633 -11.316 10.367 1.00 97.50 333 PHE A C 1
ATOM 2675 O O . PHE A 1 333 ? -2.032 -11.718 11.459 1.00 97.50 333 PHE A O 1
ATOM 2682 N N . SER A 1 334 ? -0.355 -11.025 10.136 1.00 96.56 334 SER A N 1
ATOM 2683 C CA . SER A 1 334 ? 0.674 -11.016 11.174 1.00 96.56 334 SER A CA 1
ATOM 2684 C C . SER A 1 334 ? 1.018 -9.566 11.537 1.00 96.56 334 SER A C 1
ATOM 2686 O O . SER A 1 334 ? 1.689 -8.887 10.751 1.00 96.56 334 SER A O 1
ATOM 2688 N N . PRO A 1 335 ? 0.580 -9.059 12.705 1.00 94.50 335 PRO A N 1
ATOM 2689 C CA . PRO A 1 335 ? 0.897 -7.701 13.138 1.00 94.50 335 PRO A CA 1
ATOM 2690 C C . PRO A 1 335 ? 2.401 -7.567 13.411 1.00 94.50 335 PRO A C 1
ATOM 2692 O O . PRO A 1 335 ? 2.963 -8.358 14.167 1.00 94.50 335 PRO A O 1
ATOM 2695 N N . MET A 1 336 ? 3.065 -6.572 12.815 1.00 94.94 336 MET A N 1
ATOM 2696 C CA . MET A 1 336 ? 4.504 -6.348 13.022 1.00 94.94 336 MET A CA 1
ATOM 2697 C C . MET A 1 336 ? 4.770 -5.320 14.109 1.00 94.94 336 MET A C 1
ATOM 2699 O O . MET A 1 336 ? 5.519 -5.566 15.050 1.00 94.94 336 MET A O 1
ATOM 2703 N N . ASN A 1 337 ? 4.232 -4.116 13.910 1.00 94.62 337 ASN A N 1
ATOM 2704 C CA . ASN A 1 337 ? 4.588 -2.949 14.693 1.00 94.62 337 ASN A CA 1
ATOM 2705 C C . ASN A 1 337 ? 3.465 -1.917 14.638 1.00 94.62 337 ASN A C 1
ATOM 2707 O O . ASN A 1 337 ? 2.789 -1.768 13.621 1.00 94.62 337 ASN A O 1
ATOM 2711 N N . TYR A 1 338 ? 3.327 -1.166 15.722 1.00 94.88 338 TYR A N 1
ATOM 2712 C CA . TYR A 1 338 ? 2.433 -0.028 15.811 1.00 94.88 338 TYR A CA 1
ATOM 2713 C C . TYR A 1 338 ? 3.250 1.227 16.120 1.00 94.88 338 TYR A C 1
ATOM 2715 O O . TYR A 1 338 ? 3.762 1.408 17.226 1.00 94.88 338 TYR A O 1
ATOM 2723 N N . VAL A 1 339 ? 3.403 2.084 15.114 1.00 93.94 339 VAL A N 1
ATOM 2724 C CA . VAL A 1 339 ? 4.240 3.282 15.160 1.00 93.94 339 VAL A CA 1
ATOM 2725 C C . VAL A 1 339 ? 3.348 4.489 15.445 1.00 93.94 339 VAL A C 1
ATOM 2727 O O . VAL A 1 339 ? 2.821 5.127 14.539 1.00 93.94 339 VAL A O 1
ATOM 2730 N N . SER A 1 340 ? 3.164 4.803 16.727 1.00 93.69 340 SER A N 1
ATOM 2731 C CA . SER A 1 340 ? 2.220 5.837 17.177 1.00 93.69 340 SER A CA 1
ATOM 2732 C C . SER A 1 340 ? 2.792 7.258 17.220 1.00 93.69 340 SER A C 1
ATOM 2734 O O . SER A 1 340 ? 2.031 8.218 17.255 1.00 93.69 340 SER A O 1
ATOM 2736 N N . ARG A 1 341 ? 4.120 7.423 17.255 1.00 92.50 341 ARG A N 1
ATOM 2737 C CA . ARG A 1 341 ? 4.782 8.729 17.453 1.00 92.50 341 ARG A CA 1
ATOM 2738 C C . ARG A 1 341 ? 4.733 9.707 16.266 1.00 92.50 341 ARG A C 1
ATOM 2740 O O . ARG A 1 341 ? 4.656 10.900 16.543 1.00 92.50 341 ARG A O 1
ATOM 2747 N N . PRO A 1 342 ? 4.806 9.276 14.992 1.00 91.44 342 PRO A N 1
ATOM 2748 C CA . PRO A 1 342 ? 4.743 10.191 13.858 1.00 91.44 342 PRO A CA 1
ATOM 2749 C C . PRO A 1 342 ? 3.437 10.995 13.826 1.00 91.44 342 PRO A C 1
ATOM 2751 O O . PRO A 1 342 ? 2.451 10.642 14.481 1.00 91.44 342 PRO A O 1
ATOM 2754 N N . LYS A 1 343 ? 3.431 12.074 13.030 1.00 91.19 343 LYS A N 1
ATOM 2755 C CA . LYS A 1 343 ? 2.250 12.931 12.831 1.00 91.19 343 LYS A CA 1
ATOM 2756 C C . LYS A 1 343 ? 1.030 12.114 12.398 1.00 91.19 343 LYS A C 1
ATOM 2758 O O . LYS A 1 343 ? -0.056 12.316 12.927 1.00 91.19 343 LYS A O 1
ATOM 2763 N N . VAL A 1 344 ? 1.244 11.164 11.490 1.00 92.00 344 VAL A N 1
ATOM 2764 C CA . VAL A 1 344 ? 0.253 10.165 11.090 1.00 92.00 344 VAL A CA 1
ATOM 2765 C C . VAL A 1 344 ? 0.653 8.830 11.720 1.00 92.00 344 VAL A C 1
ATOM 2767 O O . VAL A 1 344 ? 1.729 8.324 11.396 1.00 92.00 344 VAL A O 1
ATOM 2770 N N . PRO A 1 345 ? -0.139 8.269 12.648 1.00 95.38 345 PRO A N 1
ATOM 2771 C CA . PRO A 1 345 ? 0.158 6.961 13.215 1.00 95.38 345 PRO A CA 1
ATOM 2772 C C . PRO A 1 345 ? 0.021 5.869 12.149 1.00 95.38 345 PRO A C 1
ATOM 2774 O O . PRO A 1 345 ? -0.900 5.903 11.335 1.00 95.38 345 PRO A O 1
ATOM 2777 N N . ILE A 1 346 ? 0.939 4.897 12.168 1.00 97.00 346 ILE A N 1
ATOM 2778 C CA . ILE A 1 346 ? 0.993 3.816 11.175 1.00 97.00 346 ILE A CA 1
ATOM 2779 C C . ILE A 1 346 ? 1.034 2.466 11.882 1.00 97.00 346 ILE A C 1
ATOM 2781 O O . ILE A 1 346 ? 1.822 2.224 12.800 1.00 97.00 346 ILE A O 1
ATOM 2785 N N . LEU A 1 347 ? 0.193 1.565 11.409 1.00 97.56 347 LEU A N 1
ATOM 2786 C CA . LEU A 1 347 ? 0.089 0.182 11.808 1.00 97.56 347 LEU A CA 1
ATOM 2787 C C . LEU A 1 347 ? 0.668 -0.702 10.689 1.00 97.56 347 LEU A C 1
ATOM 2789 O O . LEU A 1 347 ? 0.134 -0.746 9.589 1.00 97.56 347 LEU A O 1
ATOM 2793 N N . LYS A 1 348 ? 1.758 -1.419 10.980 1.00 97.94 348 LYS A N 1
ATOM 2794 C CA . LYS A 1 348 ? 2.453 -2.296 10.027 1.00 97.94 348 LYS A CA 1
ATOM 2795 C C . LYS A 1 348 ? 2.046 -3.756 10.208 1.00 97.94 348 LYS A C 1
ATOM 2797 O O . LYS A 1 348 ? 2.110 -4.283 11.326 1.00 97.94 348 LYS A O 1
ATOM 2802 N N . LEU A 1 349 ? 1.682 -4.422 9.118 1.00 97.75 349 LEU A N 1
ATOM 2803 C CA . LEU A 1 349 ? 1.236 -5.820 9.075 1.00 97.75 349 LEU A CA 1
ATOM 2804 C C . LEU A 1 349 ? 1.821 -6.573 7.872 1.00 97.75 349 LEU A C 1
ATOM 2806 O O . LEU A 1 349 ? 2.232 -5.979 6.880 1.00 97.75 349 LEU A O 1
ATOM 2810 N N . TRP A 1 350 ? 1.825 -7.903 7.975 1.00 97.88 350 TRP A N 1
ATOM 2811 C CA . TRP A 1 350 ? 1.986 -8.817 6.841 1.00 97.88 350 TRP A CA 1
ATOM 2812 C C . TRP A 1 350 ? 0.668 -9.509 6.547 1.00 97.88 350 TRP A C 1
ATOM 2814 O O . TRP A 1 350 ? 0.039 -10.033 7.469 1.00 97.88 350 TRP A O 1
ATOM 2824 N N . HIS A 1 351 ? 0.307 -9.587 5.272 1.00 97.88 351 HIS A N 1
ATOM 2825 C CA . HIS A 1 351 ? -0.718 -10.502 4.801 1.00 97.88 351 HIS A CA 1
ATOM 2826 C C . HIS A 1 351 ? -0.091 -11.881 4.586 1.00 97.88 351 HIS A C 1
ATOM 2828 O O . HIS A 1 351 ? 0.755 -12.067 3.714 1.00 97.88 351 HIS A O 1
ATOM 2834 N N . THR A 1 352 ? -0.459 -12.851 5.417 1.00 97.38 352 THR A N 1
ATOM 2835 C CA . THR A 1 352 ? 0.216 -14.158 5.492 1.00 97.38 352 THR A CA 1
ATOM 2836 C C . THR A 1 352 ? 0.038 -14.990 4.224 1.00 97.38 352 THR A C 1
ATOM 2838 O O . THR A 1 352 ? 0.955 -15.718 3.847 1.00 97.38 352 THR A O 1
ATOM 2841 N N . ASN A 1 353 ? -1.113 -14.871 3.557 1.00 96.81 353 ASN A N 1
ATOM 2842 C CA . ASN A 1 353 ? -1.429 -15.650 2.362 1.00 96.81 353 ASN A CA 1
ATOM 2843 C C . ASN A 1 353 ? -0.617 -15.190 1.146 1.00 96.81 353 ASN A C 1
ATOM 2845 O O . ASN A 1 353 ? -0.162 -16.022 0.369 1.00 96.81 353 ASN A O 1
ATOM 2849 N N . THR A 1 354 ? -0.404 -13.878 0.999 1.00 97.00 354 THR A N 1
ATOM 2850 C CA . THR A 1 354 ? 0.287 -13.308 -0.174 1.00 97.00 354 THR A CA 1
ATOM 2851 C C . THR A 1 354 ? 1.740 -12.934 0.110 1.00 97.00 354 THR A C 1
ATOM 2853 O O . THR A 1 354 ? 2.500 -12.671 -0.817 1.00 97.00 354 THR A O 1
ATOM 2856 N N . GLY A 1 355 ? 2.143 -12.889 1.383 1.00 96.62 355 GLY A N 1
ATOM 2857 C CA . GLY A 1 355 ? 3.470 -12.442 1.806 1.00 96.62 355 GLY A CA 1
ATOM 2858 C C . GLY A 1 355 ? 3.701 -10.937 1.640 1.00 96.62 355 GLY A C 1
ATOM 2859 O O . GLY A 1 355 ? 4.831 -10.480 1.786 1.00 96.62 355 GLY A O 1
ATOM 2860 N N . LEU A 1 356 ? 2.660 -10.159 1.326 1.00 97.31 356 LEU A N 1
ATOM 2861 C CA . LEU A 1 356 ? 2.779 -8.719 1.111 1.00 97.31 356 LEU A CA 1
ATOM 2862 C C . LEU A 1 356 ? 2.743 -7.950 2.432 1.00 97.31 356 LEU A C 1
ATOM 2864 O O . LEU A 1 356 ? 2.014 -8.291 3.368 1.00 97.31 356 LEU A O 1
ATOM 2868 N N . ARG A 1 357 ? 3.528 -6.875 2.485 1.00 98.00 357 ARG A N 1
ATOM 2869 C CA . ARG A 1 357 ? 3.543 -5.930 3.601 1.00 98.00 357 ARG A CA 1
ATOM 2870 C C . ARG A 1 357 ? 2.466 -4.878 3.404 1.00 98.00 357 ARG A C 1
ATOM 2872 O O . ARG A 1 357 ? 2.180 -4.469 2.280 1.00 98.00 357 ARG A O 1
ATOM 2879 N N . MET A 1 358 ? 1.880 -4.452 4.512 1.00 98.44 358 MET A N 1
ATOM 2880 C CA . MET A 1 358 ? 0.795 -3.485 4.530 1.00 98.44 358 MET A CA 1
ATOM 2881 C C . MET A 1 358 ? 1.072 -2.436 5.605 1.00 98.44 358 MET A C 1
ATOM 2883 O O . MET A 1 358 ? 1.387 -2.782 6.749 1.00 98.44 358 MET A O 1
ATOM 2887 N N . ASP A 1 359 ? 0.922 -1.171 5.234 1.00 98.00 359 ASP A N 1
ATOM 2888 C CA . ASP A 1 359 ? 1.031 -0.021 6.124 1.00 98.00 359 ASP A CA 1
ATOM 2889 C C . ASP A 1 359 ? -0.353 0.641 6.206 1.00 98.00 359 ASP A C 1
ATOM 2891 O O . ASP A 1 359 ? -0.873 1.209 5.248 1.00 98.00 359 ASP A O 1
ATOM 2895 N N . VAL A 1 360 ? -0.984 0.521 7.371 1.00 98.06 360 VAL A N 1
ATOM 2896 C CA . VAL A 1 360 ? -2.341 0.996 7.640 1.00 98.06 360 VAL A CA 1
ATOM 2897 C C . VAL A 1 360 ? -2.266 2.273 8.459 1.00 98.06 360 VAL A C 1
ATOM 2899 O O . VAL A 1 360 ? -1.685 2.296 9.541 1.00 98.06 360 VAL A O 1
ATOM 2902 N N . GLN A 1 361 ? -2.895 3.331 7.980 1.00 96.38 361 GLN A N 1
ATOM 2903 C CA . GLN A 1 361 ? -2.986 4.609 8.670 1.00 96.38 361 GLN A CA 1
ATOM 2904 C C . GLN A 1 361 ? -4.436 5.073 8.783 1.00 96.38 361 GLN A C 1
ATOM 2906 O O . GLN A 1 361 ? -5.342 4.506 8.179 1.00 96.38 361 GLN A O 1
ATOM 2911 N N . SER A 1 362 ? -4.650 6.114 9.579 1.00 94.88 362 SER A N 1
ATOM 2912 C CA . SER A 1 362 ? -5.925 6.819 9.672 1.00 94.88 362 SER A CA 1
ATOM 2913 C C . SER A 1 362 ? -5.633 8.306 9.569 1.00 94.88 362 SER A C 1
ATOM 2915 O O . SER A 1 362 ? -4.930 8.864 10.412 1.00 94.88 362 SER A O 1
ATOM 2917 N N . SER A 1 363 ? -6.123 8.938 8.509 1.00 91.12 363 SER A N 1
ATOM 2918 C CA . SER A 1 363 ? -5.947 10.367 8.266 1.00 91.12 363 SER A CA 1
ATOM 2919 C C . SER A 1 363 ? -7.039 10.908 7.347 1.00 91.12 363 SER A C 1
ATOM 2921 O O . SER A 1 363 ? -7.516 10.200 6.457 1.00 91.12 363 SER A O 1
ATOM 2923 N N . ASN A 1 364 ? -7.371 12.186 7.514 1.00 82.62 364 ASN A N 1
ATOM 2924 C CA . ASN A 1 364 ? -8.334 12.871 6.650 1.00 82.62 364 ASN A CA 1
ATOM 2925 C C . ASN A 1 364 ? -7.671 13.419 5.368 1.00 82.62 364 ASN A C 1
ATOM 2927 O O . ASN A 1 364 ? -8.335 13.538 4.342 1.00 82.62 364 ASN A O 1
ATOM 2931 N N . GLY A 1 365 ? -6.351 13.661 5.396 1.00 73.81 365 GLY A N 1
ATOM 2932 C CA . GLY A 1 365 ? -5.606 14.319 4.312 1.00 73.81 365 GLY A CA 1
ATOM 2933 C C . GLY A 1 365 ? -4.921 13.407 3.280 1.00 73.81 365 GLY A C 1
ATOM 2934 O O . GLY A 1 365 ? -4.358 13.913 2.310 1.00 73.81 365 GLY A O 1
ATOM 2935 N N . ALA A 1 366 ? -4.936 12.075 3.434 1.00 68.75 366 ALA A N 1
ATOM 2936 C CA . ALA A 1 366 ? -4.232 11.170 2.505 1.00 68.75 366 ALA A CA 1
ATOM 2937 C C . ALA A 1 366 ? -4.761 11.214 1.057 1.00 68.75 366 ALA A C 1
ATOM 2939 O O . ALA A 1 366 ? -4.051 10.833 0.128 1.00 68.75 366 ALA A O 1
ATOM 2940 N N . PHE A 1 367 ? -5.994 11.682 0.854 1.00 70.06 367 PHE A N 1
ATOM 2941 C CA . PHE A 1 367 ? -6.642 11.705 -0.454 1.00 70.06 367 PHE A CA 1
ATOM 2942 C C . PHE A 1 367 ? -6.069 12.772 -1.401 1.00 70.06 367 PHE A C 1
ATOM 2944 O O . PHE A 1 367 ? -5.994 12.550 -2.609 1.00 70.06 367 PHE A O 1
ATOM 2951 N N . ASN A 1 368 ? -5.611 13.909 -0.874 1.00 79.50 368 ASN A N 1
ATOM 2952 C CA . ASN A 1 368 ? -5.276 15.059 -1.716 1.00 79.50 368 ASN A CA 1
ATOM 2953 C 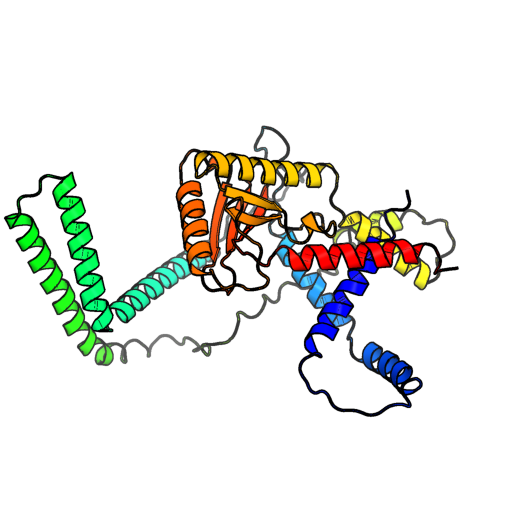C . ASN A 1 368 ? -4.041 14.812 -2.578 1.00 79.50 368 ASN A C 1
ATOM 2955 O O . ASN A 1 368 ? -4.056 15.086 -3.776 1.00 79.50 368 ASN A O 1
ATOM 2959 N N . SER A 1 369 ? -2.988 14.228 -2.002 1.00 85.75 369 SER A N 1
ATOM 2960 C CA . SER A 1 369 ? -1.769 13.910 -2.754 1.00 85.75 369 SER A CA 1
ATOM 2961 C C . SER A 1 369 ? -2.048 12.941 -3.903 1.00 85.75 369 SER A C 1
ATOM 2963 O O . SER A 1 369 ? -1.475 13.091 -4.979 1.00 85.75 369 SER A O 1
ATOM 2965 N N . LEU A 1 370 ? -2.973 11.996 -3.718 1.00 88.75 370 LEU A N 1
ATOM 2966 C CA . LEU A 1 370 ? -3.370 11.057 -4.761 1.00 88.75 370 LEU A CA 1
ATOM 2967 C C . LEU A 1 370 ? -4.067 11.760 -5.931 1.00 88.75 370 LEU A C 1
ATOM 2969 O O . LEU A 1 370 ? -3.773 11.450 -7.085 1.00 88.75 370 LEU A O 1
ATOM 2973 N N . VAL A 1 371 ? -4.963 12.710 -5.645 1.00 89.88 371 VAL A N 1
ATOM 2974 C CA . VAL A 1 371 ? -5.631 13.514 -6.680 1.00 89.88 371 VAL A CA 1
ATOM 2975 C C . VAL A 1 371 ? -4.606 14.328 -7.464 1.00 89.88 371 VAL A C 1
ATOM 2977 O O . VAL A 1 371 ? -4.624 14.283 -8.692 1.00 89.88 371 VAL A O 1
ATOM 2980 N N . TYR A 1 372 ? -3.672 14.999 -6.782 1.00 90.50 372 TYR A N 1
ATOM 2981 C CA . TYR A 1 372 ? -2.608 15.757 -7.446 1.00 90.50 372 TYR A CA 1
ATOM 2982 C C . TYR A 1 372 ? -1.725 14.869 -8.323 1.00 90.50 372 TYR A C 1
ATOM 2984 O O . TYR A 1 372 ? -1.497 15.203 -9.482 1.00 90.50 372 TYR A O 1
ATOM 2992 N N . ILE A 1 373 ? -1.288 13.710 -7.816 1.00 90.06 373 ILE A N 1
ATOM 2993 C CA . ILE A 1 373 ? -0.477 12.762 -8.592 1.00 90.06 373 ILE A CA 1
ATOM 2994 C C . ILE A 1 373 ? -1.240 12.296 -9.834 1.00 90.06 373 ILE A C 1
ATOM 2996 O O . ILE A 1 373 ? -0.678 12.311 -10.922 1.00 90.06 373 ILE A O 1
ATOM 3000 N N . LYS A 1 374 ? -2.524 11.939 -9.708 1.00 91.38 374 LYS A N 1
ATOM 3001 C CA . LYS A 1 374 ? -3.343 11.501 -10.850 1.00 91.38 374 LYS A CA 1
ATOM 3002 C C . LYS A 1 374 ? -3.608 12.616 -11.858 1.00 91.38 374 LYS A C 1
ATOM 3004 O O . LYS A 1 374 ? -3.693 12.352 -13.054 1.00 91.38 374 LYS A O 1
ATOM 3009 N N . SER A 1 375 ? -3.780 13.854 -11.404 1.00 91.12 375 SER A N 1
ATOM 3010 C CA . SER A 1 375 ? -3.922 15.012 -12.293 1.00 91.12 375 SER A CA 1
ATOM 3011 C C . SER A 1 375 ? -2.628 15.287 -13.048 1.00 91.12 375 SER A C 1
ATOM 3013 O O . SER A 1 375 ? -2.671 15.400 -14.268 1.00 91.12 375 SER A O 1
ATOM 3015 N N . TYR A 1 376 ? -1.490 15.263 -12.352 1.00 90.50 376 TYR A N 1
ATOM 3016 C CA . TYR A 1 376 ? -0.175 15.387 -12.971 1.00 90.50 376 TYR A CA 1
ATOM 3017 C C . TYR A 1 376 ? 0.065 14.261 -13.978 1.00 90.50 376 TYR A C 1
ATOM 3019 O O . TYR A 1 376 ? 0.432 14.515 -15.116 1.00 90.50 376 TYR A O 1
ATOM 3027 N N . GLN A 1 377 ? -0.229 13.010 -13.614 1.00 87.94 377 GLN A N 1
ATOM 3028 C CA . GLN A 1 377 ? -0.156 11.895 -14.554 1.00 87.94 377 GLN A CA 1
ATOM 3029 C C . GLN A 1 377 ? -0.951 12.215 -15.816 1.00 87.94 377 GLN A C 1
ATOM 3031 O O . GLN A 1 377 ? -0.346 12.257 -16.876 1.00 87.94 377 GLN A O 1
ATOM 3036 N N . ARG A 1 378 ? -2.246 12.540 -15.703 1.00 88.88 378 ARG A N 1
ATOM 3037 C CA . ARG A 1 378 ? -3.116 12.875 -16.848 1.00 88.88 378 ARG A CA 1
ATOM 3038 C C . ARG A 1 378 ? -2.550 13.979 -17.746 1.00 88.88 378 ARG A C 1
ATOM 3040 O O . ARG A 1 378 ? -2.534 13.795 -18.960 1.00 88.88 378 ARG A O 1
ATOM 3047 N N . GLU A 1 379 ? -2.063 15.072 -17.164 1.00 88.44 379 GLU A N 1
ATOM 3048 C CA . GLU A 1 379 ? -1.459 16.194 -17.899 1.00 88.44 379 GLU A CA 1
ATOM 3049 C C . GLU A 1 379 ? -0.244 15.748 -18.732 1.00 88.44 379 GLU A C 1
ATOM 3051 O O . GLU A 1 379 ? -0.117 16.083 -19.915 1.00 88.44 379 GLU A O 1
ATOM 3056 N N . PHE A 1 380 ? 0.613 14.906 -18.151 1.00 84.31 380 PHE A N 1
ATOM 3057 C CA . PHE A 1 380 ? 1.822 14.430 -18.818 1.00 84.31 380 PHE A CA 1
ATOM 3058 C C . PHE A 1 380 ? 1.594 13.204 -19.728 1.00 84.31 380 PHE A C 1
ATOM 3060 O O . PHE A 1 380 ? 2.365 13.004 -20.667 1.00 84.31 380 PHE A O 1
ATOM 3067 N N . GLN A 1 381 ? 0.521 12.409 -19.557 1.00 73.56 381 GLN A N 1
ATOM 3068 C CA . GLN A 1 381 ? 0.180 11.349 -20.538 1.00 73.56 381 GLN A CA 1
ATOM 3069 C C . GLN A 1 381 ? -0.334 11.943 -21.850 1.00 73.56 381 GLN A C 1
ATOM 3071 O O . GLN A 1 381 ? -0.047 11.398 -22.911 1.00 73.56 381 GLN A O 1
ATOM 3076 N N . GLN A 1 382 ? -1.061 13.062 -21.796 1.00 57.97 382 GLN A N 1
ATOM 3077 C CA . GLN A 1 382 ? -1.614 13.703 -22.994 1.00 57.97 382 GLN A CA 1
ATOM 3078 C C . GLN A 1 382 ? -0.538 14.407 -23.831 1.00 57.97 382 GLN A C 1
ATOM 3080 O O . GLN A 1 382 ? -0.557 14.331 -25.058 1.00 57.97 382 GLN A O 1
ATOM 3085 N N . SER A 1 383 ? 0.445 15.031 -23.183 1.00 51.50 383 SER A N 1
ATOM 3086 C CA . SER A 1 383 ? 1.565 15.705 -23.860 1.00 51.50 383 SER A CA 1
ATOM 3087 C C . SER A 1 383 ? 2.614 14.737 -24.430 1.00 51.50 383 SER A C 1
ATOM 3089 O O . SER A 1 383 ? 3.364 15.101 -25.335 1.00 51.50 383 SER A O 1
ATOM 3091 N N . SER A 1 384 ? 2.605 13.471 -23.996 1.00 46.34 384 SER A N 1
ATOM 3092 C CA . SER A 1 384 ? 3.446 12.396 -24.551 1.00 46.34 384 SER A CA 1
ATOM 3093 C C . SER A 1 384 ? 3.089 12.007 -25.998 1.00 46.34 384 SER A C 1
ATOM 3095 O O . SER A 1 384 ? 3.813 11.226 -26.610 1.00 46.34 384 SER A O 1
ATOM 3097 N N . GLY A 1 385 ? 1.983 12.523 -26.552 1.00 40.53 385 GLY A N 1
ATOM 3098 C CA . GLY A 1 385 ? 1.581 12.286 -27.941 1.00 40.53 385 GLY A CA 1
ATOM 3099 C C . GLY A 1 385 ? 2.347 13.101 -28.993 1.00 40.53 385 GLY A C 1
ATOM 3100 O O . GLY A 1 385 ? 2.211 12.795 -30.172 1.00 40.53 385 GLY A O 1
ATOM 3101 N N . TYR A 1 386 ? 3.128 14.119 -28.601 1.00 34.50 386 TYR A N 1
ATOM 3102 C CA . TYR A 1 386 ? 3.659 15.113 -29.554 1.00 34.50 386 TYR A CA 1
ATOM 3103 C C . TYR A 1 386 ? 5.108 15.566 -29.363 1.00 34.50 386 TYR A C 1
ATOM 3105 O O . TYR A 1 386 ? 5.574 16.418 -30.113 1.00 34.50 386 TYR A O 1
ATOM 3113 N N . PHE A 1 387 ? 5.856 15.008 -28.421 1.00 37.31 387 PHE A N 1
ATOM 3114 C CA . PHE A 1 387 ? 7.278 15.320 -28.291 1.00 37.31 387 PHE A CA 1
ATOM 3115 C C . PHE A 1 387 ? 8.080 14.032 -28.414 1.00 37.31 387 PHE A C 1
ATOM 3117 O O . PHE A 1 387 ? 7.632 13.004 -27.918 1.00 37.31 387 PHE A O 1
ATOM 3124 N N . TRP A 1 388 ? 9.238 14.114 -29.072 1.00 37.56 388 TRP A N 1
ATOM 3125 C CA . TRP A 1 388 ? 10.156 13.030 -29.464 1.00 37.56 388 TRP A CA 1
ATOM 3126 C C . TRP A 1 388 ? 9.899 12.424 -30.861 1.00 37.56 388 TRP A C 1
ATOM 3128 O O . TRP A 1 388 ? 9.688 11.218 -30.999 1.00 37.56 388 TRP A O 1
ATOM 3138 N N . TYR A 1 389 ? 9.975 13.282 -31.887 1.00 32.88 389 TYR A N 1
ATOM 3139 C CA . TYR A 1 389 ? 10.663 12.949 -33.142 1.00 32.88 389 TYR A CA 1
ATOM 3140 C C . TYR A 1 389 ? 12.070 13.537 -33.106 1.00 32.88 389 TYR A C 1
ATOM 3142 O O . TYR A 1 389 ? 12.195 14.674 -32.590 1.00 32.88 389 TYR A O 1
#